Protein 1Q6Z (pdb70)

Sequence (524 aa):
ASVHGTTYELLRRQGIDTVFGNPGSNALPFLKDFPEDFRYILALQEACVVGIADGYAQASRKPAFINLHSAAGTGNAMGALSNAWNSHSPLIVTAGQQTRAMIGVEALLTNVDAANLPRPLVKWSYEPASAAEVPHAMSRAIHMASMAPQGPVYLSVPYDDWDKDADPQSHHLFDRHVSSSVRLNDQDLDILVKALNSASNPAIVLGPDVDAANANADCVMLAERLKAPVWVAPSAPRCPFPTRHPCFRGLMPAGIAAISQLLEGHDVVLVIGAPVFRYHQYDPGQYLKPGTRLISVTCDPLEAARAPMGDAIVADIGAMASALANLVEESSRQLPTAAPEPAKVDQDAGRLHPETVFDTLNDMAPENAIYLNESTSTTAQMWQRLNMRNPGSYYFCAAGGLGFALPAAIGVQLAEPERQVIAVIGDGSANYSISALWTAAQYNIPTIFVIMNNGTYGALRWFAGVLEAENVPGLDVPGIDFRALAKGYGVQALKADNLEQLKGSLQEALSAKGPVLIEVSTVS

Nearest PDB structures (foldseek):
  1po7-assembly1_A  TM=1.002E+00  e=2.421E-103  Pseudomonas putida
  1pi3-assembly1_A  TM=1.002E+00  e=2.175E-103  Pseudomonas putida
  5dgd-assembly1_A  TM=1.002E+00  e=7.109E-103  Pseudomonas putida
  4gm1-assembly1_A  TM=1.002E+00  e=9.305E-103  Pseudomonas putida
  4ju9-assembly1_A  TM=1.001E+00  e=1.356E-102  Pseudomonas putida

B-factor: mean 12.03, std 6.6, range [5.25, 64.2]

Organism: Pseudomonas putida (NCBI:txid303)

InterPro domains:
  IPR000399 TPP-binding enzyme, conserved site [PS00187] (411-430)
  IPR011766 Thiamine pyrophosphate enzyme, TPP-binding [PF02775] (380-521)
  IPR012000 Thiamine pyrophosphate enzyme, central domain [PF00205] (193-325)
  IPR012001 Thiamine pyrophosphate enzyme, N-terminal TPP-binding domain [PF02776] (9-115)
  IPR029035 DHS-like NAD/FAD-binding domain superfamily [SSF52467] (183-341)
  IPR029061 Thiamin diphosphate-binding fold [SSF52518] (7-172)
  IPR029061 Thiamin diphosphate-binding fold [SSF52518] (352-523)
  IPR045229 Thiamine pyrophosphate enzyme [PTHR18968] (9-525)

Solvent-accessible surface area: 20695 Å² total; per-residue (Å²): 109,38,0,20,32,9,0,4,46,0,0,87,107,39,47,9,59,5,0,1,0,29,64,17,59,4,1,94,7,2,26,78,112,55,19,184,81,16,88,49,2,44,0,72,67,13,19,1,2,0,2,2,0,2,0,20,1,7,5,36,81,71,28,3,1,0,4,0,29,4,35,73,2,0,34,72,0,32,51,15,0,29,4,0,78,26,6,18,0,6,0,0,0,5,1,5,3,23,26,75,98,86,48,72,121,107,18,153,66,18,3,84,96,6,23,79,64,0,114,111,41,14,51,37,6,56,50,2,88,52,14,43,36,0,0,83,0,0,2,90,0,4,15,56,0,35,56,36,26,56,1,0,0,0,0,0,3,0,92,34,1,9,86,107,119,10,66,116,107,9,94,114,19,25,96,118,163,51,70,32,83,82,105,35,79,89,149,64,2,68,116,10,12,140,24,1,40,92,5,80,61,4,1,0,0,0,1,9,8,0,0,31,42,79,2,7,74,40,0,26,73,0,0,68,85,2,28,0,16,0,19,1,4,3,27,5,13,5,1,0,4,29,5,93,24,42,0,10,82,15,47,1,58,10,0,39,31,30,0,1,97,68,0,88,52,20,41,13,0,2,0,1,0,0,10,8,16,64,49,154,83,197,42,82,52,82,93,34,43,117,66,15,110,1,4,3,0,0,14,12,74,103,5,24,86,117,23,66,25,44,80,44,24,72,6,33,5,19,27,0,0,44,19,0,0,103,87,9,109,102,20,123,83,156,63,22,98,50,57,115,158,47,77,151,45,130,34,108,92,30,108,0,50,20,32,9,0,0,36,5,1,53,107,58,12,55,116,59,4,0,7,0,0,1,5,62,59,13,28,58,53,0,7,90,12,0,27,4,111,54,43,6,1,1,0,34,0,8,45,44,20,61,9,9,0,2,0,0,0,0,0,0,5,42,23,50,92,153,32,34,0,0,0,0,0,10,2,4,6,0,51,119,4,32,16,0,0,60,0,0,25,103,82,88,6,43,0,1,0,0,0,6,24,28,26,17,61,16,29,93,125,173,106,14,51,89,99,152,45,144,144,69,115,62,25,68,26,105,87,49,81,1,101,52,57,0,166,62,66,57,4,83,31,35,66,0,57,31,48,136,69,0,88,37,13,1,127,87,3,51,71,28,176,17,9,0,0,0,9,0,9,2,53,108

CATH classification: 3.40.50.970 (+2 more: 3.40.50.1220, 3.40.50.970)

Structure (mmCIF, N/CA/C/O backbone):
data_1Q6Z
#
_entry.id   1Q6Z
#
_cell.length_a   81.371
_cell.length_b   95.600
_cell.length_c   136.881
_cell.angle_alpha   90.00
_cell.angle_beta   90.00
_cell.angle_gamma   90.00
#
_symmetry.space_group_name_H-M   'I 2 2 2'
#
loop_
_entity.id
_entity.type
_entity.pdbx_description
1 polymer 'Benzoylformate decarboxylase'
2 non-polymer 'MAGNESIUM ION'
3 non-polymer 'CALCIUM ION'
4 non-polymer '2-{3-[(4-AMINO-2-METHYLPYRIMIDIN-5-YL)METHYL]-4-METHYL-2-OXO-2,3-DIHYDRO-1,3-THIAZOL-5-YL}ETHYL TRIHYDROGEN DIPHOSPHATE'
5 water water
#
loop_
_atom_site.group_PDB
_atom_site.id
_atom_site.type_symbol
_atom_site.label_atom_id
_atom_site.label_alt_id
_atom_site.label_comp_id
_atom_site.label_asym_id
_atom_site.label_entity_id
_atom_site.label_seq_id
_atom_site.pdbx_PDB_ins_code
_atom_site.Cartn_x
_atom_site.Cartn_y
_atom_site.Cartn_z
_atom_site.occupancy
_atom_site.B_iso_or_equiv
_atom_site.auth_seq_id
_atom_site.auth_comp_id
_atom_site.auth_asym_id
_atom_site.auth_atom_id
_atom_site.pdbx_PDB_model_num
ATOM 1 N N . ALA A 1 2 ? 48.346 35.042 144.582 1.00 23.35 2 ALA A N 1
ATOM 2 C CA . ALA A 1 2 ? 49.330 35.138 145.658 1.00 16.74 2 ALA A CA 1
ATOM 3 C C . ALA A 1 2 ? 50.145 36.423 145.510 1.00 13.39 2 ALA A C 1
ATOM 4 O O . ALA A 1 2 ? 50.373 36.818 144.386 1.00 16.19 2 ALA A O 1
ATOM 6 N N . SER A 1 3 ? 50.594 37.006 146.588 1.00 12.60 3 SER A N 1
ATOM 7 C CA . SER A 1 3 ? 51.503 38.142 146.491 1.00 10.96 3 SER A CA 1
ATOM 8 C C . SER A 1 3 ? 52.928 37.686 146.263 1.00 9.15 3 SER A C 1
ATOM 9 O O . SER A 1 3 ? 53.317 36.565 146.495 1.00 10.25 3 SER A O 1
ATOM 12 N N . VAL A 1 4 ? 53.760 38.640 145.886 1.00 8.71 4 VAL A N 1
ATOM 13 C CA . VAL A 1 4 ? 55.206 38.389 145.760 1.00 8.37 4 VAL A CA 1
ATOM 14 C C . VAL A 1 4 ? 55.737 37.964 147.125 1.00 7.73 4 VAL A C 1
ATOM 15 O O . VAL A 1 4 ? 56.580 37.047 147.217 1.00 7.96 4 VAL A O 1
ATOM 19 N N . HIS A 1 5 ? 55.307 38.593 148.195 1.00 8.34 5 HIS A N 1
ATOM 20 C CA . HIS A 1 5 ? 55.683 38.220 149.557 1.00 8.19 5 HIS A CA 1
ATOM 21 C C . HIS A 1 5 ? 55.391 36.716 149.808 1.00 8.09 5 HIS A C 1
ATOM 22 O O . HIS A 1 5 ? 56.239 35.961 150.211 1.00 8.46 5 HIS A O 1
ATOM 29 N N . GLY A 1 6 ? 54.141 36.343 149.592 1.00 8.86 6 GLY A N 1
ATOM 30 C CA . GLY A 1 6 ? 53.776 34.954 149.923 1.00 9.80 6 GLY A CA 1
ATOM 31 C C . GLY A 1 6 ? 54.503 33.972 149.049 1.00 8.92 6 GLY A C 1
ATOM 32 O O . GLY A 1 6 ? 54.972 32.913 149.518 1.00 9.42 6 GLY A O 1
ATOM 33 N N . THR A 1 7 ? 54.631 34.261 147.762 1.00 8.75 7 THR A N 1
ATOM 34 C CA . THR A 1 7 ? 55.318 33.354 146.837 1.00 8.50 7 THR A CA 1
ATOM 35 C C . THR A 1 7 ? 56.798 33.241 147.193 1.00 8.13 7 THR A C 1
ATOM 36 O O . THR A 1 7 ? 57.382 32.146 147.105 1.00 8.37 7 THR A O 1
ATOM 40 N N . THR A 1 8 ? 57.417 34.347 147.564 1.00 7.86 8 THR A N 1
ATOM 41 C CA . THR A 1 8 ? 58.834 34.333 147.905 1.00 8.05 8 THR A CA 1
ATOM 42 C C . THR A 1 8 ? 59.104 33.525 149.173 1.00 7.48 8 THR A C 1
ATOM 43 O O . THR A 1 8 ? 60.036 32.716 149.196 1.00 7.78 8 THR A O 1
ATOM 47 N N . TYR A 1 9 ? 58.292 33.725 150.218 1.00 7.90 9 TYR A N 1
ATOM 48 C CA . TYR A 1 9 ? 58.504 32.928 151.425 1.00 8.43 9 TYR A CA 1
ATOM 49 C C . TYR A 1 9 ? 58.237 31.444 151.143 1.00 7.73 9 TYR A C 1
ATOM 50 O O . TYR A 1 9 ? 58.929 30.595 151.715 1.00 8.31 9 TYR A O 1
ATOM 59 N N . GLU A 1 10 ? 57.286 31.105 150.292 1.00 7.94 10 GLU A N 1
ATOM 60 C CA . GLU A 1 10 ? 57.040 29.718 149.934 1.00 8.22 10 GLU A CA 1
ATOM 61 C C . GLU A 1 10 ? 58.254 29.146 149.231 1.00 7.62 10 GLU A C 1
ATOM 62 O O . GLU A 1 10 ? 58.693 28.028 149.513 1.00 7.94 10 GLU A O 1
ATOM 68 N N . LEU A 1 11 ? 58.807 29.894 148.294 1.00 7.23 11 LEU A N 1
ATOM 69 C CA . LEU A 1 11 ? 60.020 29.475 147.609 1.00 7.33 11 LEU A CA 1
ATOM 70 C C . LEU A 1 11 ? 61.137 29.219 148.597 1.00 6.71 11 LEU A C 1
ATOM 71 O O . LEU A 1 11 ? 61.832 28.186 148.543 1.00 7.64 11 LEU A O 1
ATOM 76 N N . LEU A 1 12 ? 61.354 30.158 149.516 1.00 7.72 12 LEU A N 1
ATOM 77 C CA . LEU A 1 12 ? 62.433 29.998 150.487 1.00 7.46 12 LEU A CA 1
ATOM 78 C C . LEU A 1 12 ? 62.199 28.725 151.303 1.00 7.80 12 LEU A C 1
ATOM 79 O O . LEU A 1 12 ? 63.125 27.922 151.440 1.00 8.24 12 LEU A O 1
ATOM 84 N N . ARG A 1 13 ? 61.005 28.536 151.833 1.00 8.22 13 ARG A N 1
ATOM 85 C CA . ARG A 1 13 ? 60.742 27.344 152.653 1.00 8.72 13 ARG A CA 1
ATOM 86 C C . ARG A 1 13 ? 60.918 26.060 151.845 1.00 7.98 13 ARG A C 1
ATOM 87 O O . ARG A 1 13 ? 61.477 25.058 152.324 1.00 9.02 13 ARG A O 1
ATOM 95 N N . ARG A 1 14 ? 60.433 26.080 150.603 1.00 8.07 14 ARG A N 1
ATOM 96 C CA . ARG A 1 14 ? 60.528 24.890 149.764 1.00 8.29 14 ARG A CA 1
ATOM 97 C C . ARG A 1 14 ? 61.958 24.553 149.397 1.00 8.64 14 ARG A C 1
ATOM 98 O O . ARG A 1 14 ? 62.316 23.416 149.095 1.00 10.29 14 ARG A O 1
ATOM 106 N N . GLN A 1 15 ? 62.832 25.567 149.431 1.00 7.96 15 GLN A N 1
ATOM 107 C CA . GLN A 1 15 ? 64.243 25.434 149.176 1.00 8.26 15 GLN A CA 1
ATOM 108 C C . GLN A 1 15 ? 65.081 25.293 150.467 1.00 8.68 15 GLN A C 1
ATOM 109 O O . GLN A 1 15 ? 66.306 25.325 150.403 1.00 10.14 15 GLN A O 1
ATOM 115 N N . GLY A 1 16 ? 64.419 25.046 151.571 1.00 8.66 16 GLY A N 1
ATOM 116 C CA . GLY A 1 16 ? 65.073 24.699 152.817 1.00 9.86 16 GLY A CA 1
ATOM 117 C C . GLY A 1 16 ? 65.507 25.844 153.690 1.00 9.76 16 GLY A C 1
ATOM 118 O O . GLY A 1 16 ? 66.179 25.618 154.695 1.00 13.08 16 GLY A O 1
ATOM 119 N N . ILE A 1 17 ? 65.120 27.068 153.363 1.00 8.85 17 ILE A N 1
ATOM 120 C CA . ILE A 1 17 ? 65.501 28.243 154.135 1.00 8.99 17 ILE A CA 1
ATOM 121 C C . ILE A 1 17 ? 64.435 28.490 155.200 1.00 8.81 17 ILE A C 1
ATOM 122 O O . ILE A 1 17 ? 63.254 28.505 154.919 1.00 12.43 17 ILE A O 1
ATOM 127 N N . ASP A 1 18 ? 64.881 28.693 156.441 1.00 8.46 18 ASP A N 1
ATOM 128 C CA . ASP A 1 18 ? 63.966 28.891 157.553 1.00 9.86 18 ASP A CA 1
ATOM 129 C C . ASP A 1 18 ? 64.436 29.967 158.522 1.00 9.24 18 ASP A C 1
ATOM 130 O O . ASP A 1 18 ? 63.794 30.159 159.569 1.00 10.32 18 ASP A O 1
ATOM 135 N N . THR A 1 19 ? 65.524 30.662 158.214 1.00 8.09 19 THR A N 1
ATOM 136 C CA . THR A 1 19 ? 66.123 31.650 159.100 1.00 7.65 19 THR A CA 1
ATOM 137 C C . THR A 1 19 ? 66.500 32.849 158.253 1.00 7.66 19 THR A C 1
ATOM 138 O O . THR A 1 19 ? 67.053 32.706 157.154 1.00 8.17 19 THR A O 1
ATOM 142 N N . VAL A 1 20 ? 66.245 34.026 158.796 1.00 7.32 20 VAL A N 1
ATOM 143 C CA . VAL A 1 20 ? 66.642 35.295 158.179 1.00 6.69 20 VAL A CA 1
ATOM 144 C C . VAL A 1 20 ? 67.593 35.984 159.163 1.00 6.70 20 VAL A C 1
ATOM 145 O O . VAL A 1 20 ? 67.181 36.300 160.273 1.00 7.53 20 VAL A O 1
ATOM 149 N N . PHE A 1 21 ? 68.821 36.183 158.736 1.00 5.77 21 PHE A N 1
ATOM 150 C CA . PHE A 1 21 ? 69.813 36.961 159.480 1.00 6.12 21 PHE A CA 1
ATOM 151 C C . PHE A 1 21 ? 69.671 38.396 158.997 1.00 5.77 21 PHE A C 1
ATOM 152 O O . PHE A 1 21 ? 69.769 38.654 157.789 1.00 6.30 21 PHE A O 1
ATOM 160 N N . GLY A 1 22 ? 69.429 39.349 159.892 1.00 5.61 22 GLY A N 1
ATOM 161 C CA . GLY A 1 22 ? 69.117 40.695 159.407 1.00 6.06 22 GLY A CA 1
ATOM 162 C C . GLY A 1 22 ? 69.444 41.826 160.342 1.00 5.72 22 GLY A C 1
ATOM 163 O O . GLY A 1 22 ? 69.626 41.659 161.552 1.00 6.19 22 GLY A O 1
ATOM 164 N N . ASN A 1 23 ? 69.473 43.000 159.725 1.00 6.16 23 ASN A N 1
ATOM 165 C CA . ASN A 1 23 ? 69.343 44.280 160.447 1.00 5.89 23 ASN A CA 1
ATOM 166 C C . ASN A 1 23 ? 68.297 45.053 159.662 1.00 6.03 23 ASN A C 1
ATOM 167 O O . ASN A 1 23 ? 68.472 45.256 158.427 1.00 6.40 23 ASN A O 1
ATOM 172 N N . PRO A 1 24 ? 67.189 45.415 160.282 1.00 6.20 24 PRO A N 1
ATOM 173 C CA . PRO A 1 24 ? 66.026 45.914 159.538 1.00 6.42 24 PRO A CA 1
ATOM 174 C C . PRO A 1 24 ? 66.149 47.358 159.128 1.00 6.14 24 PRO A C 1
ATOM 175 O O . PRO A 1 24 ? 66.887 48.152 159.689 1.00 7.41 24 PRO A O 1
ATOM 179 N N . GLY A 1 25 ? 65.335 47.718 158.151 1.00 7.58 25 GLY A N 1
ATOM 180 C CA . GLY A 1 25 ? 65.124 49.111 157.746 1.00 7.44 25 GLY A CA 1
ATOM 181 C C . GLY A 1 25 ? 63.813 49.231 157.044 1.00 7.10 25 GLY A C 1
ATOM 182 O O . GLY A 1 25 ? 63.103 48.249 156.777 1.00 8.24 25 GLY A O 1
ATOM 183 N N . SER A 1 26 ? 63.420 50.460 156.740 1.00 7.23 26 SER A N 1
ATOM 184 C CA . SER A 1 26 ? 62.119 50.734 156.202 1.00 7.55 26 SER A CA 1
ATOM 185 C C . SER A 1 26 ? 61.906 50.129 154.819 1.00 6.79 26 SER A C 1
ATOM 186 O O . SER A 1 26 ? 60.798 49.711 154.503 1.00 8.30 26 SER A O 1
ATOM 189 N N . ASN A 1 27 ? 62.947 50.075 153.987 1.00 6.92 27 ASN A N 1
ATOM 190 C CA . ASN A 1 27 ? 62.790 49.532 152.653 1.00 7.13 27 ASN A CA 1
ATOM 191 C C . ASN A 1 27 ? 62.392 48.058 152.675 1.00 7.32 27 ASN A C 1
ATOM 192 O O . ASN A 1 27 ? 61.812 47.590 151.701 1.00 9.69 27 ASN A O 1
ATOM 197 N N . ALA A 1 28 ? 62.746 47.367 153.764 1.00 7.77 28 ALA A N 1
ATOM 198 C CA . ALA A 1 28 ? 62.440 45.956 153.894 1.00 8.80 28 ALA A CA 1
ATOM 199 C C . ALA A 1 28 ? 61.198 45.716 154.735 1.00 8.37 28 ALA A C 1
ATOM 200 O O . ALA A 1 28 ? 60.809 44.550 154.915 1.00 8.96 28 ALA A O 1
ATOM 202 N N . LEU A 1 29 ? 60.524 46.727 155.264 1.00 9.30 29 LEU A N 1
ATOM 203 C CA . LEU A 1 29 ? 59.359 46.480 156.070 1.00 9.88 29 LEU A CA 1
ATOM 204 C C . LEU A 1 29 ? 58.296 45.675 155.391 1.00 8.48 29 LEU A C 1
ATOM 205 O O . LEU A 1 29 ? 57.721 44.778 156.031 1.00 8.75 29 LEU A O 1
ATOM 210 N N . PRO A 1 30 ? 58.018 45.875 154.093 1.00 9.07 30 PRO A N 1
ATOM 211 C CA . PRO A 1 30 ? 56.979 45.032 153.467 1.00 9.81 30 PRO A CA 1
ATOM 212 C C . PRO A 1 30 ? 57.372 43.610 153.262 1.00 9.35 30 PRO A C 1
ATOM 213 O O . PRO A 1 30 ? 56.519 42.762 153.020 1.00 11.46 30 PRO A O 1
ATOM 217 N N . PHE A 1 31 ? 58.680 43.305 153.325 1.00 8.10 31 PHE A N 1
ATOM 218 C CA . PHE A 1 31 ? 59.198 41.948 153.305 1.00 8.09 31 PHE A CA 1
ATOM 219 C C . PHE A 1 31 ? 59.119 41.312 154.688 1.00 7.68 31 PHE A C 1
ATOM 220 O O . PHE A 1 31 ? 58.794 40.132 154.797 1.00 9.15 31 PHE A O 1
ATOM 228 N N . LEU A 1 32 ? 59.438 42.069 155.710 1.00 7.75 32 LEU A N 1
ATOM 229 C CA . LEU A 1 32 ? 59.500 41.569 157.090 1.00 8.38 32 LEU A CA 1
ATOM 230 C C . LEU A 1 32 ? 58.170 41.483 157.775 1.00 8.61 32 LEU A C 1
ATOM 231 O O . LEU A 1 32 ? 58.025 40.722 158.730 1.00 9.77 32 LEU A O 1
ATOM 236 N N . LYS A 1 33 ? 57.190 42.280 157.344 1.00 8.91 33 LYS A N 1
ATOM 237 C CA . LYS A 1 33 ? 55.856 42.197 157.944 1.00 9.44 33 LYS A CA 1
ATOM 238 C C . LYS A 1 33 ? 55.270 40.823 157.673 1.00 9.50 33 LYS A C 1
ATOM 239 O O . LYS A 1 33 ? 55.672 40.136 156.742 1.00 10.72 33 LYS A O 1
ATOM 245 N N . ASP A 1 34 ? 54.343 40.442 158.533 1.00 9.26 34 ASP A N 1
ATOM 246 C CA . ASP A 1 34 ? 53.692 39.123 158.366 1.00 11.13 34 ASP A CA 1
ATOM 247 C C . ASP A 1 34 ? 54.748 38.037 158.294 1.00 10.34 34 ASP A C 1
ATOM 248 O O . ASP A 1 34 ? 54.655 37.071 157.508 1.00 11.71 34 ASP A O 1
ATOM 253 N N . PHE A 1 35 ? 55.771 38.185 159.097 1.00 10.09 35 PHE A N 1
ATOM 254 C CA . PHE A 1 35 ? 56.912 37.294 159.048 1.00 9.23 35 PHE A CA 1
ATOM 255 C C . PHE A 1 35 ? 56.414 35.897 159.356 1.00 9.66 35 PHE A C 1
ATOM 256 O O . PHE A 1 35 ? 55.719 35.684 160.352 1.00 10.58 35 PHE A O 1
ATOM 264 N N . PRO A 1 36 ? 56.720 34.906 158.545 1.00 10.12 36 PRO A N 1
ATOM 265 C CA . PRO A 1 36 ? 56.087 33.592 158.765 1.00 11.45 36 PRO A CA 1
ATOM 266 C C . PRO A 1 36 ? 56.492 32.983 160.118 1.00 10.04 36 PRO A C 1
ATOM 267 O O . PRO A 1 36 ? 57.619 33.053 160.566 1.00 9.50 36 PRO A O 1
ATOM 271 N N . GLU A 1 37 ? 55.492 32.326 160.704 1.00 9.36 37 GLU A N 1
ATOM 272 C CA . GLU A 1 37 ? 55.702 31.705 162.026 1.00 10.32 37 GLU A CA 1
ATOM 273 C C . GLU A 1 37 ? 56.684 30.560 162.018 1.00 9.00 37 GLU A C 1
ATOM 274 O O . GLU A 1 37 ? 57.205 30.243 163.102 1.00 10.21 37 GLU A O 1
ATOM 280 N N . ASP A 1 38 ? 56.925 29.936 160.885 1.00 8.56 38 ASP A N 1
ATOM 281 C CA . ASP A 1 38 ? 57.889 28.849 160.754 1.00 9.75 38 ASP A CA 1
ATOM 282 C C . ASP A 1 38 ? 59.292 29.349 160.505 1.00 8.94 38 ASP A C 1
ATOM 283 O O . ASP A 1 38 ? 60.216 28.525 160.425 1.00 12.44 38 ASP A O 1
ATOM 288 N N . PHE A 1 39 ? 59.499 30.640 160.340 1.00 8.49 39 PHE A N 1
ATOM 289 C CA . PHE A 1 39 ? 60.844 31.215 160.142 1.00 8.51 39 PHE A CA 1
ATOM 290 C C . PHE A 1 39 ? 61.292 31.803 161.465 1.00 8.78 39 PHE A C 1
ATOM 291 O O . PHE A 1 39 ? 60.476 32.166 162.318 1.00 9.75 39 PHE A O 1
ATOM 299 N N . ARG A 1 40 ? 62.609 31.934 161.599 1.00 9.49 40 ARG A N 1
ATOM 300 C CA . ARG A 1 40 ? 63.228 32.632 162.695 1.00 10.65 40 ARG A CA 1
ATOM 301 C C . ARG A 1 40 ? 63.987 33.845 162.134 1.00 8.34 40 ARG A C 1
ATOM 302 O O . ARG A 1 40 ? 64.618 33.730 161.103 1.00 12.08 40 ARG A O 1
ATOM 310 N N . TYR A 1 41 ? 63.927 34.968 162.794 1.00 7.81 41 TYR A N 1
ATOM 311 C CA . TYR A 1 41 ? 64.730 36.138 162.503 1.00 7.31 41 TYR A CA 1
ATOM 312 C C . TYR A 1 41 ? 65.813 36.241 163.539 1.00 7.00 41 TYR A C 1
ATOM 313 O O . TYR A 1 41 ? 65.551 36.162 164.737 1.00 9.49 41 TYR A O 1
ATOM 322 N N . ILE A 1 42 ? 67.056 36.415 163.084 1.00 6.80 42 ILE A N 1
ATOM 323 C CA . ILE A 1 42 ? 68.191 36.632 163.979 1.00 6.91 42 ILE A CA 1
ATOM 324 C C . ILE A 1 42 ? 68.707 38.040 163.721 1.00 6.39 42 ILE A C 1
ATOM 325 O O . ILE A 1 42 ? 69.296 38.330 162.670 1.00 7.10 42 ILE A O 1
ATOM 330 N N . LEU A 1 43 ? 68.447 38.935 164.681 1.00 6.44 43 LEU A N 1
ATOM 331 C CA . LEU A 1 43 ? 68.894 40.324 164.606 1.00 6.16 43 LEU A CA 1
ATOM 332 C C . LEU A 1 43 ? 70.340 40.426 165.027 1.00 6.07 43 LEU A C 1
ATOM 333 O O . LEU A 1 43 ? 70.746 39.855 166.063 1.00 6.93 43 LEU A O 1
ATOM 338 N N . ALA A 1 44 ? 71.102 41.215 164.299 1.00 6.04 44 ALA A N 1
ATOM 339 C CA . ALA A 1 44 ? 72.398 41.700 164.782 1.00 6.24 44 ALA A CA 1
ATOM 340 C C . ALA A 1 44 ? 72.455 43.212 164.582 1.00 5.91 44 ALA A C 1
ATOM 341 O O . ALA A 1 44 ? 71.731 43.766 163.732 1.00 6.40 44 ALA A O 1
ATOM 343 N N . LEU A 1 45 ? 73.320 43.860 165.346 1.00 6.06 45 LEU A N 1
ATOM 344 C CA . LEU A 1 45 ? 73.290 45.314 165.521 1.00 6.05 45 LEU A CA 1
ATOM 345 C C . LEU A 1 45 ? 74.049 46.097 164.458 1.00 6.24 45 LEU A C 1
ATOM 346 O O . LEU A 1 45 ? 73.916 47.328 164.415 1.00 7.21 45 LEU A O 1
ATOM 351 N N . GLN A 1 46 ? 74.845 45.418 163.639 1.00 6.70 46 GLN A N 1
ATOM 352 C CA . GLN A 1 46 ? 75.582 46.058 162.557 1.00 6.47 46 GLN A CA 1
ATOM 353 C C . GLN A 1 46 ? 75.724 45.011 161.477 1.00 6.00 46 GLN A C 1
ATOM 354 O O . GLN A 1 46 ? 75.772 43.798 161.761 1.00 6.49 46 GLN A O 1
ATOM 360 N N . GLU A 1 47 ? 75.790 45.413 160.201 1.00 6.04 47 GLU A N 1
ATOM 361 C CA . GLU A 1 47 ? 75.697 44.465 159.119 1.00 5.70 47 GLU A CA 1
ATOM 362 C C . GLU A 1 47 ? 76.917 43.593 158.924 1.00 5.56 47 GLU A C 1
ATOM 363 O O . GLU A 1 47 ? 76.784 42.486 158.395 1.00 6.02 47 GLU A O 1
ATOM 369 N N . ALA A 1 48 ? 78.099 44.018 159.320 1.00 5.85 48 ALA A N 1
ATOM 370 C CA . ALA A 1 48 ? 79.231 43.100 159.316 1.00 6.06 48 ALA A CA 1
ATOM 371 C C . ALA A 1 48 ? 78.932 41.928 160.223 1.00 5.86 48 ALA 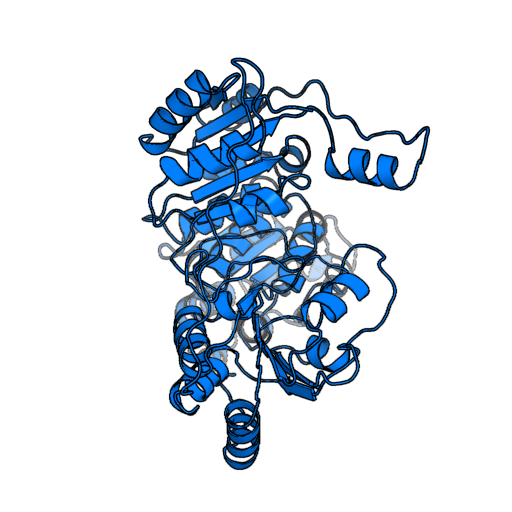A C 1
ATOM 372 O O . ALA A 1 48 ? 79.358 40.785 159.965 1.00 6.63 48 ALA A O 1
ATOM 374 N N . CYS A 1 49 ? 78.256 42.187 161.323 1.00 6.15 49 CYS A N 1
ATOM 375 C CA . CYS A 1 49 ? 77.872 41.147 162.276 1.00 6.30 49 CYS A CA 1
ATOM 376 C C . CYS A 1 49 ? 76.799 40.261 161.709 1.00 5.81 49 CYS A C 1
ATOM 377 O O . CYS A 1 49 ? 76.845 39.039 161.831 1.00 6.54 49 CYS A O 1
ATOM 380 N N . VAL A 1 50 ? 75.768 40.854 161.077 1.00 5.76 50 VAL A N 1
ATOM 381 C CA . VAL A 1 50 ? 74.724 40.072 160.426 1.00 5.70 50 VAL A CA 1
ATOM 382 C C . VAL A 1 50 ? 75.337 39.043 159.480 1.00 5.50 50 VAL A C 1
ATOM 383 O O . VAL A 1 50 ? 75.032 37.868 159.510 1.00 6.11 50 VAL A O 1
ATOM 387 N N . VAL A 1 51 ? 76.180 39.547 158.565 1.00 5.74 51 VAL A N 1
ATOM 388 C CA . VAL A 1 51 ? 76.750 38.666 157.548 1.00 5.81 51 VAL A CA 1
ATOM 389 C C . VAL A 1 51 ? 77.724 37.696 158.160 1.00 5.47 51 VAL A C 1
ATOM 390 O O . VAL A 1 51 ? 77.721 36.518 157.765 1.00 6.28 51 VAL A O 1
ATOM 394 N N . GLY A 1 52 ? 78.527 38.107 159.127 1.00 5.65 52 GLY A N 1
ATOM 395 C CA . GLY A 1 52 ? 79.444 37.137 159.751 1.00 5.88 52 GLY A CA 1
ATOM 396 C C . GLY A 1 52 ? 78.718 36.017 160.448 1.00 5.80 52 GLY A C 1
ATOM 397 O O . GLY A 1 52 ? 79.141 34.859 160.380 1.00 6.00 52 GLY A O 1
ATOM 398 N N . ILE A 1 53 ? 77.619 36.323 161.145 1.00 5.69 53 ILE A N 1
ATOM 399 C CA . ILE A 1 53 ? 76.823 35.285 161.812 1.00 5.90 53 ILE A CA 1
ATOM 400 C C . ILE A 1 53 ? 76.266 34.327 160.769 1.00 5.84 53 ILE A C 1
ATOM 401 O O . ILE A 1 53 ? 76.367 33.098 160.877 1.00 6.19 53 ILE A O 1
ATOM 406 N N . ALA A 1 54 ? 75.643 34.883 159.717 1.00 5.92 54 ALA A N 1
ATOM 407 C CA . ALA A 1 54 ? 75.090 34.054 158.658 1.00 5.98 54 ALA A CA 1
ATOM 408 C C . ALA A 1 54 ? 76.151 33.180 158.011 1.00 5.80 54 ALA A C 1
ATOM 409 O O . ALA A 1 54 ? 75.887 32.035 157.654 1.00 6.46 54 ALA A O 1
ATOM 411 N N . ASP A 1 55 ? 77.349 33.742 157.848 1.00 5.97 55 ASP A N 1
ATOM 412 C CA . ASP A 1 55 ? 78.467 33.040 157.229 1.00 6.07 55 ASP A CA 1
ATOM 413 C C . ASP A 1 55 ? 78.874 31.852 158.077 1.00 6.17 55 ASP A C 1
ATOM 414 O O . ASP A 1 55 ? 78.977 30.723 157.596 1.00 6.58 55 ASP A O 1
ATOM 419 N N . GLY A 1 56 ? 79.114 32.065 159.389 1.00 6.23 56 GLY A N 1
ATOM 420 C CA . GLY A 1 56 ? 79.404 30.923 160.234 1.00 6.42 56 GLY A CA 1
ATOM 421 C C . GLY A 1 56 ? 78.319 29.871 160.185 1.00 6.50 56 GLY A C 1
ATOM 422 O O . GLY A 1 56 ? 78.607 28.657 160.144 1.00 6.80 56 GLY A O 1
ATOM 423 N N . TYR A 1 57 ? 77.068 30.306 160.205 1.00 6.34 57 TYR A N 1
ATOM 424 C CA . TYR A 1 57 ? 75.941 29.389 160.139 1.00 6.81 57 TYR A CA 1
ATOM 425 C C . TYR A 1 57 ? 75.965 28.579 158.849 1.00 6.54 57 TYR A C 1
ATOM 426 O O . TYR A 1 57 ? 75.793 27.339 158.891 1.00 7.10 57 TYR A O 1
ATOM 435 N N . ALA A 1 58 ? 76.171 29.235 157.717 1.00 6.38 58 ALA A N 1
ATOM 436 C CA . ALA A 1 58 ? 76.211 28.539 156.434 1.00 6.48 58 ALA A CA 1
ATOM 437 C C . ALA A 1 58 ? 77.376 27.564 156.360 1.00 6.44 58 ALA A C 1
ATOM 438 O O . ALA A 1 58 ? 77.247 26.442 155.863 1.00 7.16 58 ALA A O 1
ATOM 440 N N . GLN A 1 59 ? 78.567 27.996 156.798 1.00 6.40 59 GLN A N 1
ATOM 441 C CA . GLN A 1 59 ? 79.740 27.172 156.686 1.00 6.41 59 GLN A CA 1
ATOM 442 C C . GLN A 1 59 ? 79.597 25.907 157.541 1.00 6.73 59 GLN A C 1
ATOM 443 O O . GLN A 1 59 ? 79.939 24.816 157.082 1.00 7.31 59 GLN A O 1
ATOM 449 N N . ALA A 1 60 ? 79.078 26.066 158.736 1.00 6.74 60 ALA A N 1
ATOM 450 C CA . ALA A 1 60 ? 78.922 24.922 159.667 1.00 7.05 60 ALA A CA 1
ATOM 451 C C . ALA A 1 60 ? 77.770 24.030 159.242 1.00 7.13 60 ALA A C 1
ATOM 452 O O . ALA A 1 60 ? 77.870 22.806 159.323 1.00 8.44 60 ALA A O 1
ATOM 454 N N . SER A 1 61 ? 76.653 24.624 158.785 1.00 8.01 61 SER A N 1
ATOM 455 C CA . SER A 1 61 ? 75.505 23.849 158.402 1.00 7.85 61 SER A CA 1
ATOM 456 C C . SER A 1 61 ? 75.630 23.203 157.014 1.00 7.87 61 SER A C 1
ATOM 457 O O . SER A 1 61 ? 74.859 22.318 156.676 1.00 9.23 61 SER A O 1
ATOM 461 N N . ARG A 1 62 ? 76.566 23.668 156.246 1.00 7.86 62 ARG A N 1
ATOM 462 C CA . ARG A 1 62 ? 76.786 23.219 154.867 1.00 8.26 62 ARG A CA 1
ATOM 463 C C . ARG A 1 62 ? 75.529 23.411 154.039 1.00 8.35 62 ARG A C 1
ATOM 464 O O . ARG A 1 62 ? 75.165 22.584 153.188 1.00 11.03 62 ARG A O 1
ATOM 472 N N . LYS A 1 63 ? 74.904 24.556 154.184 1.00 8.56 63 LYS A N 1
ATOM 473 C CA . LYS A 1 63 ? 73.691 24.916 153.461 1.00 10.32 63 LYS A CA 1
ATOM 474 C C . LYS A 1 63 ? 73.647 26.425 153.334 1.00 8.24 63 LYS A C 1
ATOM 475 O O . LYS A 1 63 ? 74.309 27.134 154.090 1.00 8.94 63 LYS A O 1
ATOM 481 N N . PRO A 1 64 ? 72.893 26.953 152.373 1.00 8.44 64 PRO A N 1
ATOM 482 C CA . PRO A 1 64 ? 72.812 28.407 152.210 1.00 7.80 64 PRO A CA 1
ATOM 483 C C . PRO A 1 64 ? 72.228 29.067 153.452 1.00 7.60 64 PRO A C 1
ATOM 484 O O . PRO A 1 64 ? 71.382 28.533 154.173 1.00 10.48 64 PRO A O 1
ATOM 488 N N . ALA A 1 65 ? 72.672 30.300 153.673 1.00 7.16 65 ALA A N 1
ATOM 489 C CA . ALA A 1 65 ? 72.077 31.171 154.689 1.00 6.98 65 ALA A CA 1
ATOM 490 C C . ALA A 1 65 ? 71.530 32.434 154.005 1.00 6.56 65 ALA A C 1
ATOM 491 O O . ALA A 1 65 ? 72.119 32.949 153.046 1.00 8.56 65 ALA A O 1
ATOM 493 N N . PHE A 1 66 ? 70.425 32.923 154.530 1.00 6.23 66 PHE A N 1
ATOM 494 C CA . PHE A 1 66 ? 69.651 34.017 153.960 1.00 6.14 66 PHE A CA 1
ATOM 495 C C . PHE A 1 66 ? 69.781 35.249 154.851 1.00 5.84 66 PHE A C 1
ATOM 496 O O . PHE A 1 66 ? 69.596 35.170 156.082 1.00 6.25 66 PHE A O 1
ATOM 504 N N . ILE A 1 67 ? 70.085 36.373 154.217 1.00 5.68 67 ILE A N 1
ATOM 505 C CA . ILE A 1 67 ? 70.345 37.640 154.873 1.00 5.89 67 ILE A CA 1
ATOM 506 C C . ILE A 1 67 ? 69.425 38.717 154.321 1.00 5.48 67 ILE A C 1
ATOM 507 O O . ILE A 1 67 ? 69.146 38.731 153.117 1.00 6.24 67 ILE A O 1
ATOM 512 N N . ASN A 1 68 ? 68.993 39.634 155.188 1.00 5.71 68 ASN A N 1
ATOM 513 C CA . ASN A 1 68 ? 68.299 40.839 154.735 1.00 5.74 68 ASN A CA 1
ATOM 514 C C . ASN A 1 68 ? 68.896 42.078 155.373 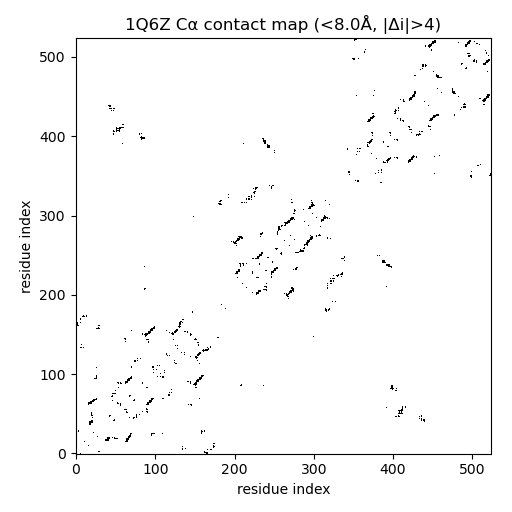1.00 5.74 68 ASN A C 1
ATOM 515 O O . ASN A 1 68 ? 68.939 42.193 156.604 1.00 6.52 68 ASN A O 1
ATOM 520 N N . LEU A 1 69 ? 69.366 42.974 154.524 1.00 5.86 69 LEU A N 1
ATOM 521 C CA . LEU A 1 69 ? 69.999 44.226 154.876 1.00 6.34 69 LEU A CA 1
ATOM 522 C C . LEU A 1 69 ? 69.214 45.397 154.286 1.00 6.28 69 LEU A C 1
ATOM 523 O O . LEU A 1 69 ? 68.388 45.238 153.392 1.00 7.15 69 LEU A O 1
ATOM 528 N N . HIS A 1 70 ? 69.545 46.599 154.783 1.00 6.86 70 HIS A N 1
ATOM 529 C CA . HIS A 1 70 ? 68.915 47.816 154.389 1.00 7.20 70 HIS A CA 1
ATOM 530 C C . HIS A 1 70 ? 69.776 48.625 153.385 1.00 6.82 70 HIS A C 1
ATOM 531 O O . HIS A 1 70 ? 70.786 49.238 153.788 1.00 7.85 70 HIS A O 1
ATOM 538 N N . SER A 1 71 ? 69.357 48.648 152.145 1.00 7.05 71 SER A N 1
ATOM 539 C CA . SER A 1 71 ? 69.848 49.579 151.147 1.00 6.97 71 SER A CA 1
ATOM 540 C C . SER A 1 71 ? 71.348 49.557 151.011 1.00 6.16 71 SER A C 1
ATOM 541 O O . SER A 1 71 ? 72.034 48.584 151.289 1.00 7.16 71 SER A O 1
ATOM 544 N N . ALA A 1 72 ? 71.941 50.690 150.557 1.00 6.98 72 ALA A N 1
ATOM 545 C CA . ALA A 1 72 ? 73.324 50.795 150.262 1.00 6.57 72 ALA A CA 1
ATOM 546 C C . ALA A 1 72 ? 74.079 50.864 151.554 1.00 6.56 72 ALA A C 1
ATOM 547 O O . ALA A 1 72 ? 75.173 50.294 151.655 1.00 7.37 72 ALA A O 1
ATOM 549 N N . ALA A 1 73 ? 73.617 51.584 152.575 1.00 7.00 73 ALA A N 1
ATOM 550 C CA . ALA A 1 73 ? 74.454 51.738 153.766 1.00 7.78 73 ALA A CA 1
ATOM 551 C C . ALA A 1 73 ? 74.608 50.395 154.470 1.00 6.93 73 ALA A C 1
ATOM 552 O O . ALA A 1 73 ? 75.661 50.078 154.956 1.00 8.06 73 ALA A O 1
ATOM 554 N N . GLY A 1 74 ? 73.515 49.650 154.578 1.00 6.85 74 GLY A N 1
ATOM 555 C CA . GLY A 1 74 ? 73.596 48.348 155.209 1.00 7.57 74 GLY A CA 1
ATOM 556 C C . GLY A 1 74 ? 74.409 47.369 154.442 1.00 6.57 74 GLY A C 1
ATOM 557 O O . GLY A 1 74 ? 75.239 46.633 154.975 1.00 7.54 74 GLY A O 1
ATOM 558 N N . THR A 1 75 ? 74.210 47.338 153.115 1.00 6.04 75 THR A N 1
ATOM 559 C CA . THR A 1 75 ? 75.047 46.514 152.269 1.00 6.08 75 THR A CA 1
ATOM 560 C C . THR A 1 75 ? 76.498 46.903 152.431 1.00 5.58 75 THR A C 1
ATOM 561 O O . THR A 1 75 ? 77.387 46.054 152.571 1.00 6.36 75 THR A O 1
ATOM 565 N N . GLY A 1 76 ? 76.763 48.198 152.352 1.00 5.96 76 GLY A N 1
ATOM 566 C CA . GLY A 1 76 ? 78.122 48.703 152.468 1.00 6.14 76 GLY A CA 1
ATOM 567 C C . GLY A 1 76 ? 78.781 48.299 153.755 1.00 5.91 76 GLY A C 1
ATOM 568 O O . GLY A 1 76 ? 79.948 47.872 153.780 1.00 6.64 76 GLY A O 1
ATOM 569 N N . ASN A 1 77 ? 78.064 48.405 154.880 1.00 5.91 77 ASN A N 1
ATOM 570 C CA . ASN A 1 77 ? 78.639 48.012 156.154 1.00 6.19 77 ASN A CA 1
ATOM 571 C C . ASN A 1 77 ? 79.039 46.537 156.187 1.00 5.83 77 ASN A C 1
ATOM 572 O O . ASN A 1 77 ? 79.862 46.148 157.022 1.00 6.87 77 ASN A O 1
ATOM 577 N N . ALA A 1 78 ? 78.469 45.701 155.331 1.00 6.01 78 ALA A N 1
ATOM 578 C CA . ALA A 1 78 ? 78.730 44.280 155.266 1.00 6.13 78 ALA A CA 1
ATOM 579 C C . ALA A 1 78 ? 79.793 43.883 154.252 1.00 5.66 78 ALA A C 1
ATOM 580 O O . ALA A 1 78 ? 80.084 42.696 154.110 1.00 5.99 78 ALA A O 1
ATOM 582 N N . MET A 1 79 ? 80.407 44.831 153.533 1.00 5.79 79 MET A N 1
ATOM 583 C CA . MET A 1 79 ? 81.243 44.428 152.403 1.00 6.09 79 MET A CA 1
ATOM 584 C C . MET A 1 79 ? 82.572 43.807 152.846 1.00 6.07 79 MET A C 1
ATOM 585 O O . MET A 1 79 ? 83.100 42.976 152.107 1.00 6.78 79 MET A O 1
ATOM 592 N N . GLY A 1 80 ? 83.116 44.189 153.970 1.00 6.18 80 GLY A N 1
ATOM 593 C CA . GLY A 1 80 ? 84.280 43.467 154.479 1.00 6.78 80 GLY A CA 1
ATOM 594 C C . GLY A 1 80 ? 83.950 42.021 154.797 1.00 6.42 80 GLY A C 1
ATOM 595 O O . GLY A 1 80 ? 84.709 41.089 154.507 1.00 7.48 80 GLY A O 1
ATOM 596 N N . ALA A 1 81 ? 82.770 41.786 155.370 1.00 6.36 81 ALA A N 1
ATOM 597 C CA . ALA A 1 81 ? 82.338 40.411 155.622 1.00 6.91 81 ALA A CA 1
ATOM 598 C C . ALA A 1 81 ? 82.189 39.659 154.305 1.00 6.46 81 ALA A C 1
ATOM 599 O O . ALA A 1 81 ? 82.507 38.440 154.238 1.00 7.02 81 ALA A O 1
ATOM 601 N N . LEU A 1 82 ? 81.696 40.312 153.262 1.00 6.27 82 LEU A N 1
ATOM 602 C CA . LEU A 1 82 ? 81.558 39.598 151.997 1.00 6.62 82 LEU A CA 1
ATOM 603 C C . LEU A 1 82 ? 82.918 39.258 151.398 1.00 6.78 82 LEU A C 1
ATOM 604 O O . LEU A 1 82 ? 83.017 38.254 150.704 1.00 7.16 82 LEU A O 1
ATOM 609 N N . SER A 1 83 ? 83.959 40.036 151.684 1.00 6.54 83 SER A N 1
ATOM 610 C CA . SER A 1 83 ? 85.263 39.648 151.176 1.00 6.76 83 SER A CA 1
ATOM 611 C C . SER A 1 83 ? 85.672 38.286 151.725 1.00 6.26 83 SER A C 1
ATOM 612 O O . SER A 1 83 ? 86.204 37.419 150.981 1.00 6.87 83 SER A O 1
ATOM 616 N N . ASN A 1 84 ? 85.448 38.037 153.008 1.00 6.15 84 ASN A N 1
ATOM 617 C CA . ASN A 1 84 ? 85.734 36.714 153.561 1.00 5.99 84 ASN A CA 1
ATOM 618 C C . ASN A 1 84 ? 84.861 35.636 152.924 1.00 6.08 84 ASN A C 1
ATOM 619 O O . ASN A 1 84 ? 85.356 34.580 152.543 1.00 6.65 84 ASN A O 1
ATOM 624 N N . ALA A 1 85 ? 83.556 35.906 152.822 1.00 6.08 85 ALA A N 1
ATOM 625 C CA . ALA A 1 85 ? 82.608 34.935 152.281 1.00 6.25 85 ALA A CA 1
ATOM 626 C C . ALA A 1 85 ? 82.967 34.506 150.872 1.00 6.32 85 ALA A C 1
ATOM 627 O O . ALA A 1 85 ? 82.798 33.349 150.478 1.00 6.56 85 ALA A O 1
ATOM 629 N N . TRP A 1 86 ? 83.472 35.458 150.062 1.00 6.30 86 TRP A N 1
ATOM 630 C CA . TRP A 1 86 ? 83.928 35.117 148.717 1.00 6.42 86 TRP A CA 1
ATOM 631 C C . TRP A 1 86 ? 85.044 34.105 148.768 1.00 6.31 86 TRP A C 1
ATOM 632 O O . TRP A 1 86 ? 85.020 33.076 148.070 1.00 6.90 86 TRP A O 1
ATOM 643 N N . ASN A 1 87 ? 86.055 34.331 149.615 1.00 6.66 87 ASN A N 1
ATOM 644 C CA . ASN A 1 87 ? 87.213 33.438 149.700 1.00 6.92 87 ASN A CA 1
ATOM 645 C C . ASN A 1 87 ? 86.886 32.075 150.319 1.00 6.96 87 ASN A C 1
ATOM 646 O O . ASN A 1 87 ? 87.570 31.109 150.023 1.00 8.63 87 ASN A O 1
ATOM 651 N N . SER A 1 88 ? 85.869 32.005 151.163 1.00 6.47 88 SER A N 1
ATOM 652 C CA . SER A 1 88 ? 85.471 30.736 151.766 1.00 6.77 88 SER A CA 1
ATOM 653 C C . SER A 1 88 ? 84.407 30.018 150.971 1.00 6.62 88 SER A C 1
ATOM 654 O O . SER A 1 88 ? 83.952 28.954 151.400 1.00 7.98 88 SER A O 1
ATOM 657 N N . HIS A 1 89 ? 84.005 30.540 149.830 1.00 6.30 89 HIS A N 1
ATOM 658 C CA . HIS A 1 89 ? 82.936 29.912 149.072 1.00 6.25 89 HIS A CA 1
ATOM 659 C C . HIS A 1 89 ? 81.683 29.752 149.902 1.00 6.48 89 HIS A C 1
ATOM 660 O O . HIS A 1 89 ? 80.994 28.738 149.815 1.00 7.21 89 HIS A O 1
ATOM 667 N N . SER A 1 90 ? 81.324 30.754 150.688 1.00 6.23 90 SER A N 1
ATOM 668 C CA . SER A 1 90 ? 80.178 30.624 151.572 1.00 6.34 90 SER A CA 1
ATOM 669 C C . SER A 1 90 ? 78.878 30.896 150.834 1.00 6.13 90 SER A C 1
ATOM 670 O O . SER A 1 90 ? 78.755 31.956 150.207 1.00 6.36 90 SER A O 1
ATOM 673 N N . PRO A 1 91 ? 77.898 29.993 150.899 1.00 6.31 91 PRO A N 1
ATOM 674 C CA . PRO A 1 91 ? 76.640 30.173 150.133 1.00 6.44 91 PRO A CA 1
ATOM 675 C C . PRO A 1 91 ? 75.699 31.119 150.880 1.00 6.29 91 PRO A C 1
ATOM 676 O O . PRO A 1 91 ? 74.910 30.726 151.701 1.00 10.38 91 PRO A O 1
ATOM 680 N N . LEU A 1 92 ? 75.827 32.400 150.596 1.00 6.58 92 LEU A N 1
ATOM 681 C CA . LEU A 1 92 ? 75.076 33.445 151.271 1.00 6.50 92 LEU A CA 1
ATOM 682 C C . LEU A 1 92 ? 74.175 34.146 150.288 1.00 6.47 92 LEU A C 1
ATOM 683 O O . LEU A 1 92 ? 74.633 34.638 149.248 1.00 7.82 92 LEU A O 1
ATOM 688 N N . ILE A 1 93 ? 72.880 34.232 150.623 1.00 6.36 93 ILE A N 1
ATOM 689 C CA . ILE A 1 93 ? 71.909 34.932 149.820 1.00 6.13 93 ILE A CA 1
ATOM 690 C C . ILE A 1 93 ? 71.677 36.299 150.484 1.00 5.79 93 ILE A C 1
ATOM 691 O O . ILE A 1 93 ? 70.985 36.376 151.510 1.00 6.71 93 ILE A O 1
ATOM 696 N N . VAL A 1 94 ? 72.290 37.333 149.948 1.00 6.10 94 VAL A N 1
ATOM 697 C CA . VAL A 1 94 ? 72.211 38.671 150.545 1.00 6.18 94 VAL A CA 1
ATOM 698 C C . VAL A 1 94 ? 71.119 39.442 149.843 1.00 6.43 94 VAL A C 1
ATOM 699 O O . VAL A 1 94 ? 71.269 39.807 148.663 1.00 8.23 94 VAL A O 1
ATOM 703 N N . THR A 1 95 ? 70.034 39.732 150.530 1.00 6.33 95 THR A N 1
ATOM 704 C CA . THR A 1 95 ? 69.003 40.597 149.995 1.00 6.27 95 THR A CA 1
ATOM 705 C C . THR A 1 95 ? 69.105 41.951 150.676 1.00 5.87 95 THR A C 1
ATOM 706 O O . THR A 1 95 ? 69.468 42.059 151.851 1.00 6.63 95 THR A O 1
ATOM 710 N N . ALA A 1 96 ? 68.773 42.986 149.906 1.00 6.09 96 ALA A N 1
ATOM 711 C CA . ALA A 1 96 ? 68.819 44.335 150.395 1.00 6.37 96 ALA A CA 1
ATOM 712 C C . ALA A 1 96 ? 67.568 45.085 149.958 1.00 6.13 96 ALA A C 1
ATOM 713 O O . ALA A 1 96 ? 67.235 45.139 148.792 1.00 7.74 96 ALA A O 1
ATOM 715 N N . GLY A 1 97 ? 66.955 45.753 150.919 1.00 6.15 97 GLY A N 1
ATOM 716 C CA . GLY A 1 97 ? 65.775 46.549 150.618 1.00 6.33 97 GLY A CA 1
ATOM 717 C C . GLY A 1 97 ? 66.129 47.798 149.869 1.00 6.60 97 GLY A C 1
ATOM 718 O O . GLY A 1 97 ? 67.013 48.560 150.318 1.00 7.79 97 GLY A O 1
ATOM 719 N N . GLN A 1 98 ? 65.390 48.077 148.798 1.00 6.45 98 GLN A N 1
ATOM 720 C CA . GLN A 1 98 ? 65.493 49.238 147.927 1.00 6.03 98 GLN A CA 1
ATOM 721 C C . GLN A 1 98 ? 64.265 50.150 148.133 1.00 6.31 98 GLN A C 1
ATOM 722 O O . GLN A 1 98 ? 63.230 49.699 148.612 1.00 6.42 98 GLN A O 1
ATOM 728 N N . GLN A 1 99 ? 64.415 51.422 147.733 1.00 6.36 99 GLN A N 1
ATOM 729 C CA . GLN A 1 99 ? 63.274 52.332 147.714 1.00 6.70 99 GLN A CA 1
ATOM 730 C C . GLN A 1 99 ? 62.171 51.821 146.832 1.00 6.61 99 GLN A C 1
ATOM 731 O O . GLN A 1 99 ? 62.337 50.982 145.950 1.00 7.02 99 GLN A O 1
ATOM 737 N N . THR A 1 100 ? 60.979 52.390 147.063 1.00 6.85 100 THR A N 1
ATOM 738 C CA . THR A 1 100 ? 59.864 52.171 146.187 1.00 7.14 100 THR A CA 1
ATOM 739 C C . THR A 1 100 ? 60.234 52.598 144.755 1.00 7.24 100 THR A C 1
ATOM 740 O O . THR A 1 100 ? 60.917 53.608 144.556 1.00 8.19 100 THR A O 1
ATOM 744 N N . ARG A 1 101 ? 59.768 51.873 143.767 1.00 7.38 101 ARG A N 1
ATOM 745 C CA . ARG A 1 101 ? 60.184 52.135 142.385 1.00 7.24 101 ARG A CA 1
ATOM 746 C C . ARG A 1 101 ? 59.870 53.566 141.985 1.00 7.75 101 ARG A C 1
ATOM 747 O O . ARG A 1 101 ? 60.699 54.166 141.305 1.00 9.56 101 ARG A O 1
ATOM 755 N N . ALA A 1 102 ? 58.780 54.150 142.469 1.00 8.55 102 ALA A N 1
ATOM 756 C CA . ALA A 1 102 ? 58.418 55.519 142.083 1.00 10.69 102 ALA A CA 1
ATOM 757 C C . ALA A 1 102 ? 59.375 56.536 142.611 1.00 10.16 102 ALA A C 1
ATOM 758 O O . ALA A 1 102 ? 59.361 57.671 142.111 1.00 13.29 102 ALA A O 1
ATOM 760 N N . MET A 1 103 ? 60.145 56.219 143.627 1.00 8.61 103 MET A N 1
ATOM 761 C CA . MET A 1 103 ? 61.078 57.180 144.222 1.00 9.86 103 MET A CA 1
ATOM 762 C C . MET A 1 103 ? 62.520 56.952 143.855 1.00 7.86 103 MET A C 1
ATOM 763 O O . MET A 1 103 ? 63.394 57.719 144.277 1.00 8.55 103 MET A O 1
ATOM 770 N N . ILE A 1 104 ? 62.828 55.924 143.057 1.00 7.87 104 ILE A N 1
ATOM 771 C CA . ILE A 1 104 ? 64.193 55.613 142.695 1.00 7.65 104 ILE A CA 1
ATOM 772 C C . ILE A 1 104 ? 64.787 56.699 141.797 1.00 7.70 104 ILE A C 1
ATOM 773 O O . ILE A 1 104 ? 65.927 57.106 141.959 1.00 8.20 104 ILE A O 1
ATOM 778 N N . GLY A 1 105 ? 64.007 57.209 140.813 1.00 8.58 105 GLY A N 1
ATOM 779 C CA . GLY A 1 105 ? 64.582 58.149 139.864 1.00 9.55 105 GLY A CA 1
ATOM 780 C C . GLY A 1 105 ? 65.073 59.432 140.465 1.00 8.67 105 GLY A C 1
ATOM 781 O O . GLY A 1 105 ? 66.115 59.967 140.092 1.00 9.69 105 GLY A O 1
ATOM 782 N N . VAL A 1 106 ? 64.313 59.962 141.422 1.00 8.82 106 VAL A N 1
ATOM 783 C CA . VAL A 1 106 ? 64.703 61.200 142.103 1.00 8.49 106 VAL A CA 1
ATOM 784 C C . VAL A 1 106 ? 65.815 60.989 143.109 1.00 7.98 106 VAL A C 1
ATOM 785 O O . VAL A 1 106 ? 66.335 61.961 143.650 1.00 8.86 106 VAL A O 1
ATOM 789 N N . GLU A 1 107 ? 66.202 59.745 143.355 1.00 8.06 107 GLU A N 1
ATOM 790 C CA . GLU A 1 107 ? 67.212 59.397 144.317 1.00 8.13 107 GLU A CA 1
ATOM 791 C C . GLU A 1 107 ? 66.799 59.935 145.694 1.00 7.48 107 GLU A C 1
ATOM 792 O O . GLU A 1 107 ? 67.500 60.662 146.369 1.00 8.32 107 GLU A O 1
ATOM 798 N N . ALA A 1 108 ? 65.596 59.504 146.086 1.00 7.63 108 ALA A N 1
ATOM 799 C CA . ALA A 1 108 ? 65.114 59.744 147.441 1.00 7.48 108 ALA A CA 1
ATOM 800 C C . ALA A 1 108 ? 66.103 59.189 148.450 1.00 6.75 108 ALA A C 1
ATOM 801 O O . ALA A 1 108 ? 66.840 58.237 148.138 1.00 7.61 108 ALA A O 1
ATOM 803 N N . LEU A 1 109 ? 66.096 59.725 149.655 1.00 6.84 109 LEU A N 1
ATOM 804 C CA . LEU A 1 109 ? 66.840 59.123 150.737 1.00 6.96 109 LEU A CA 1
ATOM 805 C C . LEU A 1 109 ? 66.520 57.608 150.791 1.00 7.18 109 LEU A C 1
ATOM 806 O O . LEU A 1 109 ? 65.374 57.209 150.618 1.00 7.99 109 LEU A O 1
ATOM 811 N N . LEU A 1 110 ? 67.549 56.834 151.061 1.00 8.16 110 LEU A N 1
ATOM 812 C CA . LEU A 1 110 ? 67.438 55.379 151.171 1.00 8.26 110 LEU A CA 1
ATOM 813 C C . LEU A 1 110 ? 67.433 54.676 149.827 1.00 7.21 110 LEU A C 1
ATOM 814 O O . LEU A 1 110 ? 67.361 53.428 149.829 1.00 7.65 110 LEU A O 1
ATOM 819 N N . THR A 1 111 ? 67.592 55.370 148.726 1.00 6.90 111 THR A N 1
ATOM 820 C CA . THR A 1 111 ? 67.737 54.698 147.435 1.00 6.84 111 THR A CA 1
ATOM 821 C C . THR A 1 111 ? 69.136 54.093 147.364 1.00 6.42 111 THR A C 1
ATOM 822 O O . THR A 1 111 ? 70.126 54.768 147.665 1.00 8.42 111 THR A O 1
ATOM 826 N N . ASN A 1 112 ? 69.202 52.891 146.882 1.00 6.00 112 ASN A N 1
ATOM 827 C CA . ASN A 1 112 ? 70.471 52.174 146.624 1.00 6.16 112 ASN A CA 1
ATOM 828 C C . ASN A 1 112 ? 70.798 52.396 145.149 1.00 5.78 112 ASN A C 1
ATOM 829 O O . ASN A 1 112 ? 70.190 51.748 144.287 1.00 6.70 112 ASN A O 1
ATOM 834 N N . VAL A 1 113 ? 71.639 53.366 144.851 1.00 5.90 113 VAL A N 1
ATOM 835 C CA . VAL A 1 113 ? 71.927 53.761 143.485 1.00 6.32 113 VAL A CA 1
ATOM 836 C C . VAL A 1 113 ? 72.805 52.708 142.821 1.00 6.44 113 VAL A C 1
ATOM 837 O O . VAL A 1 113 ? 73.800 52.239 143.390 1.00 7.16 113 VAL A O 1
ATOM 841 N N . ASP A 1 114 ? 72.427 52.301 141.594 1.00 6.66 114 ASP A N 1
ATOM 842 C CA . ASP A 1 114 ? 73.239 51.346 140.858 1.00 7.05 114 ASP A CA 1
ATOM 843 C C . ASP A 1 114 ? 73.545 50.118 141.697 1.00 7.03 114 ASP A C 1
ATOM 844 O O . ASP A 1 114 ? 74.673 49.659 141.812 1.00 8.15 114 ASP A O 1
ATOM 849 N N . ALA A 1 115 ? 72.472 49.621 142.331 1.00 7.23 115 ALA A N 1
ATOM 850 C CA . ALA A 1 115 ? 72.596 48.717 143.460 1.00 6.86 115 ALA A CA 1
ATOM 851 C C . ALA A 1 115 ? 73.446 47.482 143.117 1.00 6.58 115 ALA A C 1
ATOM 852 O O . ALA A 1 115 ? 74.247 47.056 143.947 1.00 7.13 115 ALA A O 1
ATOM 854 N N . ALA A 1 116 ? 73.206 46.874 141.984 1.00 6.95 116 ALA A N 1
ATOM 855 C CA . ALA A 1 116 ? 73.901 45.612 141.698 1.00 7.53 116 ALA A CA 1
ATOM 856 C C . ALA A 1 116 ? 75.397 45.816 141.592 1.00 6.89 116 ALA A C 1
ATOM 857 O O . ALA A 1 116 ? 76.159 44.860 141.797 1.00 8.40 116 ALA A O 1
ATOM 859 N N . ASN A 1 117 ? 75.903 47.015 141.280 1.00 6.20 117 ASN A N 1
ATOM 860 C CA . ASN A 1 117 ? 77.327 47.238 141.236 1.00 5.97 117 ASN A CA 1
ATOM 861 C C . ASN A 1 117 ? 77.955 47.391 142.613 1.00 5.90 117 ASN A C 1
ATOM 862 O O . ASN A 1 117 ? 79.179 47.241 142.746 1.00 6.69 117 ASN A O 1
ATOM 867 N N . LEU A 1 118 ? 77.165 47.697 143.625 1.00 5.87 118 LEU A N 1
ATOM 868 C CA . LEU A 1 118 ? 77.714 47.976 144.962 1.00 5.99 118 LEU A CA 1
ATOM 869 C C . LEU A 1 118 ? 78.571 46.841 145.481 1.00 5.70 118 LEU A C 1
ATOM 870 O O . LEU A 1 118 ? 79.713 47.049 145.855 1.00 6.63 118 LEU A O 1
ATOM 875 N N . PRO A 1 119 ? 78.058 45.598 145.571 1.00 6.35 119 PRO A N 1
ATOM 876 C CA . PRO A 1 119 ? 78.874 44.542 146.164 1.00 6.91 119 PRO A CA 1
ATOM 877 C C . PRO A 1 119 ? 79.877 43.927 145.248 1.00 6.56 119 PRO A C 1
ATOM 878 O O . PRO A 1 119 ? 80.707 43.107 145.690 1.00 7.80 119 PRO A O 1
ATOM 882 N N . ARG A 1 120 ? 79.875 44.265 143.946 1.00 6.42 120 ARG A N 1
ATOM 883 C CA . ARG A 1 120 ? 80.911 43.756 143.062 1.00 6.48 120 ARG A CA 1
ATOM 884 C C . ARG A 1 120 ? 82.244 44.308 143.484 1.00 6.58 120 ARG A C 1
ATOM 885 O O . ARG A 1 120 ? 82.298 45.517 143.877 1.00 7.25 120 ARG A O 1
ATOM 893 N N . PRO A 1 121 ? 83.330 43.557 143.433 1.00 6.53 121 PRO A N 1
ATOM 894 C CA . PRO A 1 121 ? 83.494 42.241 142.791 1.00 6.95 121 PRO A CA 1
ATOM 895 C C . PRO A 1 121 ? 83.391 41.064 143.732 1.00 7.11 121 PRO A C 1
ATOM 896 O O . PRO A 1 121 ? 83.952 39.992 143.434 1.00 8.86 121 PRO A O 1
ATOM 900 N N . LEU A 1 122 ? 82.701 41.182 144.850 1.00 6.79 122 LEU A N 1
ATOM 901 C CA . LEU A 1 122 ? 82.740 40.165 145.927 1.00 7.00 122 LEU A CA 1
ATOM 902 C C . LEU A 1 122 ? 81.574 39.203 145.900 1.00 7.08 122 LEU A C 1
ATOM 903 O O . LEU A 1 122 ? 81.428 38.459 146.873 1.00 8.74 122 LEU A O 1
ATOM 908 N N . VAL A 1 123 ? 80.770 39.188 144.839 1.00 7.00 123 VAL A N 1
ATOM 909 C CA . VAL A 1 123 ? 79.636 38.282 144.749 1.00 7.18 123 VAL A CA 1
ATOM 910 C C . VAL A 1 123 ? 79.625 37.547 143.429 1.00 7.06 123 VAL A C 1
ATOM 911 O O . VAL A 1 123 ? 80.148 38.007 142.396 1.00 8.20 123 VAL A O 1
ATOM 915 N N . LYS A 1 124 ? 79.015 36.352 143.444 1.00 7.14 124 LYS A N 1
ATOM 916 C CA . LYS A 1 124 ? 78.886 35.520 142.244 1.00 7.47 124 LYS A CA 1
ATOM 917 C C . LYS A 1 124 ? 77.874 36.053 141.261 1.00 7.20 124 LYS A C 1
ATOM 918 O O . LYS A 1 124 ? 77.936 35.744 140.071 1.00 10.35 124 LYS A O 1
ATOM 924 N N . TRP A 1 125 ? 76.883 36.751 141.765 1.00 6.85 125 TRP A N 1
ATOM 925 C CA . TRP A 1 125 ? 75.749 37.226 140.981 1.00 6.34 125 TRP A CA 1
ATOM 926 C C . TRP A 1 125 ? 75.158 38.369 141.777 1.00 6.00 125 TRP A C 1
ATOM 927 O O . TRP A 1 125 ? 75.076 38.266 143.006 1.00 6.51 125 TRP A O 1
ATOM 938 N N . SER A 1 126 ? 74.744 39.421 141.105 1.00 6.11 126 SER A N 1
ATOM 939 C CA . SER A 1 126 ? 74.210 40.596 141.745 1.00 5.89 126 SER A CA 1
ATOM 940 C C . SER A 1 126 ? 73.156 41.229 140.820 1.00 6.03 126 SER A C 1
ATOM 941 O O . SER A 1 126 ? 73.429 41.371 139.636 1.00 7.09 126 SER A O 1
ATOM 944 N N . TYR A 1 127 ? 72.003 41.557 141.372 1.00 5.80 127 TYR A N 1
ATOM 945 C CA . TYR A 1 127 ? 70.852 41.847 140.520 1.00 5.79 127 TYR A CA 1
ATOM 946 C C . TYR A 1 127 ? 69.800 42.650 141.224 1.00 5.73 127 TYR A C 1
ATOM 947 O O . TYR A 1 127 ? 69.557 42.482 142.394 1.00 6.71 127 TYR A O 1
ATOM 956 N N . GLU A 1 128 ? 69.086 43.465 140.432 1.00 6.32 128 GLU A N 1
ATOM 957 C CA . GLU A 1 128 ? 67.847 44.099 140.842 1.00 6.44 128 GLU A CA 1
ATOM 958 C C . GLU A 1 128 ? 66.795 43.763 139.787 1.00 6.29 128 GLU A C 1
ATOM 959 O O . GLU A 1 128 ? 66.994 44.102 138.611 1.00 7.21 128 GLU A O 1
ATOM 965 N N . PRO A 1 129 ? 65.683 43.145 140.145 1.00 6.81 129 PRO A N 1
ATOM 966 C CA . PRO A 1 129 ? 64.674 42.792 139.143 1.00 6.91 129 PRO A CA 1
ATOM 967 C C . PRO A 1 129 ? 64.030 44.026 138.514 1.00 6.77 129 PRO A C 1
ATOM 968 O O . PRO A 1 129 ? 63.866 45.066 139.137 1.00 7.34 129 PRO A O 1
ATOM 972 N N . ALA A 1 130 ? 63.612 43.842 137.266 1.00 7.22 130 ALA A N 1
ATOM 973 C CA . ALA A 1 130 ? 62.979 44.899 136.462 1.00 7.28 130 ALA A CA 1
ATOM 974 C C . ALA A 1 130 ? 61.504 45.056 136.721 1.00 7.02 130 ALA A C 1
ATOM 975 O O . ALA A 1 130 ? 60.870 45.980 136.212 1.00 8.08 130 ALA A O 1
ATOM 977 N N . SER A 1 131 ? 60.885 44.176 137.515 1.00 7.03 131 SER A N 1
ATOM 978 C CA . SER A 1 131 ? 59.497 44.258 137.847 1.00 7.50 131 SER A CA 1
ATOM 979 C C . SER A 1 131 ? 59.239 43.428 139.103 1.00 7.07 131 SER A C 1
ATOM 980 O O . SER A 1 131 ? 59.987 42.543 139.439 1.00 7.41 131 SER A O 1
ATOM 983 N N . ALA A 1 132 ? 58.096 43.749 139.739 1.00 7.52 132 ALA A N 1
ATOM 984 C CA . ALA A 1 132 ? 57.746 43.024 140.965 1.00 7.68 132 ALA A CA 1
ATOM 985 C C . ALA A 1 132 ? 57.553 41.554 140.721 1.00 7.32 132 ALA A C 1
ATOM 986 O O . ALA A 1 132 ? 57.987 40.703 141.504 1.00 7.89 132 ALA A O 1
ATOM 988 N N . ALA A 1 133 ? 56.859 41.191 139.602 1.00 7.95 133 ALA A N 1
ATOM 989 C CA . ALA A 1 133 ? 56.549 39.777 139.383 1.00 8.62 133 ALA A CA 1
ATOM 990 C C . ALA A 1 133 ? 57.771 38.959 139.094 1.00 7.77 133 ALA A C 1
ATOM 991 O O . ALA A 1 133 ? 57.735 37.721 139.189 1.00 9.66 133 ALA A O 1
ATOM 993 N N . GLU A 1 134 ? 58.880 39.593 138.724 1.00 7.31 134 GLU A N 1
ATOM 994 C CA . GLU A 1 134 ? 60.157 38.894 138.549 1.00 7.24 134 GLU A CA 1
ATOM 995 C C . GLU A 1 134 ? 60.797 38.533 139.852 1.00 6.62 134 GLU A C 1
ATOM 996 O O . GLU A 1 134 ? 61.724 37.721 139.873 1.00 7.25 134 GLU A O 1
ATOM 1002 N N . VAL A 1 135 ? 60.407 39.153 141.000 1.00 7.12 135 VAL A N 1
ATOM 1003 C CA . VAL A 1 135 ? 61.158 38.955 142.213 1.00 6.74 135 VAL A CA 1
ATOM 1004 C C . VAL A 1 135 ? 61.275 37.482 142.616 1.00 6.26 135 VAL A C 1
ATOM 1005 O O . VAL A 1 135 ? 62.378 37.074 142.983 1.00 6.62 135 VAL A O 1
ATOM 1009 N N . PRO A 1 136 ? 60.210 36.677 142.602 1.00 6.80 136 PRO A N 1
ATOM 1010 C CA . PRO A 1 136 ? 60.406 35.265 143.006 1.00 7.18 136 PRO A CA 1
ATOM 1011 C C . PRO A 1 136 ? 61.413 34.539 142.133 1.00 6.24 136 PRO A C 1
ATOM 1012 O O . PRO A 1 136 ? 62.220 33.751 142.612 1.00 6.82 136 PRO A O 1
ATOM 1016 N N . HIS A 1 137 ? 61.355 34.784 140.805 1.00 6.57 137 HIS A N 1
ATOM 1017 C CA . HIS A 1 137 ? 62.323 34.181 139.890 1.00 6.41 137 HIS A CA 1
ATOM 1018 C C . HIS A 1 137 ? 63.730 34.622 140.201 1.00 6.40 137 HIS A C 1
ATOM 1019 O O . HIS A 1 137 ? 64.662 33.812 140.214 1.00 6.46 137 HIS A O 1
ATOM 1026 N N . ALA A 1 138 ? 63.919 35.921 140.468 1.00 6.21 138 ALA A N 1
ATOM 1027 C CA . ALA A 1 138 ? 65.224 36.421 140.847 1.00 6.09 138 ALA A CA 1
ATOM 1028 C C . ALA A 1 138 ? 65.707 35.802 142.142 1.00 5.99 138 ALA A C 1
ATOM 1029 O O . ALA A 1 138 ? 66.891 35.517 142.289 1.00 6.34 138 ALA A O 1
ATOM 1031 N N . MET A 1 139 ? 64.807 35.586 143.077 1.00 5.87 139 MET A N 1
ATOM 1032 C CA . MET A 1 139 ? 65.174 34.925 144.321 1.00 6.26 139 MET A CA 1
ATOM 1033 C C . MET A 1 139 ? 65.616 33.474 144.068 1.00 6.01 139 MET A C 1
ATOM 1034 O O . MET A 1 139 ? 66.555 33.002 144.683 1.00 6.29 139 MET A O 1
ATOM 1039 N N . SER A 1 140 ? 64.893 32.785 143.174 1.00 6.13 140 SER A N 1
ATOM 1040 C CA . SER A 1 140 ? 65.315 31.448 142.775 1.00 6.33 140 SER A CA 1
ATOM 1041 C C . SER A 1 140 ? 66.709 31.430 142.210 1.00 6.01 140 SER A C 1
ATOM 1042 O O . SER A 1 140 ? 67.557 30.627 142.578 1.00 6.57 140 SER A O 1
ATOM 1045 N N . ARG A 1 141 ? 66.995 32.395 141.322 1.00 6.16 141 ARG A N 1
ATOM 1046 C CA . ARG A 1 141 ? 68.324 32.525 140.751 1.00 6.15 141 ARG A CA 1
ATOM 1047 C C . ARG A 1 141 ? 69.343 32.722 141.833 1.00 6.60 141 ARG A C 1
ATOM 1048 O O . ARG A 1 141 ? 70.440 32.132 141.802 1.00 7.00 141 ARG A O 1
ATOM 1056 N N . ALA A 1 142 ? 69.027 33.567 142.810 1.00 6.13 142 ALA A N 1
ATOM 1057 C CA . ALA A 1 142 ? 69.968 33.838 143.901 1.00 6.36 142 ALA A CA 1
ATOM 1058 C C . ALA A 1 142 ? 70.243 32.577 144.688 1.00 6.09 142 ALA A C 1
ATOM 1059 O O . ALA A 1 142 ? 71.398 32.271 145.028 1.00 6.90 142 ALA A O 1
ATOM 1061 N N . ILE A 1 143 ? 69.193 31.845 145.045 1.00 6.34 143 ILE A N 1
ATOM 1062 C CA . ILE A 1 143 ? 69.371 30.599 145.815 1.00 6.73 143 ILE A CA 1
ATOM 1063 C C . ILE A 1 143 ? 70.320 29.668 145.089 1.00 6.40 143 ILE A C 1
ATOM 1064 O O . ILE A 1 143 ? 71.285 29.135 145.639 1.00 7.13 143 ILE A O 1
ATOM 1069 N N . HIS A 1 144 ? 70.035 29.433 143.786 1.00 6.30 144 HIS A N 1
ATOM 1070 C CA . HIS A 1 144 ? 70.859 28.474 143.075 1.00 6.77 144 HIS A CA 1
ATOM 1071 C C . HIS A 1 144 ? 72.251 28.978 142.777 1.00 6.58 144 HIS A C 1
ATOM 1072 O O . HIS A 1 144 ? 73.193 28.205 142.861 1.00 7.34 144 HIS A O 1
ATOM 1079 N N . MET A 1 145 ? 72.412 30.247 142.429 1.00 6.40 145 MET A N 1
ATOM 1080 C CA . MET A 1 145 ? 73.754 30.781 142.225 1.00 6.85 145 MET A CA 1
ATOM 1081 C C . MET A 1 145 ? 74.585 30.673 143.481 1.00 6.73 145 MET A C 1
ATOM 1082 O O . MET A 1 145 ? 75.786 30.408 143.385 1.00 8.80 145 MET A O 1
ATOM 1087 N N . ALA A 1 146 ? 74.020 30.904 144.667 1.00 6.36 146 ALA A N 1
ATOM 1088 C CA . ALA A 1 146 ? 74.810 30.777 145.879 1.00 6.71 146 ALA A CA 1
ATOM 1089 C C . ALA A 1 146 ? 75.225 29.342 146.136 1.00 6.41 146 ALA A C 1
ATOM 1090 O O . ALA A 1 146 ? 76.292 29.084 146.696 1.00 7.13 146 ALA A O 1
ATOM 1092 N N . SER A 1 147 ? 74.347 28.413 145.754 1.00 6.90 147 SER A N 1
ATOM 1093 C CA . SER A 1 147 ? 74.453 27.021 146.136 1.00 7.31 147 SER A CA 1
ATOM 1094 C C . SER A 1 147 ? 75.232 26.121 145.186 1.00 6.90 147 SER A C 1
ATOM 1095 O O . SER A 1 147 ? 75.736 25.091 145.620 1.00 7.97 147 SER A O 1
ATOM 1098 N N . MET A 1 148 ? 75.316 26.483 143.912 1.00 7.65 148 MET A N 1
ATOM 1099 C CA . MET A 1 148 ? 76.065 25.706 142.933 1.00 7.64 148 MET A CA 1
ATOM 1100 C C . MET A 1 148 ? 77.552 25.878 143.181 1.00 7.42 148 MET A C 1
ATOM 1101 O O . MET A 1 148 ? 78.026 26.957 143.542 1.00 7.90 148 MET A O 1
ATOM 1106 N N . ALA A 1 149 ? 78.334 24.861 143.009 1.00 8.90 149 ALA A N 1
ATOM 1107 C CA . ALA A 1 149 ? 79.781 24.902 143.011 1.00 9.09 149 ALA A CA 1
ATOM 1108 C C . ALA A 1 149 ? 80.274 25.817 141.920 1.00 9.42 149 ALA A C 1
ATOM 1109 O O . ALA A 1 149 ? 79.805 25.759 140.779 1.00 11.49 149 ALA A O 1
ATOM 1111 N N . PRO A 1 150 ? 81.276 26.679 142.213 1.00 8.01 150 PRO A N 1
ATOM 1112 C CA . PRO A 1 150 ? 81.812 26.961 143.564 1.00 7.01 150 PRO A CA 1
ATOM 1113 C C . PRO A 1 150 ? 80.858 27.849 144.329 1.00 6.54 150 PRO A C 1
ATOM 1114 O O . PRO A 1 150 ? 80.452 28.909 143.820 1.00 6.81 150 PRO A O 1
ATOM 1118 N N . GLN A 1 151 ? 80.475 27.461 145.529 1.00 6.56 151 GLN A N 1
ATOM 1119 C CA . GLN A 1 151 ? 79.496 28.239 146.251 1.00 6.45 151 GLN A CA 1
ATOM 1120 C C . GLN A 1 151 ? 80.027 29.615 146.578 1.00 6.03 151 GLN A C 1
ATOM 1121 O O . GLN A 1 151 ? 81.241 29.866 146.580 1.00 6.58 151 GLN A O 1
ATOM 1127 N N . GLY A 1 152 ? 79.142 30.560 146.860 1.00 6.09 152 GLY A N 1
ATOM 1128 C CA . GLY A 1 152 ? 79.575 31.872 147.205 1.00 6.04 152 GLY A CA 1
ATOM 1129 C C . GLY A 1 152 ? 78.420 32.806 147.411 1.00 6.19 152 GLY A C 1
ATOM 1130 O O . GLY A 1 152 ? 77.249 32.446 147.236 1.00 7.24 152 GLY A O 1
ATOM 1131 N N . PRO A 1 153 ? 78.725 34.030 147.825 1.00 5.82 153 PRO A N 1
ATOM 1132 C CA . PRO A 1 153 ? 77.687 35.023 148.133 1.00 6.02 153 PRO A CA 1
ATOM 1133 C C . PRO A 1 153 ? 77.069 35.604 146.866 1.00 5.44 153 PRO A C 1
ATOM 1134 O O . PRO A 1 153 ? 77.770 35.774 145.857 1.00 6.72 153 PRO A O 1
ATOM 1138 N N . VAL A 1 154 ? 75.806 35.956 146.962 1.00 5.46 154 VAL A N 1
ATOM 1139 C CA . VAL A 1 154 ? 75.045 36.593 145.879 1.00 5.53 154 VAL A CA 1
ATOM 1140 C C . VAL A 1 154 ? 74.246 37.736 146.470 1.00 5.25 154 VAL A C 1
ATOM 1141 O O . VAL A 1 154 ? 74.046 37.797 147.682 1.00 5.89 154 VAL A O 1
ATOM 1145 N N . TYR A 1 155 ? 73.794 38.637 145.591 1.00 5.61 155 TYR A N 1
ATOM 1146 C CA . TYR A 1 155 ? 73.125 39.846 146.024 1.00 5.57 155 TYR A CA 1
ATOM 1147 C C . TYR A 1 155 ? 71.886 40.127 145.215 1.00 5.33 155 TYR A C 1
ATOM 1148 O O . TYR A 1 155 ? 71.923 40.121 143.972 1.00 5.94 155 TYR A O 1
ATOM 1157 N N . LEU A 1 156 ? 70.788 40.433 145.914 1.00 5.38 156 LEU A N 1
ATOM 1158 C CA . LEU A 1 156 ? 69.537 40.751 145.301 1.00 5.70 156 LEU A CA 1
ATOM 1159 C C . LEU A 1 156 ? 68.940 41.984 145.970 1.00 5.57 156 LEU A C 1
ATOM 1160 O O . LEU A 1 156 ? 68.670 41.973 147.172 1.00 6.41 156 LEU A O 1
ATOM 1165 N N . SER A 1 157 ? 68.718 43.020 145.186 1.00 5.67 157 SER A N 1
ATOM 1166 C CA . SER A 1 157 ? 68.091 44.276 145.625 1.00 5.92 157 SER A CA 1
ATOM 1167 C C . SER A 1 157 ? 66.623 44.260 145.267 1.00 5.72 157 SER A C 1
ATOM 1168 O O . SER A 1 157 ? 66.290 43.989 144.091 1.00 6.98 157 SER A O 1
ATOM 1171 N N . VAL A 1 158 ? 65.729 44.537 146.208 1.00 5.93 158 VAL A N 1
ATOM 1172 C CA . VAL A 1 158 ? 64.295 44.473 145.955 1.00 6.06 158 VAL A CA 1
ATOM 1173 C C . VAL A 1 158 ? 63.589 45.750 146.388 1.00 5.67 158 VAL A C 1
ATOM 1174 O O . VAL A 1 158 ? 63.559 46.066 147.588 1.00 6.36 158 VAL A O 1
ATOM 1178 N N . PRO A 1 159 ? 62.993 46.483 145.472 1.00 6.23 159 PRO A N 1
ATOM 1179 C CA . PRO A 1 159 ? 62.169 47.656 145.815 1.00 6.50 159 PRO A CA 1
ATOM 1180 C C . PRO A 1 159 ? 61.054 47.282 146.821 1.00 6.52 159 PRO A C 1
ATOM 1181 O O . PRO A 1 159 ? 60.348 46.313 146.692 1.00 7.71 159 PRO A O 1
ATOM 1185 N N . TYR A 1 160 ? 60.865 48.211 147.776 1.00 6.56 160 TYR A N 1
ATOM 1186 C CA . TYR A 1 160 ? 59.851 48.130 148.832 1.00 7.79 160 TYR A CA 1
ATOM 1187 C C . TYR A 1 160 ? 58.508 47.679 148.339 1.00 6.92 160 TYR A C 1
ATOM 1188 O O . TYR A 1 160 ? 57.817 46.916 148.998 1.00 7.49 160 TYR A O 1
ATOM 1197 N N . ASP A 1 161 ? 58.066 48.296 147.235 1.00 6.68 161 ASP A N 1
ATOM 1198 C CA . ASP A 1 161 ? 56.709 48.149 146.775 1.00 7.43 161 ASP A CA 1
ATOM 1199 C C . ASP A 1 161 ? 56.456 46.859 146.019 1.00 7.18 161 ASP A C 1
ATOM 1200 O O . ASP A 1 161 ? 55.309 46.542 145.717 1.00 8.45 161 ASP A O 1
ATOM 1205 N N . ASP A 1 162 ? 57.484 46.052 145.752 1.00 6.68 162 ASP A N 1
ATOM 1206 C CA . ASP A 1 162 ? 57.269 44.842 144.992 1.00 7.08 162 ASP A CA 1
ATOM 1207 C C . ASP A 1 162 ? 56.516 43.782 145.784 1.00 6.79 162 ASP A C 1
ATOM 1208 O O . ASP A 1 162 ? 55.790 42.984 145.222 1.00 7.57 162 ASP A O 1
ATOM 1213 N N . TRP A 1 163 ? 56.745 43.738 147.116 1.00 6.74 163 TRP A N 1
ATOM 1214 C CA . TRP A 1 163 ? 56.246 42.618 147.909 1.00 7.41 163 TRP A CA 1
ATOM 1215 C C . TRP A 1 163 ? 54.760 42.432 147.895 1.00 7.47 163 TRP A C 1
ATOM 1216 O O . TRP A 1 163 ? 54.267 41.331 147.939 1.00 8.25 163 TRP A O 1
ATOM 1227 N N . ASP A 1 164 ? 54.006 43.526 147.898 1.00 7.68 164 ASP A N 1
ATOM 1228 C CA . ASP A 1 164 ? 52.566 43.436 147.961 1.00 9.46 164 ASP A CA 1
ATOM 1229 C C . ASP A 1 164 ? 51.937 43.203 146.618 1.00 9.03 164 ASP A C 1
ATOM 1230 O O . ASP A 1 164 ? 50.694 42.979 146.544 1.00 11.87 164 ASP A O 1
ATOM 1235 N N . LYS A 1 165 ? 52.661 43.278 145.531 1.00 9.10 165 LYS A N 1
ATOM 1236 C CA . LYS A 1 165 ? 52.135 43.080 144.216 1.00 8.99 165 LYS A CA 1
ATOM 1237 C C . LYS A 1 165 ? 51.787 41.609 143.961 1.00 9.56 165 LYS A C 1
ATOM 1238 O O . LYS A 1 165 ? 52.322 40.723 144.628 1.00 9.86 165 LYS A O 1
ATOM 1244 N N . ASP A 1 166 ? 50.932 41.384 142.977 1.00 11.30 166 ASP A N 1
ATOM 1245 C CA . ASP A 1 166 ? 50.600 40.027 142.575 1.00 12.20 166 ASP A CA 1
ATOM 1246 C C . ASP A 1 166 ? 51.811 39.335 141.966 1.00 11.89 166 ASP A C 1
ATOM 1247 O O . ASP A 1 166 ? 52.448 39.883 141.111 1.00 13.50 166 ASP A O 1
ATOM 1252 N N . ALA A 1 167 ? 52.049 38.089 142.404 1.00 12.51 167 ALA A N 1
ATOM 1253 C CA . ALA A 1 167 ? 53.030 37.231 141.787 1.00 13.08 167 ALA A CA 1
ATOM 1254 C C . ALA A 1 167 ? 52.446 36.586 140.516 1.00 12.84 167 ALA A C 1
ATOM 1255 O O . ALA A 1 167 ? 51.257 36.458 140.344 1.00 17.68 167 ALA A O 1
ATOM 1257 N N . ASP A 1 168 ? 53.352 36.153 139.667 1.00 13.20 168 ASP A N 1
ATOM 1258 C CA . ASP A 1 168 ? 53.044 35.307 138.482 1.00 14.19 168 ASP A CA 1
ATOM 1259 C C . ASP A 1 168 ? 52.560 33.975 139.031 1.00 12.34 168 ASP A C 1
ATOM 1260 O O . ASP A 1 168 ? 53.389 33.306 139.726 1.00 11.95 168 ASP A O 1
ATOM 1265 N N . PRO A 1 169 ? 51.362 33.457 138.750 1.00 13.57 169 PRO A N 1
ATOM 1266 C CA . PRO A 1 169 ? 51.022 32.072 139.197 1.00 13.87 169 PRO A CA 1
ATOM 1267 C C . PRO A 1 169 ? 52.033 31.054 138.693 1.00 12.57 169 PRO A C 1
ATOM 1268 O O . PRO A 1 169 ? 52.245 30.010 139.363 1.00 13.24 169 PRO A O 1
ATOM 1272 N N . GLN A 1 170 ? 52.670 31.268 137.553 1.00 11.58 170 GLN A N 1
ATOM 1273 C CA . GLN A 1 170 ? 53.650 30.327 137.021 1.00 10.67 170 GLN A CA 1
ATOM 1274 C C . GLN A 1 170 ? 54.927 30.292 137.828 1.00 9.80 170 GLN A C 1
ATOM 1275 O O . GLN A 1 170 ? 55.779 29.414 137.575 1.00 10.03 170 GLN A O 1
ATOM 1281 N N . SER A 1 171 ? 55.083 31.149 138.851 1.00 9.74 171 SER A N 1
ATOM 1282 C CA . SER A 1 171 ? 56.228 31.007 139.769 1.00 9.06 171 SER A CA 1
ATOM 1283 C C . SER A 1 171 ? 56.143 29.752 140.599 1.00 8.58 171 SER A C 1
ATOM 1284 O O . SER A 1 171 ? 57.183 29.394 141.198 1.00 8.82 171 SER A O 1
ATOM 1287 N N . HIS A 1 172 ? 55.030 29.011 140.617 1.00 9.56 172 HIS A N 1
ATOM 1288 C CA . HIS A 1 172 ? 55.033 27.763 141.375 1.00 9.56 172 HIS A CA 1
ATOM 1289 C C . HIS A 1 172 ? 56.088 26.807 140.845 1.00 9.04 172 HIS A C 1
ATOM 1290 O O . HIS A 1 172 ? 56.540 25.942 141.611 1.00 10.04 172 HIS A O 1
ATOM 1297 N N . HIS A 1 173 ? 56.431 26.896 139.550 1.00 9.08 173 HIS A N 1
ATOM 1298 C CA . HIS A 1 173 ? 57.411 25.980 138.992 1.00 8.58 173 HIS A CA 1
ATOM 1299 C C . HIS A 1 173 ? 58.772 26.182 139.646 1.00 8.29 173 HIS A C 1
ATOM 1300 O O . HIS A 1 173 ? 59.653 25.325 139.540 1.00 10.42 173 HIS A O 1
ATOM 1307 N N . LEU A 1 174 ? 59.030 27.313 140.328 1.00 8.08 174 LEU A N 1
ATOM 1308 C CA . LEU A 1 174 ? 60.291 27.523 140.983 1.00 7.33 174 LEU A CA 1
ATOM 1309 C C . LEU A 1 174 ? 60.447 26.684 142.235 1.00 7.65 174 LEU A C 1
ATOM 1310 O O . LEU A 1 174 ? 61.552 26.385 142.657 1.00 8.21 174 LEU A O 1
ATOM 1315 N N . PHE A 1 175 ? 59.330 26.363 142.912 1.00 8.01 175 PHE A N 1
ATOM 1316 C CA . PHE A 1 175 ? 59.413 25.915 144.314 1.00 8.14 175 PHE A CA 1
ATOM 1317 C C . PHE A 1 175 ? 60.311 24.720 144.518 1.00 8.60 175 PHE A C 1
ATOM 1318 O O . PHE A 1 175 ? 61.102 24.713 145.472 1.00 9.69 175 PHE A O 1
ATOM 1326 N N . ASP A 1 176 ? 60.125 23.693 143.700 1.00 8.87 176 ASP A N 1
ATOM 1327 C CA . ASP A 1 176 ? 60.810 22.429 143.952 1.00 9.67 176 ASP A CA 1
ATOM 1328 C C . ASP A 1 176 ? 61.950 22.159 142.996 1.00 10.10 176 ASP A C 1
ATOM 1329 O O . ASP A 1 176 ? 62.382 21.015 142.946 1.00 13.48 176 ASP A O 1
ATOM 1334 N N . ARG A 1 177 ? 62.442 23.165 142.275 1.00 8.81 177 ARG A N 1
ATOM 1335 C CA . ARG A 1 177 ? 63.599 22.925 141.424 1.00 8.35 177 ARG A CA 1
ATOM 1336 C C . ARG A 1 177 ? 64.749 22.353 142.234 1.00 8.36 177 ARG A C 1
ATOM 1337 O O . ARG A 1 177 ? 65.121 22.896 143.285 1.00 10.24 177 ARG A O 1
ATOM 1345 N N . HIS A 1 178 ? 65.396 21.314 141.699 1.00 8.93 178 HIS A N 1
ATOM 1346 C CA . HIS A 1 178 ? 66.607 20.744 142.232 1.00 9.72 178 HIS A CA 1
ATOM 1347 C C . HIS A 1 178 ? 67.724 20.991 141.233 1.00 8.71 178 HIS A C 1
ATOM 1348 O O . HIS A 1 178 ? 67.581 20.596 140.054 1.00 9.81 178 HIS A O 1
ATOM 1355 N N . VAL A 1 179 ? 68.788 21.610 141.680 1.00 8.89 179 VAL A N 1
ATOM 1356 C CA . VAL A 1 179 ? 69.903 21.969 140.826 1.00 8.47 179 VAL A CA 1
ATOM 1357 C C . VAL A 1 179 ? 71.137 21.328 141.401 1.00 9.15 179 VAL A C 1
ATOM 1358 O O . VAL A 1 179 ? 71.498 21.601 142.550 1.00 11.98 179 VAL A O 1
ATOM 1362 N N . SER A 1 180 ? 71.815 20.488 140.619 1.00 8.67 180 SER A N 1
ATOM 1363 C CA . SER A 1 180 ? 72.970 19.744 141.072 1.00 9.03 180 SER A CA 1
ATOM 1364 C C . SER A 1 180 ? 74.237 20.156 140.313 1.00 8.43 180 SER A C 1
ATOM 1365 O O . SER A 1 180 ? 74.244 20.248 139.107 1.00 9.45 180 SER A O 1
ATOM 1368 N N . SER A 1 181 ? 75.308 20.335 141.109 1.00 8.69 181 SER A N 1
ATOM 1369 C CA . SER A 1 181 ? 76.641 20.410 140.554 1.00 9.01 181 SER A CA 1
ATOM 1370 C C . SER A 1 181 ? 77.524 19.315 141.172 1.00 8.20 181 SER A C 1
ATOM 1371 O O . SER A 1 181 ? 78.731 19.451 141.251 1.00 9.25 181 SER A O 1
ATOM 1374 N N . SER A 1 182 ? 76.968 18.190 141.589 1.00 8.60 182 SER A N 1
ATOM 1375 C CA . SER A 1 182 ? 77.618 17.081 142.244 1.00 8.78 182 SER A CA 1
ATOM 1376 C C . SER A 1 182 ? 78.236 16.158 141.196 1.00 8.32 182 SER A C 1
ATOM 1377 O O . SER A 1 182 ? 77.763 15.045 140.945 1.00 10.17 182 SER A O 1
ATOM 1381 N N . VAL A 1 183 ? 79.312 16.646 140.595 1.00 8.28 183 VAL A N 1
ATOM 1382 C CA . VAL A 1 183 ? 79.928 16.080 139.411 1.00 8.24 183 VAL A CA 1
ATOM 1383 C C . VAL A 1 183 ? 81.371 15.719 139.667 1.00 7.97 183 VAL A C 1
ATOM 1384 O O . VAL A 1 183 ? 82.034 16.249 140.537 1.00 9.01 183 VAL A O 1
ATOM 1388 N N . ARG A 1 184 ? 81.837 14.765 138.889 1.00 8.52 184 ARG A N 1
ATOM 1389 C CA . ARG A 1 184 ? 83.211 14.293 139.005 1.00 8.75 184 ARG A CA 1
ATOM 1390 C C . ARG A 1 184 ? 83.747 13.980 137.597 1.00 8.69 184 ARG A C 1
ATOM 1391 O O . ARG A 1 184 ? 82.995 13.830 136.636 1.00 8.57 184 ARG A O 1
ATOM 1399 N N . LEU A 1 185 ? 85.057 13.879 137.504 1.00 8.61 185 LEU A N 1
ATOM 1400 C CA . LEU A 1 185 ? 85.723 13.618 136.267 1.00 9.19 185 LEU A CA 1
ATOM 1401 C C . LEU A 1 185 ? 85.213 12.355 135.589 1.00 8.74 185 LEU A C 1
ATOM 1402 O O . LEU A 1 185 ? 84.966 11.364 136.275 1.00 9.80 185 LEU A O 1
ATOM 1407 N N . ASN A 1 186 ? 85.071 12.396 134.278 1.00 9.22 186 ASN A N 1
ATOM 1408 C CA . ASN A 1 186 ? 84.657 11.229 133.508 1.00 10.26 186 ASN A CA 1
ATOM 1409 C C . ASN A 1 186 ? 85.552 10.025 133.797 1.00 10.02 186 ASN A C 1
ATOM 1410 O O . ASN A 1 186 ? 86.705 10.166 134.150 1.00 10.43 186 ASN A O 1
ATOM 1415 N N . ASP A 1 187 ? 84.975 8.848 133.591 1.00 10.96 187 ASP A N 1
ATOM 1416 C CA . ASP A 1 187 ? 85.658 7.601 133.946 1.00 11.47 187 ASP A CA 1
ATOM 1417 C C . ASP A 1 187 ? 87.005 7.433 133.286 1.00 11.73 187 ASP A C 1
ATOM 1418 O O . ASP A 1 187 ? 87.963 7.003 133.927 1.00 12.07 187 ASP A O 1
ATOM 1423 N N . GLN A 1 188 ? 87.079 7.733 131.981 1.00 12.30 188 GLN A N 1
ATOM 1424 C CA . GLN A 1 188 ? 88.377 7.513 131.320 1.00 13.12 188 GLN A CA 1
ATOM 1425 C C . GLN A 1 188 ? 89.474 8.347 131.946 1.00 12.09 188 GLN A C 1
ATOM 1426 O O . GLN A 1 188 ? 90.583 7.865 132.197 1.00 14.16 188 GLN A O 1
ATOM 1432 N N . ASP A 1 189 ? 89.195 9.635 132.164 1.00 11.04 189 ASP A N 1
ATOM 1433 C CA . ASP A 1 189 ? 90.243 10.512 132.703 1.00 11.32 189 ASP A CA 1
ATOM 1434 C C . ASP A 1 189 ? 90.470 10.314 134.175 1.00 11.02 189 ASP A C 1
ATOM 1435 O O . ASP A 1 189 ? 91.576 10.489 134.680 1.00 11.72 189 ASP A O 1
ATOM 1440 N N . LEU A 1 190 ? 89.425 9.886 134.892 1.00 10.80 190 LEU A N 1
ATOM 1441 C CA . LEU A 1 190 ? 89.557 9.507 136.308 1.00 11.32 190 LEU A CA 1
ATOM 1442 C C . LEU A 1 190 ? 90.477 8.299 136.404 1.00 12.30 190 LEU A C 1
ATOM 1443 O O . LEU A 1 190 ? 91.294 8.255 137.321 1.00 12.17 190 LEU A O 1
ATOM 1448 N N . ASP A 1 191 ? 90.326 7.349 135.507 1.00 12.85 191 ASP A N 1
ATOM 1449 C CA . ASP A 1 191 ? 91.209 6.147 135.585 1.00 14.45 191 ASP A CA 1
ATOM 1450 C C . ASP A 1 191 ? 92.633 6.567 135.327 1.00 13.97 191 ASP A C 1
ATOM 1451 O O . ASP A 1 191 ? 93.561 6.032 135.973 1.00 14.08 191 ASP A O 1
ATOM 1456 N N . ILE A 1 192 ? 92.901 7.523 134.474 1.00 13.50 192 ILE A N 1
ATOM 1457 C CA . ILE A 1 192 ? 94.231 7.998 134.232 1.00 14.02 192 ILE A CA 1
ATOM 1458 C C . ILE A 1 192 ? 94.794 8.663 135.491 1.00 12.90 192 ILE A C 1
ATOM 1459 O O . ILE A 1 192 ? 95.943 8.417 135.919 1.00 14.19 192 ILE A O 1
ATOM 1464 N N . LEU A 1 193 ? 94.004 9.495 136.151 1.00 12.52 193 LEU A N 1
ATOM 1465 C CA . LEU A 1 193 ? 94.437 10.088 137.416 1.00 11.90 193 LEU A CA 1
ATOM 1466 C C . LEU A 1 193 ? 94.722 9.035 138.487 1.00 11.40 193 LEU A C 1
ATOM 1467 O O . LEU A 1 193 ? 95.747 9.109 139.174 1.00 12.34 193 LEU A O 1
ATOM 1472 N N . VAL A 1 194 ? 93.842 8.060 138.670 1.00 11.72 194 VAL A N 1
ATOM 1473 C CA . VAL A 1 194 ? 94.022 7.005 139.671 1.00 12.02 194 VAL A CA 1
ATOM 1474 C C . VAL A 1 194 ? 95.325 6.273 139.400 1.00 12.17 194 VAL A C 1
ATOM 1475 O O . VAL A 1 194 ? 96.089 5.966 140.315 1.00 13.01 194 VAL A O 1
ATOM 1479 N N . LYS A 1 195 ? 95.592 5.941 138.147 1.00 13.66 195 LYS A N 1
ATOM 1480 C CA . LYS A 1 195 ? 96.831 5.269 137.776 1.00 15.21 195 LYS A CA 1
ATOM 1481 C C . LYS A 1 195 ? 98.037 6.114 138.125 1.00 14.67 195 LYS A C 1
ATOM 1482 O O . LYS A 1 195 ? 99.064 5.585 138.595 1.00 14.83 195 LYS A O 1
ATOM 1488 N N . ALA A 1 196 ? 97.942 7.417 137.910 1.00 13.39 196 ALA A N 1
ATOM 1489 C CA . ALA A 1 196 ? 99.094 8.259 138.272 1.00 13.55 196 ALA A CA 1
ATOM 1490 C C . ALA A 1 196 ? 99.329 8.288 139.787 1.00 11.77 196 ALA A C 1
ATOM 1491 O O . ALA A 1 196 ? 100.453 8.302 140.264 1.00 13.12 196 ALA A O 1
ATOM 1493 N N . LEU A 1 197 ? 98.225 8.294 140.545 1.00 11.26 197 LEU A N 1
ATOM 1494 C CA . LEU A 1 197 ? 98.360 8.257 142.010 1.00 11.83 197 LEU A CA 1
ATOM 1495 C C . LEU A 1 197 ? 98.930 6.919 142.455 1.00 11.77 197 LEU A C 1
ATOM 1496 O O . LEU A 1 197 ? 99.816 6.876 143.313 1.00 13.30 197 LEU A O 1
ATOM 1501 N N . ASN A 1 198 ? 98.438 5.824 141.848 1.00 12.64 198 ASN A N 1
ATOM 1502 C CA . ASN A 1 198 ? 98.908 4.499 142.253 1.00 13.59 198 ASN A CA 1
ATOM 1503 C C . ASN A 1 198 ? 100.363 4.285 141.896 1.00 14.26 198 ASN A C 1
ATOM 1504 O O . ASN A 1 198 ? 101.077 3.550 142.581 1.00 16.04 198 ASN A O 1
ATOM 1509 N N . SER A 1 199 ? 100.820 4.948 140.842 1.00 13.22 199 SER A N 1
ATOM 1510 C CA . SER A 1 199 ? 102.184 4.805 140.367 1.00 14.33 199 SER A CA 1
ATOM 1511 C C . SER A 1 199 ? 103.190 5.723 141.030 1.00 13.19 199 SER A C 1
ATOM 1512 O O . SER A 1 199 ? 104.380 5.483 140.913 1.00 15.67 199 SER A O 1
ATOM 1515 N N . ALA A 1 200 ? 102.755 6.720 141.741 1.00 12.43 200 ALA A N 1
ATOM 1516 C CA . ALA A 1 200 ? 103.641 7.661 142.422 1.00 12.28 200 ALA A CA 1
ATOM 1517 C C . ALA A 1 200 ? 104.471 6.900 143.454 1.00 12.19 200 ALA A C 1
ATOM 1518 O O . ALA A 1 200 ? 103.975 5.996 144.129 1.00 14.56 200 ALA A O 1
ATOM 1520 N N . SER A 1 201 ? 105.716 7.254 143.541 1.00 12.59 201 SER A N 1
ATOM 1521 C CA . SER A 1 201 ? 106.601 6.622 144.520 1.00 14.23 201 SER A CA 1
ATOM 1522 C C . SER A 1 201 ? 106.598 7.321 145.870 1.00 13.93 201 SER A C 1
ATOM 1523 O O . SER A 1 201 ? 106.944 6.722 146.871 1.00 14.92 201 SER A O 1
ATOM 1526 N N . ASN A 1 202 ? 106.247 8.619 145.915 1.00 12.55 202 ASN A N 1
ATOM 1527 C CA . ASN A 1 202 ? 106.302 9.403 147.126 1.00 11.41 202 ASN A CA 1
ATOM 1528 C C . ASN A 1 202 ? 105.242 10.504 147.045 1.00 11.39 202 ASN A C 1
ATOM 1529 O O . ASN A 1 202 ? 105.562 11.677 147.038 1.00 11.94 202 ASN A O 1
ATOM 1534 N N . PRO A 1 203 ? 103.970 10.114 146.993 1.00 11.19 203 PRO A N 1
ATOM 1535 C CA . PRO A 1 203 ? 102.913 11.123 146.878 1.00 10.93 203 PRO A CA 1
ATOM 1536 C C . PRO A 1 203 ? 102.795 11.943 148.144 1.00 10.64 203 PRO A C 1
ATOM 1537 O O . PRO A 1 203 ? 103.126 11.502 149.239 1.00 12.66 203 PRO A O 1
ATOM 1541 N N . ALA A 1 204 ? 102.241 13.142 147.970 1.00 10.96 204 ALA A N 1
ATOM 1542 C CA . ALA A 1 204 ? 101.782 13.983 149.069 1.00 9.81 204 ALA A CA 1
ATOM 1543 C C . ALA A 1 204 ? 100.409 14.529 148.738 1.00 9.29 204 ALA A C 1
ATOM 1544 O O . ALA A 1 204 ? 100.058 14.672 147.547 1.00 9.39 204 ALA A O 1
ATOM 1546 N N . ILE A 1 205 ? 99.659 14.848 149.770 1.00 8.83 205 ILE A N 1
ATOM 1547 C CA . ILE A 1 205 ? 98.330 15.403 149.634 1.00 8.54 205 ILE A CA 1
ATOM 1548 C C . ILE A 1 205 ? 98.278 16.755 150.339 1.00 8.25 205 ILE A C 1
ATOM 1549 O O . ILE A 1 205 ? 98.802 16.889 151.442 1.00 8.89 205 ILE A O 1
ATOM 1554 N N . VAL A 1 206 ? 97.638 17.730 149.688 1.00 7.71 206 VAL A N 1
ATOM 1555 C CA . VAL A 1 206 ? 97.374 19.042 150.275 1.00 7.71 206 VAL A CA 1
ATOM 1556 C C . VAL A 1 206 ? 95.879 19.280 150.223 1.00 7.29 206 VAL A C 1
ATOM 1557 O O . VAL A 1 206 ? 95.286 19.151 149.140 1.00 8.20 206 VAL A O 1
ATOM 1561 N N . LEU A 1 207 ? 95.284 19.655 151.331 1.00 7.32 207 LEU A N 1
ATOM 1562 C CA . LEU A 1 207 ? 93.857 19.826 151.434 1.00 6.82 207 LEU A CA 1
ATOM 1563 C C . LEU A 1 207 ? 93.487 21.241 151.822 1.00 6.89 207 LEU A C 1
ATOM 1564 O O . LEU A 1 207 ? 94.122 21.838 152.692 1.00 7.71 207 LEU A O 1
ATOM 1569 N N . GLY A 1 208 ? 92.454 21.793 151.207 1.00 7.06 208 GLY A N 1
ATOM 1570 C CA . GLY A 1 208 ? 91.931 23.072 151.522 1.00 6.89 208 GLY A CA 1
ATOM 1571 C C . GLY A 1 208 ? 90.527 23.106 152.053 1.00 6.71 208 GLY A C 1
ATOM 1572 O O . GLY A 1 208 ? 89.950 22.068 152.406 1.00 7.44 208 GLY A O 1
ATOM 1573 N N . PRO A 1 209 ? 89.949 24.299 152.152 1.00 6.81 209 PRO A N 1
ATOM 1574 C CA . PRO A 1 209 ? 88.744 24.459 152.947 1.00 7.02 209 PRO A CA 1
ATOM 1575 C C . PRO A 1 209 ? 87.548 23.787 152.300 1.00 6.90 209 PRO A C 1
ATOM 1576 O O . PRO A 1 209 ? 86.595 23.417 153.006 1.00 7.39 209 PRO A O 1
ATOM 1580 N N . ASP A 1 210 ? 87.541 23.647 150.965 1.00 6.74 210 ASP A N 1
ATOM 1581 C CA . ASP A 1 210 ? 86.392 23.079 150.301 1.00 6.78 210 ASP A CA 1
ATOM 1582 C C . ASP A 1 210 ? 86.257 21.574 150.633 1.00 7.04 210 ASP A C 1
ATOM 1583 O O . ASP A 1 210 ? 85.157 21.012 150.432 1.00 7.47 210 ASP A O 1
ATOM 1588 N N . VAL A 1 211 ? 87.300 20.935 151.146 1.00 6.98 211 VAL A N 1
ATOM 1589 C CA . VAL A 1 211 ? 87.160 19.566 151.681 1.00 7.15 211 VAL A CA 1
ATOM 1590 C C . VAL A 1 211 ? 86.246 19.578 152.882 1.00 7.01 211 VAL A C 1
ATOM 1591 O O . VAL A 1 211 ? 85.311 18.795 152.960 1.00 7.70 211 VAL A O 1
ATOM 1595 N N . ASP A 1 212 ? 86.533 20.441 153.858 1.00 7.11 212 ASP A N 1
ATOM 1596 C CA . ASP A 1 212 ? 85.686 20.500 155.018 1.00 7.36 212 ASP A CA 1
ATOM 1597 C C . ASP A 1 212 ? 84.287 20.956 154.667 1.00 7.19 212 ASP A C 1
ATOM 1598 O O . ASP A 1 212 ? 83.305 20.440 155.191 1.00 7.93 212 ASP A O 1
ATOM 1603 N N . ALA A 1 213 ? 84.160 21.927 153.743 1.00 7.39 213 ALA A N 1
ATOM 1604 C CA . ALA A 1 213 ? 82.824 22.357 153.325 1.00 7.49 213 ALA A CA 1
ATOM 1605 C C . ALA A 1 213 ? 82.018 21.200 152.774 1.00 7.27 213 ALA A C 1
ATOM 1606 O O . ALA A 1 213 ? 80.813 21.108 153.008 1.00 8.53 213 ALA A O 1
ATOM 1608 N N . ALA A 1 214 ? 82.647 20.305 151.999 1.00 7.71 214 ALA A N 1
ATOM 1609 C CA . ALA A 1 214 ? 81.996 19.155 151.414 1.00 8.26 214 ALA A CA 1
ATOM 1610 C C . ALA A 1 214 ? 81.837 17.994 152.370 1.00 8.55 214 ALA A C 1
ATOM 1611 O O . ALA A 1 214 ? 81.244 16.970 152.012 1.00 9.64 214 ALA A O 1
ATOM 1613 N N . ASN A 1 215 ? 82.379 18.085 153.586 1.00 8.37 215 ASN A N 1
ATOM 1614 C CA . ASN A 1 215 ? 82.457 16.927 154.497 1.00 8.89 215 ASN A CA 1
ATOM 1615 C C . ASN A 1 215 ? 83.145 15.753 153.783 1.00 8.88 215 ASN A C 1
ATOM 1616 O O . ASN A 1 215 ? 82.760 14.593 153.941 1.00 10.07 215 ASN A O 1
ATOM 1621 N N . ALA A 1 216 ? 84.182 16.086 153.043 1.00 8.68 216 ALA A N 1
ATOM 1622 C CA . ALA A 1 216 ? 85.018 15.103 152.350 1.00 8.40 216 ALA A CA 1
ATOM 1623 C C . ALA A 1 216 ? 86.168 14.625 153.222 1.00 8.17 216 ALA A C 1
ATOM 1624 O O . ALA A 1 216 ? 87.017 13.864 152.737 1.00 8.82 216 ALA A O 1
ATOM 1626 N N . ASN A 1 217 ? 86.229 15.049 154.487 1.00 8.57 217 ASN A N 1
ATOM 1627 C CA . ASN A 1 217 ? 87.336 14.798 155.389 1.00 8.54 217 ASN A CA 1
ATOM 1628 C C . ASN A 1 217 ? 87.635 13.297 155.512 1.00 8.87 217 ASN A C 1
ATOM 1629 O O . ASN A 1 217 ? 88.759 12.875 155.354 1.00 9.07 217 ASN A O 1
ATOM 1634 N N . ALA A 1 218 ? 86.575 12.527 155.828 1.00 9.08 218 ALA A N 1
ATOM 1635 C CA . ALA A 1 218 ? 86.794 11.089 156.009 1.00 10.02 218 ALA A CA 1
ATOM 1636 C C . ALA A 1 218 ? 87.255 10.423 154.736 1.00 9.85 218 ALA A C 1
ATOM 1637 O O . ALA A 1 218 ? 88.077 9.486 154.781 1.00 10.37 218 ALA A O 1
ATOM 1639 N N . ASP A 1 219 ? 86.749 10.831 153.581 1.00 9.47 219 ASP A N 1
ATOM 1640 C CA . ASP A 1 219 ? 87.220 10.277 152.321 1.00 9.59 219 ASP A CA 1
ATOM 1641 C C . ASP A 1 219 ? 88.678 10.616 152.106 1.00 9.25 219 ASP A C 1
ATOM 1642 O O . ASP A 1 219 ? 89.435 9.799 151.602 1.00 10.32 219 ASP A O 1
ATOM 1647 N N . CYS A 1 220 ? 89.090 11.850 152.467 1.00 9.19 220 CYS A N 1
ATOM 1648 C CA . CYS A 1 220 ? 90.486 12.209 152.358 1.00 9.00 220 CYS A CA 1
ATOM 1649 C C . CYS A 1 220 ? 91.383 11.401 153.318 1.00 8.67 220 CYS A C 1
ATOM 1650 O O . CYS A 1 220 ? 92.508 11.084 152.966 1.00 9.77 220 CYS A O 1
ATOM 1653 N N . VAL A 1 221 ? 90.884 11.090 154.480 1.00 9.15 221 VAL A N 1
ATOM 1654 C CA . VAL A 1 221 ? 91.611 10.191 155.408 1.00 9.61 221 VAL A CA 1
ATOM 1655 C C . VAL A 1 221 ? 91.826 8.850 154.750 1.00 9.57 221 VAL A C 1
ATOM 1656 O O . VAL A 1 221 ? 92.918 8.302 154.747 1.00 10.60 221 VAL A O 1
ATOM 1660 N N . MET A 1 222 ? 90.790 8.298 154.146 1.00 10.58 222 MET A N 1
ATOM 1661 C CA . MET A 1 222 ? 90.916 6.999 153.458 1.00 10.65 222 MET A CA 1
ATOM 1662 C C . MET A 1 222 ? 91.925 7.102 152.333 1.00 10.21 222 MET A C 1
ATOM 1663 O O . MET A 1 222 ? 92.781 6.231 152.150 1.00 11.15 222 MET A O 1
ATOM 1670 N N . LEU A 1 223 ? 91.837 8.152 151.522 1.00 10.24 223 LEU A N 1
ATOM 1671 C CA . LEU A 1 223 ? 92.766 8.383 150.433 1.00 10.38 223 LEU A CA 1
ATOM 1672 C C . LEU A 1 223 ? 94.217 8.451 150.908 1.00 10.64 223 LEU A C 1
ATOM 1673 O O . LEU A 1 223 ? 95.103 7.809 150.311 1.00 10.66 223 LEU A O 1
ATOM 1678 N N . ALA A 1 224 ? 94.445 9.221 151.951 1.00 10.07 224 ALA A N 1
ATOM 1679 C CA . ALA A 1 224 ? 95.788 9.354 152.512 1.00 10.30 224 ALA A CA 1
ATOM 1680 C C . ALA A 1 224 ? 96.329 8.029 153.067 1.00 10.72 224 ALA A C 1
ATOM 1681 O O . ALA A 1 224 ? 97.508 7.722 152.919 1.00 11.45 224 ALA A O 1
ATOM 1683 N N . GLU A 1 225 ? 95.472 7.261 153.724 1.00 10.01 225 GLU A N 1
ATOM 1684 C CA . GLU A 1 225 ? 95.873 5.961 154.251 1.00 11.12 225 GLU A CA 1
ATOM 1685 C C . GLU A 1 225 ? 96.212 4.994 153.117 1.00 11.26 225 GLU A C 1
ATOM 1686 O O . GLU A 1 225 ? 97.196 4.281 153.170 1.00 12.82 225 GLU A O 1
ATOM 1692 N N . ARG A 1 226 ? 95.394 4.973 152.058 1.00 10.82 226 ARG A N 1
ATOM 1693 C CA . ARG A 1 226 ? 95.660 4.100 150.914 1.00 11.92 226 ARG A CA 1
ATOM 1694 C C . ARG A 1 226 ? 96.982 4.436 150.262 1.00 11.60 226 ARG A C 1
ATOM 1695 O O . ARG A 1 226 ? 97.774 3.550 149.914 1.00 12.68 226 ARG A O 1
ATOM 1703 N N . LEU A 1 227 ? 97.202 5.733 150.022 1.00 11.31 227 LEU A N 1
ATOM 1704 C CA . LEU A 1 227 ? 98.408 6.183 149.336 1.00 11.60 227 LEU A CA 1
ATOM 1705 C C . LEU A 1 227 ? 99.598 6.231 150.264 1.00 11.18 227 LEU A C 1
ATOM 1706 O O . LEU A 1 227 ? 100.695 6.498 149.794 1.00 12.39 227 LEU A O 1
ATOM 1711 N N . LYS A 1 228 ? 99.376 6.060 151.567 1.00 11.15 228 LYS A N 1
ATOM 1712 C CA . LYS A 1 228 ? 100.448 6.176 152.566 1.00 11.54 228 LYS A CA 1
ATOM 1713 C C . LYS A 1 228 ? 101.128 7.531 152.442 1.00 11.18 228 LYS A C 1
ATOM 1714 O O . LYS A 1 228 ? 102.349 7.668 152.539 1.00 13.90 228 LYS A O 1
ATOM 1720 N N . ALA A 1 229 ? 100.334 8.588 152.251 1.00 11.51 229 ALA A N 1
ATOM 1721 C CA . ALA A 1 229 ? 100.829 9.909 151.941 1.00 10.60 229 ALA A CA 1
ATOM 1722 C C . ALA A 1 229 ? 100.735 10.882 153.084 1.00 10.16 229 ALA A C 1
ATOM 1723 O O . ALA A 1 229 ? 99.684 10.954 153.755 1.00 10.99 229 ALA A O 1
ATOM 1725 N N . PRO A 1 230 ? 101.769 11.709 153.270 1.00 9.87 230 PRO A N 1
ATOM 1726 C CA . PRO A 1 230 ? 101.617 12.843 154.204 1.00 9.62 230 PRO A CA 1
ATOM 1727 C C . PRO A 1 230 ? 100.580 13.819 153.661 1.00 9.26 230 PRO A C 1
ATOM 1728 O O . PRO A 1 230 ? 100.438 13.972 152.461 1.00 9.57 230 PRO A O 1
ATOM 1732 N N . VAL A 1 231 ? 99.918 14.465 154.577 1.00 8.84 231 VAL A N 1
ATOM 1733 C CA . VAL A 1 231 ? 98.816 15.380 154.331 1.00 8.70 231 VAL A CA 1
ATOM 1734 C C . VAL A 1 231 ? 99.117 16.734 154.994 1.00 8.18 231 VAL A C 1
ATOM 1735 O O . VAL A 1 231 ? 99.296 16.826 156.221 1.00 9.30 231 VAL A O 1
ATOM 1739 N N . TRP A 1 232 ? 99.102 17.778 154.183 1.00 8.33 232 TRP A N 1
ATOM 1740 C CA . TRP A 1 232 ? 99.239 19.124 154.631 1.00 8.30 232 TRP A CA 1
ATOM 1741 C C . TRP A 1 232 ? 97.915 19.876 154.405 1.00 8.02 232 TRP A C 1
ATOM 1742 O O . TRP A 1 232 ? 97.136 19.533 153.530 1.00 8.82 232 TRP A O 1
ATOM 1753 N N . VAL A 1 233 ? 97.722 20.910 155.203 1.00 9.26 233 VAL A N 1
ATOM 1754 C CA . VAL A 1 233 ? 96.621 21.870 154.952 1.00 8.35 233 VAL A CA 1
ATOM 1755 C C . VAL A 1 233 ? 97.184 23.020 154.194 1.00 7.84 233 VAL A C 1
ATOM 1756 O O . VAL A 1 233 ? 98.240 23.597 154.516 1.00 8.29 233 VAL A O 1
ATOM 1760 N N . ALA A 1 234 ? 96.516 23.402 153.091 1.00 7.70 234 ALA A N 1
ATOM 1761 C CA . ALA A 1 234 ? 96.931 24.486 152.200 1.00 7.69 234 ALA A CA 1
ATOM 1762 C C . ALA A 1 234 ? 96.994 25.784 153.052 1.00 6.84 234 ALA A C 1
ATOM 1763 O O . ALA A 1 234 ? 96.295 25.978 154.036 1.00 7.37 234 ALA A O 1
ATOM 1765 N N . PRO A 1 235 ? 97.875 26.708 152.629 1.00 7.49 235 PRO A N 1
ATOM 1766 C CA . PRO A 1 235 ? 98.158 27.860 153.447 1.00 7.51 235 PRO A CA 1
ATOM 1767 C C . PRO A 1 235 ? 96.975 28.802 153.618 1.00 7.09 235 PRO A C 1
ATOM 1768 O O . PRO A 1 235 ? 96.009 28.819 152.857 1.00 7.49 235 PRO A O 1
ATOM 1772 N N . SER A 1 236 ? 97.068 29.615 154.669 1.00 7.10 236 SER A N 1
ATOM 1773 C CA . SER A 1 236 ? 96.060 30.615 154.966 1.00 7.08 236 SER A CA 1
ATOM 1774 C C . SER A 1 236 ? 94.695 29.966 155.217 1.00 6.62 236 SER A C 1
ATOM 1775 O O . SER A 1 236 ? 93.643 30.506 154.873 1.00 7.41 236 SER A O 1
ATOM 1778 N N . ALA A 1 237 ? 94.705 28.793 155.858 1.00 7.21 237 ALA A N 1
ATOM 1779 C CA . ALA A 1 237 ? 93.564 27.874 155.868 1.00 6.40 237 ALA A CA 1
ATOM 1780 C C . ALA A 1 237 ? 92.333 28.478 156.500 1.00 6.74 237 ALA A C 1
ATOM 1781 O O . ALA A 1 237 ? 92.321 28.802 157.693 1.00 7.49 237 ALA A O 1
ATOM 1783 N N . PRO A 1 238 ? 91.222 28.531 155.763 1.00 6.41 238 PRO A N 1
ATOM 1784 C CA . PRO A 1 238 ? 89.961 28.972 156.375 1.00 6.60 238 PRO A CA 1
ATOM 1785 C C . PRO A 1 238 ? 89.247 27.917 157.227 1.00 6.38 238 PRO A C 1
ATOM 1786 O O . PRO A 1 238 ? 88.373 28.296 157.996 1.00 6.82 238 PRO A O 1
ATOM 1790 N N . ARG A 1 239 ? 89.539 26.652 157.020 1.00 6.45 239 ARG A N 1
ATOM 1791 C CA . ARG A 1 239 ? 88.866 25.550 157.677 1.00 6.61 239 ARG A CA 1
ATOM 1792 C C . ARG A 1 239 ? 89.919 24.452 157.974 1.00 6.73 239 ARG A C 1
ATOM 1793 O O . ARG A 1 239 ? 91.030 24.497 157.456 1.00 7.33 239 ARG A O 1
ATOM 1801 N N . CYS A 1 240 ? 89.521 23.451 158.744 1.00 7.12 240 CYS A N 1
ATOM 1802 C CA . CYS A 1 240 ? 90.401 22.292 158.974 1.00 7.26 240 CYS A CA 1
ATOM 1803 C C . CYS A 1 240 ? 89.815 21.069 158.262 1.00 7.23 240 CYS A C 1
ATOM 1804 O O . CYS A 1 240 ? 88.706 20.632 158.579 1.00 8.15 240 CYS A O 1
ATOM 1807 N N . PRO A 1 241 ? 90.549 20.546 157.281 1.00 7.28 241 PRO A N 1
ATOM 1808 C CA . PRO A 1 241 ? 90.056 19.451 156.427 1.00 7.81 241 PRO A CA 1
ATOM 1809 C C . PRO A 1 241 ? 90.487 18.068 156.856 1.00 7.80 241 PRO A C 1
ATOM 1810 O O . PRO A 1 241 ? 90.236 17.115 156.073 1.00 8.57 241 PRO A O 1
ATOM 1814 N N . PHE A 1 242 ? 91.172 17.904 157.994 1.00 8.33 242 PHE A N 1
ATOM 1815 C CA . PHE A 1 242 ? 91.763 16.598 158.289 1.00 8.07 242 PHE A CA 1
ATOM 1816 C C . PHE A 1 242 ? 91.938 16.487 159.800 1.00 8.43 242 PHE A C 1
ATOM 1817 O O . PHE A 1 242 ? 92.258 17.489 160.444 1.00 8.81 242 PHE A O 1
ATOM 1825 N N . PRO A 1 243 ? 91.874 15.265 160.363 1.00 8.66 243 PRO A N 1
ATOM 1826 C CA . PRO A 1 243 ? 92.139 15.103 161.804 1.00 9.25 243 PRO A CA 1
ATOM 1827 C C . PRO A 1 243 ? 93.596 15.459 162.103 1.00 8.90 243 PRO A C 1
ATOM 1828 O O . PRO A 1 243 ? 94.514 14.908 161.538 1.00 9.84 243 PRO A O 1
ATOM 1832 N N . THR A 1 244 ? 93.807 16.379 163.084 1.00 9.02 244 THR A N 1
ATOM 1833 C CA . THR A 1 244 ? 95.120 16.919 163.235 1.00 9.47 244 THR A CA 1
ATOM 1834 C C . THR A 1 244 ? 96.071 16.040 164.039 1.00 9.85 244 THR A C 1
ATOM 1835 O O . THR A 1 244 ? 97.261 16.395 164.142 1.00 10.69 244 THR A O 1
ATOM 1839 N N . ARG A 1 245 ? 95.614 14.898 164.533 1.00 10.07 245 ARG A N 1
ATOM 1840 C CA . ARG A 1 245 ? 96.506 13.914 165.164 1.00 10.07 245 ARG A CA 1
ATOM 1841 C C . ARG A 1 245 ? 96.511 12.620 164.380 1.00 10.97 245 ARG A C 1
ATOM 1842 O O . ARG A 1 245 ? 97.138 11.645 164.814 1.00 12.60 245 ARG A O 1
ATOM 1850 N N . HIS A 1 246 ? 95.958 12.599 163.183 1.00 10.38 246 HIS A N 1
ATOM 1851 C CA . HIS A 1 246 ? 96.117 11.445 162.322 1.00 10.16 246 HIS A CA 1
ATOM 1852 C C . HIS A 1 246 ? 97.602 11.271 161.976 1.00 10.04 246 HIS A C 1
ATOM 1853 O O . HIS A 1 246 ? 98.295 12.257 161.772 1.00 10.49 246 HIS A O 1
ATOM 1860 N N . PRO A 1 247 ? 98.090 10.050 161.848 1.00 10.62 247 PRO A N 1
ATOM 1861 C CA . PRO A 1 247 ? 99.525 9.874 161.564 1.00 11.04 247 PRO A CA 1
ATOM 1862 C C . PRO A 1 247 ? 100.030 10.538 160.291 1.00 10.43 247 PRO A C 1
ATOM 1863 O O . PRO A 1 247 ? 101.205 10.938 160.251 1.00 11.07 247 PRO A O 1
ATOM 1867 N N . CYS A 1 248 ? 99.248 10.653 159.236 1.00 9.82 248 CYS A N 1
ATOM 1868 C CA . CYS A 1 248 ? 99.625 11.370 158.035 1.00 9.86 248 CYS A CA 1
ATOM 1869 C C . CYS A 1 248 ? 99.679 12.879 158.153 1.00 9.52 248 CYS A C 1
ATOM 1870 O O . CYS A 1 248 ? 100.295 13.481 157.289 1.00 9.96 248 CYS A O 1
ATOM 1873 N N . PHE A 1 249 ? 99.056 13.473 159.168 1.00 9.45 249 PHE A N 1
ATOM 1874 C CA . PHE A 1 249 ? 98.929 14.930 159.190 1.00 8.64 249 PHE A CA 1
ATOM 1875 C C . PHE A 1 249 ? 100.287 15.603 159.427 1.00 8.88 249 PHE A C 1
ATOM 1876 O O . PHE A 1 249 ? 101.079 15.216 160.304 1.00 9.87 249 PHE A O 1
ATOM 1884 N N . ARG A 1 250 ? 100.565 16.630 158.644 1.00 9.44 250 ARG A N 1
ATOM 1885 C CA . ARG A 1 250 ? 101.793 17.381 158.698 1.00 9.85 250 ARG A CA 1
ATOM 1886 C C . ARG A 1 250 ? 101.573 18.864 158.954 1.00 9.99 250 ARG A C 1
ATOM 1887 O O . ARG A 1 250 ? 102.551 19.617 158.952 1.00 12.68 250 ARG A O 1
ATOM 1895 N N . GLY A 1 251 ? 100.350 19.286 159.149 1.00 9.07 251 GLY A N 1
ATOM 1896 C CA . GLY A 1 251 ? 100.078 20.631 159.614 1.00 9.57 251 GLY A CA 1
ATOM 1897 C C . GLY A 1 251 ? 99.842 21.620 158.522 1.00 8.50 251 GLY A C 1
ATOM 1898 O O . GLY A 1 251 ? 99.634 21.312 157.344 1.00 9.11 251 GLY A O 1
ATOM 1899 N N . LEU A 1 252 ? 99.855 22.885 158.933 1.00 9.12 252 LEU A N 1
ATOM 1900 C CA . LEU A 1 252 ? 99.582 24.035 158.065 1.00 9.07 252 LEU A CA 1
ATOM 1901 C C . LEU A 1 252 ? 100.803 24.380 157.276 1.00 8.66 252 LEU A C 1
ATOM 1902 O O . LEU A 1 252 ? 101.876 24.602 157.833 1.00 10.68 252 LEU A O 1
ATOM 1907 N N . MET A 1 253 ? 100.682 24.469 155.946 1.00 8.98 253 MET A N 1
ATOM 1908 C CA . MET A 1 253 ? 101.779 24.901 155.131 1.00 9.56 253 MET A CA 1
ATOM 1909 C C . MET A 1 253 ? 102.050 26.384 155.372 1.00 9.93 253 MET A C 1
ATOM 1910 O O . MET A 1 253 ? 101.142 27.172 155.352 1.00 10.54 253 MET A O 1
ATOM 1915 N N . PRO A 1 254 ? 103.323 26.771 155.506 1.00 12.75 254 PRO A N 1
ATOM 1916 C CA . PRO A 1 254 ? 103.652 28.215 155.519 0.92 13.12 254 PRO A CA 1
ATOM 1917 C C . PRO A 1 254 ? 10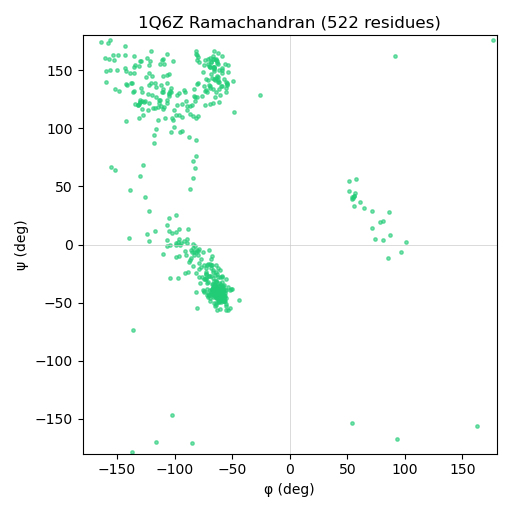3.244 28.830 154.184 1.00 11.58 254 PRO A C 1
ATOM 1918 O O . PRO A 1 254 ? 103.362 28.220 153.138 1.00 11.85 254 PRO A O 1
ATOM 1922 N N . ALA A 1 255 ? 102.708 30.071 154.229 1.00 11.28 255 ALA A N 1
ATOM 1923 C CA . ALA A 1 255 ? 102.142 30.704 153.065 1.00 10.18 255 ALA A CA 1
ATOM 1924 C C . ALA A 1 255 ? 103.163 31.404 152.193 1.00 9.62 255 ALA A C 1
ATOM 1925 O O . ALA A 1 255 ? 103.013 32.584 151.865 1.00 10.94 255 ALA A O 1
ATOM 1927 N N . GLY A 1 256 ? 104.169 30.679 151.727 1.00 10.33 256 GLY A N 1
ATOM 1928 C CA . GLY A 1 256 ? 105.209 31.283 150.894 1.00 10.70 256 GLY A CA 1
ATOM 1929 C C . GLY A 1 256 ? 105.582 30.350 149.747 1.00 9.77 256 GLY A C 1
ATOM 1930 O O . GLY A 1 256 ? 105.592 29.137 149.914 1.00 10.82 256 GLY A O 1
ATOM 1931 N N . ILE A 1 257 ? 105.954 30.930 148.610 1.00 9.97 257 ILE A N 1
ATOM 1932 C CA . ILE A 1 257 ? 106.285 30.175 147.413 1.00 9.84 257 ILE A CA 1
ATOM 1933 C C . ILE A 1 257 ? 107.475 29.230 147.659 1.00 10.58 257 ILE A C 1
ATOM 1934 O O . ILE A 1 257 ? 107.362 28.026 147.426 1.00 11.18 257 ILE A O 1
ATOM 1939 N N . ALA A 1 258 ? 108.590 29.805 148.123 1.00 12.03 258 ALA A N 1
ATOM 1940 C CA . ALA A 1 258 ? 109.759 28.978 148.313 1.00 12.12 258 ALA A CA 1
ATOM 1941 C C . ALA A 1 258 ? 109.539 27.949 149.403 1.00 12.95 258 ALA A C 1
ATOM 1942 O O . ALA A 1 258 ? 109.975 26.802 149.287 1.00 13.38 258 ALA A O 1
ATOM 1944 N N . ALA A 1 259 ? 108.890 28.324 150.500 1.00 12.90 259 ALA A N 1
ATOM 1945 C CA . ALA A 1 259 ? 108.651 27.421 151.626 1.00 13.32 259 ALA A CA 1
ATOM 1946 C C . ALA A 1 259 ? 107.868 26.210 151.154 1.00 11.79 259 ALA A C 1
ATOM 1947 O O . ALA A 1 259 ? 108.173 25.058 151.496 1.00 12.19 259 ALA A O 1
ATOM 1949 N N . ILE A 1 260 ? 106.860 26.419 150.325 1.00 11.11 260 ILE A N 1
ATOM 1950 C CA . ILE A 1 260 ? 106.032 25.307 149.848 1.00 10.44 260 ILE A CA 1
ATOM 1951 C C . ILE A 1 260 ? 106.779 24.452 148.866 1.00 10.99 260 ILE A C 1
ATOM 1952 O O . ILE A 1 260 ? 106.680 23.216 148.937 1.00 11.42 260 ILE A O 1
ATOM 1957 N N . SER A 1 261 ? 107.510 25.001 147.926 1.00 11.10 261 SER A N 1
ATOM 1958 C CA . SER A 1 261 ? 108.201 24.103 147.001 1.00 11.64 261 SER A CA 1
ATOM 1959 C C . SER A 1 261 ? 109.263 23.286 147.751 1.00 12.09 261 SER A C 1
ATOM 1960 O O . SER A 1 261 ? 109.536 22.128 147.374 1.00 12.32 261 SER A O 1
ATOM 1963 N N . GLN A 1 262 ? 109.859 23.854 148.796 1.00 12.73 262 GLN A N 1
ATOM 1964 C CA . GLN A 1 262 ? 110.872 23.095 149.535 1.00 14.03 262 GLN A CA 1
ATOM 1965 C C . GLN A 1 262 ? 110.164 21.978 150.314 1.00 13.38 262 GLN A C 1
ATOM 1966 O O . GLN A 1 262 ? 110.694 20.864 150.337 1.00 14.71 262 GLN A O 1
ATOM 1972 N N . LEU A 1 263 ? 109.011 22.246 150.941 1.00 13.61 263 LEU A N 1
ATOM 1973 C CA . LEU A 1 263 ? 108.285 21.198 151.657 1.00 14.14 263 LEU A CA 1
ATOM 1974 C C . LEU A 1 263 ? 107.916 20.046 150.721 1.00 13.78 263 LEU A C 1
ATOM 1975 O O . LEU A 1 263 ? 107.865 18.881 151.125 1.00 15.02 263 LEU A O 1
ATOM 1980 N N . LEU A 1 264 ? 107.576 20.351 149.495 1.00 12.26 264 LEU A N 1
ATOM 1981 C CA . LEU A 1 264 ? 107.140 19.389 148.494 1.00 12.22 264 LEU A CA 1
ATOM 1982 C C . LEU A 1 264 ? 108.292 18.723 147.739 1.00 11.74 264 LEU A C 1
ATOM 1983 O O . LEU A 1 264 ? 108.079 17.803 146.959 1.00 13.21 264 LEU A O 1
ATOM 1988 N N . GLU A 1 265 ? 109.529 19.176 147.964 1.00 13.04 265 GLU A N 1
ATOM 1989 C CA . GLU A 1 265 ? 110.654 18.601 147.251 1.00 13.43 265 GLU A CA 1
ATOM 1990 C C . GLU A 1 265 ? 110.758 17.109 147.525 1.00 13.02 265 GLU A C 1
ATOM 1991 O O . GLU A 1 265 ? 110.664 16.671 148.647 1.00 15.05 265 GLU A O 1
ATOM 1997 N N . GLY A 1 266 ? 110.999 16.313 146.503 1.00 13.25 266 GLY A N 1
ATOM 1998 C CA . GLY A 1 266 ? 111.090 14.853 146.632 1.00 14.08 266 GLY A CA 1
ATOM 1999 C C . GLY A 1 266 ? 109.762 14.170 146.548 1.00 13.11 266 GLY A C 1
ATOM 2000 O O . GLY A 1 266 ? 109.742 12.958 146.384 1.00 15.03 266 GLY A O 1
ATOM 2001 N N . HIS A 1 267 ? 108.648 14.896 146.608 1.00 11.70 267 HIS A N 1
ATOM 2002 C CA . HIS A 1 267 ? 107.359 14.308 146.380 1.00 11.33 267 HIS A CA 1
ATOM 2003 C C . HIS A 1 267 ? 107.111 14.357 144.863 1.00 12.03 267 HIS A C 1
ATOM 2004 O O . HIS A 1 267 ? 107.059 15.435 144.270 1.00 13.10 267 HIS A O 1
ATOM 2011 N N . ASP A 1 268 ? 106.941 13.162 144.242 1.00 11.55 268 ASP A N 1
ATOM 2012 C CA . ASP A 1 268 ? 106.843 13.149 142.777 1.00 11.68 268 ASP A CA 1
ATOM 2013 C C . ASP A 1 268 ? 105.453 13.582 142.314 1.00 10.63 268 ASP A C 1
ATOM 2014 O O . ASP A 1 268 ? 105.347 14.173 141.203 1.00 11.33 268 ASP A O 1
ATOM 2019 N N . VAL A 1 269 ? 104.409 13.287 143.046 1.00 10.42 269 VAL A N 1
ATOM 2020 C CA . VAL A 1 269 ? 103.053 13.695 142.736 1.00 10.20 269 VAL A CA 1
ATOM 2021 C C . VAL A 1 269 ? 102.466 14.328 143.977 1.00 10.29 269 VAL A C 1
ATOM 2022 O O . VAL A 1 269 ? 102.449 13.659 145.016 1.00 11.45 269 VAL A O 1
ATOM 2026 N N . VAL A 1 270 ? 101.986 15.564 143.839 1.00 9.82 270 VAL A N 1
ATOM 2027 C CA . VAL A 1 270 ? 101.321 16.274 144.888 1.00 9.26 270 VAL A CA 1
ATOM 2028 C C . VAL A 1 270 ? 99.884 16.468 144.427 1.00 8.75 270 VAL A C 1
ATOM 2029 O O . VAL A 1 270 ? 99.644 17.127 143.403 1.00 9.68 270 VAL A O 1
ATOM 2033 N N . LEU A 1 271 ? 98.953 15.921 145.152 1.00 8.60 271 LEU A N 1
ATOM 2034 C CA . LEU A 1 271 ? 97.533 16.027 144.895 1.00 8.55 271 LEU A CA 1
ATOM 2035 C C . LEU A 1 271 ? 96.936 17.084 145.839 1.00 7.63 271 LEU A C 1
ATOM 2036 O O . LEU A 1 271 ? 96.955 16.891 147.045 1.00 8.66 271 LEU A O 1
ATOM 2041 N N . VAL A 1 272 ? 96.439 18.152 145.257 1.00 7.76 272 VAL A N 1
ATOM 2042 C CA . VAL A 1 272 ? 95.807 19.235 146.017 1.00 7.30 272 VAL A CA 1
ATOM 2043 C C . VAL A 1 272 ? 94.316 19.085 145.835 1.00 7.20 272 VAL A C 1
ATOM 2044 O O . VAL A 1 272 ? 93.859 18.932 144.696 1.00 8.20 272 VAL A O 1
ATOM 2048 N N . ILE A 1 273 ? 93.552 19.133 146.921 1.00 7.27 273 ILE A N 1
ATOM 2049 C CA . ILE A 1 273 ? 92.112 18.954 146.857 1.00 7.11 273 ILE A CA 1
ATOM 2050 C C . ILE A 1 273 ? 91.437 20.085 147.608 1.00 7.06 273 ILE A C 1
ATOM 2051 O O . ILE A 1 273 ? 91.663 20.254 148.810 1.00 7.28 273 ILE A O 1
ATOM 2056 N N . GLY A 1 274 ? 90.573 20.820 146.917 1.00 6.96 274 GLY A N 1
ATOM 2057 C CA . GLY A 1 274 ? 89.725 21.792 147.601 1.00 6.94 274 GLY A CA 1
ATOM 2058 C C . GLY A 1 274 ? 90.403 23.028 148.123 1.00 6.73 274 GLY A C 1
ATOM 2059 O O . GLY A 1 274 ? 89.949 23.625 149.088 1.00 7.25 274 GLY A O 1
ATOM 2060 N N . ALA A 1 275 ? 91.484 23.422 147.457 1.00 7.74 275 ALA A N 1
ATOM 2061 C CA . ALA A 1 275 ? 92.254 24.617 147.789 1.00 7.54 275 ALA A CA 1
ATOM 2062 C C . ALA A 1 275 ? 92.592 25.389 146.544 1.00 7.21 275 ALA A C 1
ATOM 2063 O O . ALA A 1 275 ? 92.871 24.787 145.486 1.00 7.48 275 ALA A O 1
ATOM 2065 N N . PRO A 1 276 ? 92.780 26.712 146.641 1.00 6.96 276 PRO A N 1
ATOM 2066 C CA . PRO A 1 276 ? 93.544 27.409 145.608 1.00 7.50 276 PRO A CA 1
ATOM 2067 C C . PRO A 1 276 ? 94.971 26.913 145.606 1.00 6.84 276 PRO A C 1
ATOM 2068 O O . PRO A 1 276 ? 95.475 26.464 146.651 1.00 7.67 276 PRO A O 1
ATOM 2072 N N . VAL A 1 277 ? 95.646 27.103 144.498 1.00 7.14 277 VAL A N 1
ATOM 2073 C CA . VAL A 1 277 ? 97.071 26.772 144.359 1.00 7.30 277 VAL A CA 1
ATOM 2074 C C . VAL A 1 277 ? 97.776 28.107 144.112 1.00 7.32 277 VAL A C 1
ATOM 2075 O O . VAL A 1 277 ? 97.777 28.612 142.994 1.00 8.22 277 VAL A O 1
ATOM 2079 N N . PHE A 1 278 ? 98.381 28.705 145.170 1.00 7.36 278 PHE A N 1
ATOM 2080 C CA . PHE A 1 278 ? 98.107 28.530 146.571 1.00 7.28 278 PHE A CA 1
ATOM 2081 C C . PHE A 1 278 ? 97.790 29.907 147.143 1.00 7.07 278 PHE A C 1
ATOM 2082 O O . PHE A 1 278 ? 98.177 30.917 146.563 1.00 7.72 278 PHE A O 1
ATOM 2090 N N . ARG A 1 279 ? 97.142 29.915 148.290 1.00 7.34 279 ARG A N 1
ATOM 2091 C CA . ARG A 1 279 ? 96.833 31.159 149.014 1.00 7.19 279 ARG A CA 1
ATOM 2092 C C . ARG A 1 279 ? 98.063 31.586 149.816 1.00 7.16 279 ARG A C 1
ATOM 2093 O O . ARG A 1 279 ? 98.108 31.564 151.035 1.00 7.85 279 ARG A O 1
ATOM 2101 N N . TYR A 1 280 ? 99.113 31.944 149.076 1.00 7.18 280 TYR A N 1
ATOM 2102 C CA . TYR A 1 280 ? 100.323 32.486 149.640 1.00 7.52 280 TYR A CA 1
ATOM 2103 C C . TYR A 1 280 ? 99.980 33.821 150.337 1.00 7.96 280 TYR A C 1
ATOM 2104 O O . TYR A 1 280 ? 98.957 34.421 150.078 1.00 8.76 280 TYR A O 1
ATOM 2113 N N . HIS A 1 281 ? 100.864 34.312 151.150 1.00 9.36 281 HIS A N 1
ATOM 2114 C CA . HIS A 1 281 ? 100.671 35.524 151.917 1.00 10.87 281 HIS A CA 1
ATOM 2115 C C . HIS A 1 281 ? 101.929 36.396 151.868 1.00 11.33 281 HIS A C 1
ATOM 2116 O O . HIS A 1 281 ? 102.006 37.433 151.217 1.00 14.19 281 HIS A O 1
ATOM 2123 N N . GLN A 1 282 ? 102.928 35.942 152.582 1.00 12.51 282 GLN A N 1
ATOM 2124 C CA . GLN A 1 282 ? 104.188 36.672 152.657 1.00 12.44 282 GLN A CA 1
ATOM 2125 C C . GLN A 1 282 ? 104.918 36.575 151.343 1.00 13.02 282 GLN A C 1
ATOM 2126 O O . GLN A 1 282 ? 104.773 35.618 150.587 1.00 16.09 282 GLN A O 1
ATOM 2132 N N . TYR A 1 283 ? 105.774 37.546 151.089 1.00 16.41 283 TYR A N 1
ATOM 2133 C CA . TYR A 1 283 ? 106.718 37.539 149.989 1.00 20.62 283 TYR A CA 1
ATOM 2134 C C . TYR A 1 283 ? 107.820 36.568 150.319 1.00 17.77 283 TYR A C 1
ATOM 2135 O O . TYR A 1 283 ? 108.527 36.698 151.321 1.00 23.89 283 TYR A O 1
ATOM 2144 N N . ASP A 1 284 ? 107.989 35.554 149.487 1.00 15.13 284 ASP A N 1
ATOM 2145 C CA . ASP A 1 284 ? 108.918 34.462 149.732 1.00 13.04 284 ASP A CA 1
ATOM 2146 C C . ASP A 1 284 ? 109.278 33.903 148.370 1.00 12.96 284 ASP A C 1
ATOM 2147 O O . ASP A 1 284 ? 108.928 32.754 148.006 1.00 13.23 284 ASP A O 1
ATOM 2152 N N . PRO A 1 285 ? 109.971 34.695 147.596 1.00 15.12 285 PRO A N 1
ATOM 2153 C CA . PRO A 1 285 ? 110.123 34.309 146.170 1.00 14.15 285 PRO A CA 1
ATOM 2154 C C . PRO A 1 285 ? 111.009 33.098 145.993 1.00 13.40 285 PRO A C 1
ATOM 2155 O O . PRO A 1 285 ? 111.903 32.821 146.773 1.00 15.18 285 PRO A O 1
ATOM 2159 N N . GLY A 1 286 ? 110.774 32.378 144.899 1.00 15.11 286 GLY A N 1
ATOM 2160 C CA . GLY A 1 286 ? 111.516 31.136 144.634 1.00 14.54 286 GLY A CA 1
ATOM 2161 C C . GLY A 1 286 ? 110.752 30.318 143.567 1.00 13.41 286 GLY A C 1
ATOM 2162 O O . GLY A 1 286 ? 109.982 30.829 142.800 1.00 13.69 286 GLY A O 1
ATOM 2163 N N . GLN A 1 287 ? 111.013 29.020 143.592 1.00 11.84 287 GLN A N 1
ATOM 2164 C CA . GLN A 1 287 ? 110.400 28.128 142.669 1.00 10.87 287 GLN A CA 1
ATOM 2165 C C . GLN A 1 287 ? 108.988 27.762 143.077 1.00 10.22 287 GLN A C 1
ATOM 2166 O O . GLN A 1 287 ? 108.734 27.476 144.243 1.00 10.71 287 GLN A O 1
ATOM 2172 N N . TYR A 1 288 ? 108.045 27.694 142.134 1.00 9.68 288 TYR A N 1
ATOM 2173 C CA . TYR A 1 288 ? 106.713 27.266 142.488 1.00 9.88 288 TYR A CA 1
ATOM 2174 C C . TYR A 1 288 ? 106.707 25.764 142.920 1.00 9.48 288 TYR A C 1
ATOM 2175 O O . TYR A 1 288 ? 105.987 25.371 143.832 1.00 9.92 288 TYR A O 1
ATOM 2184 N N . LEU A 1 289 ? 107.511 24.975 142.193 1.00 9.78 289 LEU A N 1
ATOM 2185 C CA . LEU A 1 289 ? 107.733 23.536 142.488 1.00 10.30 289 LEU A CA 1
ATOM 2186 C C . LEU A 1 289 ? 109.211 23.299 142.178 1.00 11.01 289 LEU A C 1
ATOM 2187 O O . LEU A 1 289 ? 109.776 23.945 141.272 1.00 12.45 289 LEU A O 1
ATOM 2192 N N . LYS A 1 290 ? 109.834 22.383 142.864 1.00 12.06 290 LYS A N 1
ATOM 2193 C CA . LYS A 1 290 ? 111.145 21.905 142.530 1.00 13.23 290 LYS A CA 1
ATOM 2194 C C . LYS A 1 290 ? 111.057 20.914 141.371 1.00 13.24 290 LYS A C 1
ATOM 2195 O O . LYS A 1 290 ? 110.065 20.219 141.210 1.00 13.60 290 LYS A O 1
ATOM 2201 N N . PRO A 1 291 ? 112.160 20.744 140.638 1.00 15.31 291 PRO A N 1
ATOM 2202 C CA . PRO A 1 291 ? 112.216 19.661 139.644 1.00 16.48 291 PRO A CA 1
ATOM 2203 C C . PRO A 1 291 ? 111.89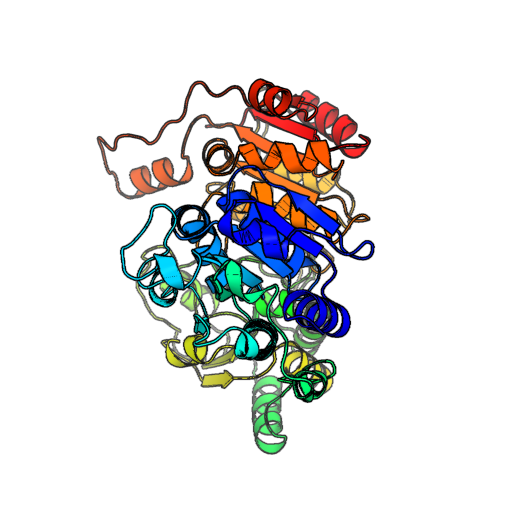7 18.330 140.309 1.00 15.18 291 PRO A C 1
ATOM 2204 O O . PRO A 1 291 ? 112.274 17.999 141.428 1.00 17.64 291 PRO A O 1
ATOM 2208 N N . GLY A 1 292 ? 111.124 17.555 139.610 1.00 15.61 292 GLY A N 1
ATOM 2209 C CA . GLY A 1 292 ? 110.720 16.251 140.046 1.00 14.61 292 GLY A CA 1
ATOM 2210 C C . GLY A 1 292 ? 109.370 16.185 140.724 1.00 13.53 292 GLY A C 1
ATOM 2211 O O . GLY A 1 292 ? 108.879 15.093 141.004 1.00 16.06 292 GLY A O 1
ATOM 2212 N N . THR A 1 293 ? 108.722 17.335 140.975 1.00 12.43 293 THR A N 1
ATOM 2213 C CA . THR A 1 293 ? 107.417 17.370 141.546 1.00 11.62 293 THR A CA 1
ATOM 2214 C C . THR A 1 293 ? 106.376 17.758 140.460 1.00 11.42 293 THR A C 1
ATOM 2215 O O . THR A 1 293 ? 106.524 18.801 139.880 1.00 12.07 293 THR A O 1
ATOM 2219 N N . ARG A 1 294 ? 105.378 16.909 140.295 1.00 10.82 294 ARG A N 1
ATOM 2220 C CA . ARG A 1 294 ? 104.182 17.166 139.488 1.00 11.38 294 ARG A CA 1
ATOM 2221 C C . ARG A 1 294 ? 103.033 17.493 140.460 1.00 9.28 294 ARG A C 1
ATOM 2222 O O . ARG A 1 294 ? 102.869 16.759 141.435 1.00 11.29 294 ARG A O 1
ATOM 2230 N N . LEU A 1 295 ? 102.253 18.525 140.179 1.00 9.43 295 LEU A N 1
ATOM 2231 C CA . LEU A 1 295 ? 101.113 18.892 140.976 1.00 8.32 295 LEU A CA 1
ATOM 2232 C C . LEU A 1 295 ? 99.830 18.649 140.178 1.00 8.33 295 LEU A C 1
ATOM 2233 O O . LEU A 1 295 ? 99.747 19.020 139.001 1.00 8.82 295 LEU A O 1
ATOM 2238 N N . ILE A 1 296 ? 98.849 18.094 140.839 1.00 8.38 296 ILE A N 1
ATOM 2239 C CA . ILE A 1 296 ? 97.509 17.905 140.266 1.00 8.38 296 ILE A CA 1
ATOM 2240 C C . ILE A 1 296 ? 96.516 18.491 141.261 1.00 8.24 296 ILE A C 1
ATOM 2241 O O . ILE A 1 296 ? 96.487 18.073 142.427 1.00 9.11 296 ILE A O 1
ATOM 2246 N N . SER A 1 297 ? 95.700 19.438 140.808 1.00 7.54 297 SER A N 1
ATOM 2247 C CA . SER A 1 297 ? 94.717 20.103 141.656 1.00 7.81 297 SER A CA 1
ATOM 2248 C C . SER A 1 297 ? 93.304 19.692 141.283 1.00 7.48 297 SER A C 1
ATOM 2249 O O . SER A 1 297 ? 92.943 19.706 140.110 1.00 9.68 297 SER A O 1
ATOM 2253 N N . VAL A 1 298 ? 92.517 19.381 142.292 1.00 7.27 298 VAL A N 1
ATOM 2254 C CA . VAL A 1 298 ? 91.099 19.194 142.187 1.00 7.07 298 VAL A CA 1
ATOM 2255 C C . VAL A 1 298 ? 90.479 20.401 142.906 1.00 7.07 298 VAL A C 1
ATOM 2256 O O . VAL A 1 298 ? 90.740 20.604 144.086 1.00 7.78 298 VAL A O 1
ATOM 2260 N N . THR A 1 299 ? 89.727 21.204 142.190 1.00 7.23 299 THR A N 1
ATOM 2261 C CA . THR A 1 299 ? 89.134 22.414 142.730 1.00 7.15 299 THR A CA 1
ATOM 2262 C C . THR A 1 299 ? 87.682 22.509 142.280 1.00 6.90 299 THR A C 1
ATOM 2263 O O . THR A 1 299 ? 87.350 22.073 141.177 1.00 8.10 299 THR A O 1
ATOM 2267 N N . CYS A 1 300 ? 86.860 23.087 143.141 1.00 7.96 300 CYS A N 1
ATOM 2268 C CA . CYS A 1 300 ? 85.472 23.337 142.732 1.00 8.51 300 CYS A CA 1
ATOM 2269 C C . CYS A 1 300 ? 85.306 24.649 141.938 1.00 7.09 300 CYS A C 1
ATOM 2270 O O . CYS A 1 300 ? 84.182 24.948 141.545 1.00 8.55 300 CYS A O 1
ATOM 2273 N N . ASP A 1 301 ? 86.373 25.393 141.705 1.00 6.58 301 ASP A N 1
ATOM 2274 C CA . ASP A 1 301 ? 86.279 26.776 141.269 1.00 6.46 301 ASP A CA 1
ATOM 2275 C C . ASP A 1 301 ? 87.099 27.018 140.021 1.00 6.51 301 ASP A C 1
ATOM 2276 O O . ASP A 1 301 ? 88.342 26.994 140.096 1.00 6.46 301 ASP A O 1
ATOM 2281 N N . PRO A 1 302 ? 86.470 27.282 138.889 1.00 6.54 302 PRO A N 1
ATOM 2282 C CA . PRO A 1 302 ? 87.250 27.638 137.684 1.00 7.02 302 PRO A CA 1
ATOM 2283 C C . PRO A 1 302 ? 88.242 28.738 137.917 1.00 6.57 302 PRO A C 1
ATOM 2284 O O . PRO A 1 302 ? 89.336 28.736 137.330 1.00 6.94 302 PRO A O 1
ATOM 2288 N N . LEU A 1 303 ? 87.902 29.749 138.719 1.00 6.72 303 LEU A N 1
ATOM 2289 C CA . LEU A 1 303 ? 88.823 30.855 138.942 1.00 7.33 303 LEU A CA 1
ATOM 2290 C C . LEU A 1 303 ? 90.077 30.405 139.647 1.00 7.14 303 LEU A C 1
ATOM 2291 O O . LEU A 1 303 ? 91.135 30.988 139.422 1.00 9.35 303 LEU A O 1
ATOM 2296 N N . GLU A 1 304 ? 89.994 29.393 140.497 1.00 6.94 304 GLU A N 1
ATOM 2297 C CA . GLU A 1 304 ? 91.162 28.797 141.116 1.00 7.41 304 GLU A CA 1
ATOM 2298 C C . GLU A 1 304 ? 92.005 28.036 140.095 1.00 6.97 304 GLU A C 1
ATOM 2299 O O . GLU A 1 304 ? 93.209 28.214 140.005 1.00 8.01 304 GLU A O 1
ATOM 2305 N N . ALA A 1 305 ? 91.352 27.185 139.302 1.00 6.80 305 ALA A N 1
ATOM 2306 C CA . ALA A 1 305 ? 92.044 26.391 138.305 1.00 6.97 305 ALA A CA 1
ATOM 2307 C C . ALA A 1 305 ? 92.779 27.286 137.315 1.00 6.99 305 ALA A C 1
ATOM 2308 O O . ALA A 1 305 ? 93.879 26.988 136.898 1.00 8.19 305 ALA A O 1
ATOM 2310 N N . ALA A 1 306 ? 92.152 28.391 136.908 1.00 6.80 306 ALA A N 1
ATOM 2311 C CA . ALA A 1 306 ? 92.755 29.248 135.907 1.00 6.78 306 ALA A CA 1
ATOM 2312 C C . ALA A 1 306 ? 94.021 29.908 136.425 1.00 6.63 306 ALA A C 1
ATOM 2313 O O . ALA A 1 306 ? 94.977 30.075 135.643 1.00 7.47 306 ALA A O 1
ATOM 2315 N N . ARG A 1 307 ? 94.018 30.340 137.679 1.00 6.92 307 ARG A N 1
ATOM 2316 C CA . ARG A 1 307 ? 95.107 31.161 138.209 1.00 6.95 307 ARG A CA 1
ATOM 2317 C C . ARG A 1 307 ? 96.242 30.379 138.828 1.00 6.87 307 ARG A C 1
ATOM 2318 O O . ARG A 1 307 ? 97.288 30.974 139.133 1.00 7.66 307 ARG A O 1
ATOM 2326 N N . ALA A 1 308 ? 96.113 29.066 139.024 1.00 7.23 308 ALA A N 1
ATOM 2327 C CA . ALA A 1 308 ? 97.251 28.322 139.541 1.00 7.04 308 ALA A CA 1
ATOM 2328 C C . ALA A 1 308 ? 98.452 28.535 138.649 1.00 7.23 308 ALA A C 1
ATOM 2329 O O . ALA A 1 308 ? 98.327 28.377 137.424 1.00 7.97 308 ALA A O 1
ATOM 2331 N N . PRO A 1 309 ? 99.615 28.856 139.186 1.00 7.22 309 PRO A N 1
ATOM 2332 C CA . PRO A 1 309 ? 100.781 29.051 138.335 1.00 8.11 309 PRO A CA 1
ATOM 2333 C C . PRO A 1 309 ? 101.464 27.797 137.859 1.00 7.54 309 PRO A C 1
ATOM 2334 O O . PRO A 1 309 ? 102.414 27.852 137.086 1.00 8.60 309 PRO A O 1
ATOM 2338 N N . MET A 1 310 ? 101.004 26.650 138.312 1.00 7.32 310 MET A N 1
ATOM 2339 C CA . MET A 1 310 ? 101.597 25.372 138.011 1.00 7.86 310 MET A CA 1
ATOM 2340 C C . MET A 1 310 ? 100.566 24.271 138.184 1.00 7.74 310 MET A C 1
ATOM 2341 O O . MET A 1 310 ? 99.590 24.430 138.908 1.00 8.28 310 MET A O 1
ATOM 2346 N N . GLY A 1 311 ? 100.847 23.138 137.555 1.00 8.54 311 GLY A N 1
ATOM 2347 C CA . GLY A 1 311 ? 100.083 21.939 137.780 1.00 8.44 311 GLY A CA 1
ATOM 2348 C C . GLY A 1 311 ? 98.922 21.764 136.834 1.00 8.21 311 GLY A C 1
ATOM 2349 O O . GLY A 1 311 ? 98.434 22.674 136.210 1.00 10.25 311 GLY A O 1
ATOM 2350 N N . ASP A 1 312 ? 98.432 20.533 136.765 1.00 8.57 312 ASP A N 1
ATOM 2351 C CA . ASP A 1 312 ? 97.164 20.252 136.117 1.00 8.31 312 ASP A CA 1
ATOM 2352 C C . ASP A 1 312 ? 96.058 20.572 137.059 1.00 8.16 312 ASP A C 1
ATOM 2353 O O . ASP A 1 312 ? 96.247 20.696 138.291 1.00 8.80 312 ASP A O 1
ATOM 2358 N N . ALA A 1 313 ? 94.837 20.713 136.526 1.00 7.83 313 ALA A N 1
ATOM 2359 C CA . ALA A 1 313 ? 93.672 20.935 137.350 1.00 7.77 313 ALA A CA 1
ATOM 2360 C C . ALA A 1 313 ? 92.462 20.229 136.797 1.00 7.74 313 ALA A C 1
ATOM 2361 O O . ALA A 1 313 ? 92.348 19.992 135.582 1.00 8.63 313 ALA A O 1
ATOM 2363 N N . ILE A 1 314 ? 91.563 19.880 137.677 1.00 7.78 314 ILE A N 1
ATOM 2364 C CA . ILE A 1 314 ? 90.278 19.290 137.437 1.00 7.84 314 ILE A CA 1
ATOM 2365 C C . ILE A 1 314 ? 89.238 20.086 138.221 1.00 7.38 314 ILE A C 1
ATOM 2366 O O . ILE A 1 314 ? 89.382 20.216 139.419 1.00 8.25 314 ILE A O 1
ATOM 2371 N N . VAL A 1 315 ? 88.247 20.614 137.530 1.00 7.49 315 VAL A N 1
ATOM 2372 C CA . VAL A 1 315 ? 87.207 21.430 138.125 1.00 7.59 315 VAL A CA 1
ATOM 2373 C C . VAL A 1 315 ? 85.994 20.535 138.338 1.00 7.36 315 VAL A C 1
ATOM 2374 O O . VAL A 1 315 ? 85.342 20.112 137.369 1.00 8.17 315 VAL A O 1
ATOM 2378 N N . ALA A 1 316 ? 85.654 20.256 139.581 1.00 7.83 316 ALA A N 1
ATOM 2379 C CA . ALA A 1 316 ? 84.589 19.322 139.893 1.00 8.14 316 ALA A CA 1
ATOM 2380 C C . ALA A 1 316 ? 84.178 19.517 141.349 1.00 8.29 316 ALA A C 1
ATOM 2381 O O . ALA A 1 316 ? 84.806 20.235 142.118 1.00 9.53 316 ALA A O 1
ATOM 2383 N N . ASP A 1 317 ? 83.126 18.814 141.743 1.00 8.95 317 ASP A N 1
ATOM 2384 C CA . ASP A 1 317 ? 82.661 18.838 143.116 1.00 8.34 317 ASP A CA 1
ATOM 2385 C C . ASP A 1 317 ? 83.640 18.084 144.021 1.00 8.34 317 ASP A C 1
ATOM 2386 O O . ASP A 1 317 ? 84.069 16.960 143.707 1.00 8.88 317 ASP A O 1
ATOM 2391 N N . ILE A 1 318 ? 84.019 18.696 145.133 1.00 7.96 318 ILE A N 1
ATOM 2392 C CA . ILE A 1 318 ? 85.035 18.102 146.002 1.00 8.00 318 ILE A CA 1
ATOM 2393 C C . ILE A 1 318 ? 84.538 16.836 146.649 1.00 8.63 318 ILE A C 1
ATOM 2394 O O . ILE A 1 318 ? 85.272 15.866 146.776 1.00 9.64 318 ILE A O 1
ATOM 2399 N N . GLY A 1 319 ? 83.288 16.833 147.107 1.00 8.85 319 GLY A N 1
ATOM 2400 C CA . GLY A 1 319 ? 82.759 15.637 147.751 1.00 9.94 319 GLY A CA 1
ATOM 2401 C C . GLY A 1 319 ? 82.761 14.467 146.782 1.00 9.34 319 GLY A C 1
ATOM 2402 O O . GLY A 1 319 ? 83.160 13.349 147.123 1.00 9.68 319 GLY A O 1
ATOM 2403 N N . ALA A 1 320 ? 82.274 14.709 145.550 1.00 8.86 320 ALA A N 1
ATOM 2404 C CA . ALA A 1 320 ? 82.173 13.603 144.583 1.00 9.61 320 ALA A CA 1
ATOM 2405 C C . ALA A 1 320 ? 83.555 13.122 144.178 1.00 9.37 320 ALA A C 1
ATOM 2406 O O . ALA A 1 320 ? 83.812 11.911 144.046 1.00 10.36 320 ALA A O 1
ATOM 2408 N N . MET A 1 321 ? 84.516 14.017 143.999 1.00 9.78 321 MET A N 1
ATOM 2409 C CA . MET A 1 321 ? 85.888 13.598 143.622 1.00 9.40 321 MET A CA 1
ATOM 2410 C C . MET A 1 321 ? 86.590 12.885 144.767 1.00 9.83 321 MET A C 1
ATOM 2411 O O . MET A 1 321 ? 87.286 11.906 144.512 1.00 10.78 321 MET A O 1
ATOM 2416 N N . ALA A 1 322 ? 86.469 13.399 146.005 1.00 9.56 322 ALA A N 1
ATOM 2417 C CA . ALA A 1 322 ? 87.166 12.766 147.103 1.00 9.91 322 ALA A CA 1
ATOM 2418 C C . ALA A 1 322 ? 86.648 11.354 147.329 1.00 10.02 322 ALA A C 1
ATOM 2419 O O . ALA A 1 322 ? 87.420 10.435 147.564 1.00 11.08 322 ALA A O 1
ATOM 2421 N N . SER A 1 323 ? 85.322 11.209 147.248 1.00 10.95 323 SER A N 1
ATOM 2422 C CA . SER A 1 323 ? 84.729 9.841 147.428 1.00 10.97 323 SER A CA 1
ATOM 2423 C C . SER A 1 323 ? 85.191 8.922 146.320 1.00 11.72 323 SER A C 1
ATOM 2424 O O . SER A 1 323 ? 85.604 7.780 146.605 1.00 12.79 323 SER A O 1
ATOM 2427 N N . ALA A 1 324 ? 85.164 9.372 145.097 1.00 11.18 324 ALA A N 1
ATOM 2428 C CA . ALA A 1 324 ? 85.620 8.508 144.004 1.00 11.81 324 ALA A CA 1
ATOM 2429 C C . ALA A 1 324 ? 87.064 8.108 144.139 1.00 12.20 324 ALA A C 1
ATOM 2430 O O . ALA A 1 324 ? 87.392 6.915 144.038 1.00 14.36 324 ALA A O 1
ATOM 2432 N N . LEU A 1 325 ? 87.936 9.065 144.363 1.00 11.25 325 LEU A N 1
ATOM 2433 C CA . LEU A 1 325 ? 89.363 8.746 144.497 1.00 11.48 325 LEU A CA 1
ATOM 2434 C C . LEU A 1 325 ? 89.632 7.810 145.692 1.00 11.47 325 LEU A C 1
ATOM 2435 O O . LEU A 1 325 ? 90.386 6.842 145.554 1.00 12.74 325 LEU A O 1
ATOM 2440 N N . ALA A 1 326 ? 89.040 8.093 146.823 1.00 11.92 326 ALA A N 1
ATOM 2441 C CA . ALA A 1 326 ? 89.245 7.275 148.007 1.00 12.66 326 ALA A CA 1
ATOM 2442 C C . ALA A 1 326 ? 88.862 5.830 147.749 1.00 13.78 326 ALA A C 1
ATOM 2443 O O . ALA A 1 326 ? 89.483 4.905 148.315 1.00 16.55 326 ALA A O 1
ATOM 2445 N N . ASN A 1 327 ? 87.830 5.586 146.961 1.00 13.15 327 ASN A N 1
ATOM 2446 C CA . ASN A 1 327 ? 87.354 4.239 146.715 1.00 15.29 327 ASN A CA 1
ATOM 2447 C C . ASN A 1 327 ? 88.050 3.538 145.565 1.00 14.61 327 ASN A C 1
ATOM 2448 O O . ASN A 1 327 ? 87.993 2.325 145.498 1.00 19.07 327 ASN A O 1
ATOM 2453 N N . LEU A 1 328 ? 88.780 4.283 144.724 1.00 12.72 328 LEU A N 1
ATOM 2454 C CA . LEU A 1 328 ? 89.388 3.695 143.529 1.00 13.30 328 LEU A CA 1
ATOM 2455 C C . LEU A 1 328 ? 90.878 3.447 143.632 1.00 12.35 328 LEU A C 1
ATOM 2456 O O . LEU A 1 328 ? 91.347 2.515 142.978 1.00 13.61 328 LEU A O 1
ATOM 2461 N N . VAL A 1 329 ? 91.626 4.212 144.415 1.00 11.78 329 VAL A N 1
ATOM 2462 C CA . VAL A 1 329 ? 93.050 3.989 144.511 1.00 12.66 329 VAL A CA 1
ATOM 2463 C C . VAL A 1 329 ? 93.356 2.640 145.159 1.00 13.63 329 VAL A C 1
ATOM 2464 O O . VAL A 1 329 ? 92.607 2.112 146.016 1.00 14.44 329 VAL A O 1
ATOM 2468 N N . GLU A 1 330 ? 94.518 2.099 144.780 1.00 13.39 330 GLU A N 1
ATOM 2469 C CA . GLU A 1 330 ? 95.131 0.928 145.408 1.00 13.77 330 GLU A CA 1
ATOM 2470 C C . GLU A 1 330 ? 95.575 1.224 146.832 1.00 13.72 330 GLU A C 1
ATOM 2471 O O . GLU A 1 330 ? 95.926 2.338 147.200 1.00 14.83 330 GLU A O 1
ATOM 2477 N N . GLU A 1 331 ? 95.592 0.170 147.609 1.00 15.41 331 GLU A N 1
ATOM 2478 C CA . GLU A 1 331 ? 96.269 0.202 148.905 1.00 16.12 331 GLU A CA 1
ATOM 2479 C C . GLU A 1 331 ? 97.747 0.016 148.652 1.00 16.21 331 GLU A C 1
ATOM 2480 O O . GLU A 1 331 ? 98.217 -1.058 148.301 1.00 19.56 331 GLU A O 1
ATOM 2486 N N . SER A 1 332 ? 98.557 1.046 148.865 1.00 15.52 332 SER A N 1
ATOM 2487 C CA . SER A 1 332 ? 99.995 0.964 148.733 1.00 16.44 332 SER A CA 1
ATOM 2488 C C . SER A 1 332 ? 100.598 0.096 149.829 1.00 17.88 332 SER A C 1
ATOM 2489 O O . SER A 1 332 ? 100.071 0.152 150.962 1.00 17.83 332 SER A O 1
ATOM 2492 N N . SER A 1 333 ? 101.676 -0.605 149.488 1.00 21.16 333 SER A N 1
ATOM 2493 C CA . SER A 1 333 ? 102.485 -1.393 150.399 1.00 22.51 333 SER A CA 1
ATOM 2494 C C . SER A 1 333 ? 103.516 -0.572 151.131 1.00 19.64 333 SER A C 1
ATOM 2495 O O . SER A 1 333 ? 104.205 -1.110 152.027 1.00 23.30 333 SER A O 1
ATOM 2498 N N . ARG A 1 334 ? 103.630 0.718 150.838 1.00 19.09 334 ARG A N 1
ATOM 2499 C CA . ARG A 1 334 ? 104.542 1.509 151.647 1.00 18.04 334 ARG A CA 1
ATOM 2500 C C . ARG A 1 334 ? 104.068 1.637 153.099 1.00 16.83 334 ARG A C 1
ATOM 2501 O O . ARG A 1 334 ? 102.913 1.377 153.433 1.00 17.45 334 ARG A O 1
ATOM 2509 N N . GLN A 1 335 ? 105.021 2.018 153.943 1.00 17.91 335 GLN A N 1
ATOM 2510 C CA . GLN A 1 335 ? 104.704 2.195 155.358 1.00 18.79 335 GLN A CA 1
ATOM 2511 C C . GLN A 1 335 ? 103.832 3.426 155.601 1.00 14.83 335 GLN A C 1
ATOM 2512 O O . GLN A 1 335 ? 104.054 4.480 154.947 1.00 16.42 335 GLN A O 1
ATOM 2518 N N . LEU A 1 336 ? 102.883 3.369 156.500 1.00 14.79 336 LEU A N 1
ATOM 2519 C CA . LEU A 1 336 ? 102.091 4.559 156.843 1.00 14.68 336 LEU A CA 1
ATOM 2520 C C . LEU A 1 336 ? 103.024 5.618 157.405 1.00 13.42 336 LEU A C 1
ATOM 2521 O O . LEU A 1 336 ? 103.861 5.255 158.216 1.00 14.78 336 LEU A O 1
ATOM 2526 N N . PRO A 1 337 ? 102.861 6.883 157.078 1.00 13.26 337 PRO A N 1
ATOM 2527 C CA . PRO A 1 337 ? 103.600 7.945 157.755 1.00 12.87 337 PRO A CA 1
ATOM 2528 C C . PRO A 1 337 ? 103.418 7.855 159.275 1.00 13.16 337 PRO A C 1
ATOM 2529 O O . PRO A 1 337 ? 102.376 7.443 159.803 1.00 13.96 337 PRO A O 1
ATOM 2533 N N . THR A 1 338 ? 104.486 8.283 159.918 1.00 14.95 338 THR A N 1
ATOM 2534 C CA . THR A 1 338 ? 104.581 8.382 161.342 1.00 14.94 338 THR A CA 1
ATOM 2535 C C . THR A 1 338 ? 103.966 9.690 161.859 1.00 13.36 338 THR A C 1
ATOM 2536 O O . THR A 1 338 ? 104.217 10.722 161.284 1.00 13.55 338 THR A O 1
ATOM 2540 N N . ALA A 1 339 ? 103.169 9.612 162.895 1.00 13.40 339 ALA A N 1
ATOM 2541 C CA . ALA A 1 339 ? 102.560 10.809 163.462 1.00 12.97 339 ALA A CA 1
ATOM 2542 C C . ALA A 1 339 ? 103.599 11.823 163.917 1.00 13.25 339 ALA A C 1
ATOM 2543 O O . ALA A 1 339 ? 104.686 11.498 164.372 1.00 16.88 339 ALA A O 1
ATOM 2545 N N . ALA A 1 340 ? 103.204 13.089 163.783 1.00 13.51 340 ALA A N 1
ATOM 2546 C CA . ALA A 1 340 ? 104.039 14.161 164.286 1.00 13.38 340 ALA A CA 1
ATOM 2547 C C . ALA A 1 340 ? 104.087 14.090 165.798 1.00 13.46 340 ALA A C 1
ATOM 2548 O O . ALA A 1 340 ? 103.111 13.783 166.455 1.00 17.63 340 ALA A O 1
ATOM 2550 N N . PRO A 1 341 ? 105.208 14.382 166.427 1.00 18.59 341 PRO A N 1
ATOM 2551 C CA . PRO A 1 341 ? 105.300 14.368 167.888 1.00 21.01 341 PRO A CA 1
ATOM 2552 C C . PRO A 1 341 ? 104.485 15.513 168.470 1.00 16.61 341 PRO A C 1
ATOM 2553 O O . PRO A 1 341 ? 104.169 16.463 167.831 1.00 12.32 341 PRO A O 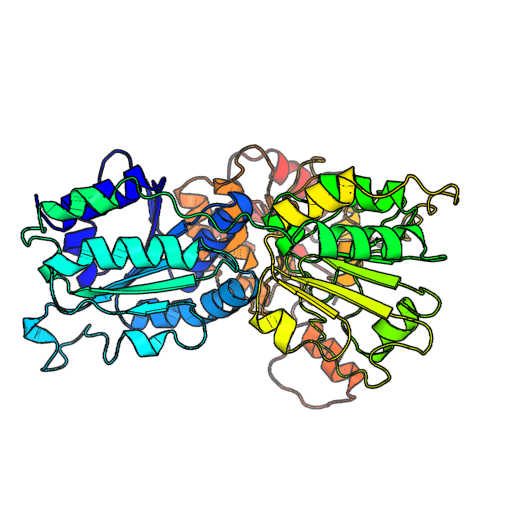1
ATOM 2557 N N . GLU A 1 342 ? 104.032 15.285 169.714 1.00 21.41 342 GLU A N 1
ATOM 2558 C CA . GLU A 1 342 ? 103.709 16.323 170.684 1.00 25.16 342 GLU A CA 1
ATOM 2559 C C . GLU A 1 342 ? 104.498 17.618 170.435 1.00 15.58 342 GLU A C 1
ATOM 2560 O O . GLU A 1 342 ? 105.757 17.571 170.501 1.00 13.83 342 GLU A O 1
ATOM 2566 N N . PRO A 1 343 ? 103.916 18.778 170.355 1.00 20.67 343 PRO A N 1
ATOM 2567 C CA . PRO A 1 343 ? 104.686 19.995 170.402 1.00 21.34 343 PRO A CA 1
ATOM 2568 C C . PRO A 1 343 ? 105.304 20.219 171.791 1.00 21.46 343 PRO A C 1
ATOM 2569 O O . PRO A 1 343 ? 104.804 19.684 172.762 1.00 23.77 343 PRO A O 1
ATOM 2573 N N . ALA A 1 344 ? 106.353 20.980 171.895 1.00 21.35 344 ALA A N 1
ATOM 2574 C CA . ALA A 1 344 ? 106.977 21.302 173.180 1.00 21.08 344 ALA A CA 1
ATOM 2575 C C . ALA A 1 344 ? 106.087 22.116 174.039 1.00 16.03 344 ALA A C 1
ATOM 2576 O O . ALA A 1 344 ? 105.274 22.896 173.543 1.00 15.49 344 ALA A O 1
ATOM 2578 N N . LYS A 1 345 ? 106.258 22.010 175.359 1.00 16.25 345 LYS A N 1
ATOM 2579 C CA . LYS A 1 345 ? 105.588 22.869 176.307 1.00 15.93 345 LYS A CA 1
ATOM 2580 C C . LYS A 1 345 ? 106.459 24.099 176.539 1.00 14.20 345 LYS A C 1
ATOM 2581 O O . LYS A 1 345 ? 107.624 23.980 176.974 1.00 14.55 345 LYS A O 1
ATOM 2587 N N . VAL A 1 346 ? 105.962 25.283 176.238 1.00 14.24 346 VAL A N 1
ATOM 2588 C CA . VAL A 1 346 ? 106.696 26.530 176.508 1.00 13.00 346 VAL A CA 1
ATOM 2589 C C . VAL A 1 346 ? 106.732 26.754 178.024 1.00 11.18 346 VAL A C 1
ATOM 2590 O O . VAL A 1 346 ? 105.723 26.617 178.717 1.00 12.07 346 VAL A O 1
ATOM 2594 N N . ASP A 1 347 ? 107.885 27.165 178.544 1.00 11.47 347 ASP A N 1
ATOM 2595 C CA . ASP A 1 347 ? 107.989 27.439 179.964 1.00 11.65 347 ASP A CA 1
ATOM 2596 C C . ASP A 1 347 ? 107.016 28.584 180.319 1.00 11.22 347 ASP A C 1
ATOM 2597 O O . ASP A 1 347 ? 106.984 29.585 179.616 1.00 12.95 347 ASP A O 1
ATOM 2602 N N . GLN A 1 348 ? 106.276 28.394 181.383 1.00 11.58 348 GLN A N 1
ATOM 2603 C CA . GLN A 1 348 ? 105.264 29.398 181.777 1.00 11.30 348 GLN A CA 1
ATOM 2604 C C . GLN A 1 348 ? 105.407 29.714 183.269 1.00 12.72 348 GLN A C 1
ATOM 2605 O O . GLN A 1 348 ? 105.246 28.807 184.102 1.00 14.61 348 GLN A O 1
ATOM 2611 N N . ASP A 1 349 ? 105.667 30.975 183.526 1.00 13.86 349 ASP A N 1
ATOM 2612 C CA . ASP A 1 349 ? 105.735 31.445 184.930 1.00 16.11 349 ASP A CA 1
ATOM 2613 C C . ASP A 1 349 ? 104.326 31.782 185.417 1.00 17.45 349 ASP A C 1
ATOM 2614 O O . ASP A 1 349 ? 103.332 31.456 184.753 1.00 16.11 349 ASP A O 1
ATOM 2619 N N . ALA A 1 350 ? 104.201 32.399 186.584 1.00 16.90 350 ALA A N 1
ATOM 2620 C CA . ALA A 1 350 ? 102.917 32.654 187.204 1.00 19.29 350 ALA A CA 1
ATOM 2621 C C . ALA A 1 350 ? 102.331 33.970 186.740 1.00 17.99 350 ALA A C 1
ATOM 2622 O O . ALA A 1 350 ? 101.376 34.462 187.369 1.00 19.70 350 ALA A O 1
ATOM 2624 N N . GLY A 1 351 ? 102.847 34.582 185.691 1.00 17.22 351 GLY A N 1
ATOM 2625 C CA . GLY A 1 351 ? 102.427 35.818 185.118 1.00 17.01 351 GLY A CA 1
ATOM 2626 C C . GLY A 1 351 ? 101.598 35.667 183.861 1.00 14.32 351 GLY A C 1
ATOM 2627 O O . GLY A 1 351 ? 100.813 34.734 183.674 1.00 13.97 351 GLY A O 1
ATOM 2628 N N . ARG A 1 352 ? 101.732 36.612 182.948 1.00 15.22 352 ARG A N 1
ATOM 2629 C CA . ARG A 1 352 ? 100.952 36.659 181.750 1.00 12.38 352 ARG A CA 1
ATOM 2630 C C . ARG A 1 352 ? 101.146 35.412 180.935 1.00 10.91 352 ARG A C 1
ATOM 2631 O O . ARG A 1 352 ? 102.205 34.772 180.939 1.00 12.11 352 ARG A O 1
ATOM 2639 N N . LEU A 1 353 ? 100.107 35.051 180.197 1.00 11.64 353 LEU A N 1
ATOM 2640 C CA . LEU A 1 353 ? 100.045 33.799 179.495 1.00 10.98 353 LEU A CA 1
ATOM 2641 C C . LEU A 1 353 ? 100.743 33.822 178.151 1.00 9.80 353 LEU A C 1
ATOM 2642 O O . LEU A 1 353 ? 100.418 34.662 177.285 1.00 10.85 353 LEU A O 1
ATOM 2647 N N . HIS A 1 354 ? 101.639 32.876 177.900 1.00 10.48 354 HIS A N 1
ATOM 2648 C CA . HIS A 1 354 ? 102.054 32.634 176.544 1.00 10.26 354 HIS A CA 1
ATOM 2649 C C . HIS A 1 354 ? 100.863 32.100 175.729 1.00 9.98 354 HIS A C 1
ATOM 2650 O O . HIS A 1 354 ? 100.103 31.293 176.238 1.00 10.16 354 HIS A O 1
ATOM 2657 N N . PRO A 1 355 ? 100.748 32.515 174.473 1.00 10.27 355 PRO A N 1
ATOM 2658 C CA . PRO A 1 355 ? 99.675 31.909 173.668 1.00 10.08 355 PRO A CA 1
ATOM 2659 C C . PRO A 1 355 ? 99.709 30.383 173.637 1.00 9.29 355 PRO A C 1
ATOM 2660 O O . PRO A 1 355 ? 98.665 29.739 173.625 1.00 10.28 355 PRO A O 1
ATOM 2664 N N . GLU A 1 356 ? 100.905 29.826 173.613 1.00 9.81 356 GLU A N 1
ATOM 2665 C CA . GLU A 1 356 ? 101.059 28.409 173.596 1.00 9.83 356 GLU A CA 1
ATOM 2666 C C . GLU A 1 356 ? 100.387 27.757 174.804 1.00 9.27 356 GLU A C 1
ATOM 2667 O O . GLU A 1 356 ? 99.791 26.674 174.719 1.00 10.33 356 GLU A O 1
ATOM 2673 N N . THR A 1 357 ? 100.517 28.367 175.945 1.00 9.43 357 THR A N 1
ATOM 2674 C CA . THR A 1 357 ? 99.876 27.897 177.170 1.00 9.56 357 THR A CA 1
ATOM 2675 C C . THR A 1 357 ? 98.374 27.927 177.004 1.00 9.51 357 THR A C 1
ATOM 2676 O O . THR A 1 357 ? 97.669 26.986 177.413 1.00 10.02 357 THR A O 1
ATOM 2680 N N . VAL A 1 358 ? 97.821 28.976 176.424 1.00 9.19 358 VAL A N 1
ATOM 2681 C CA . VAL A 1 358 ? 96.382 29.072 176.218 1.00 9.27 358 VAL A CA 1
ATOM 2682 C C . VAL A 1 358 ? 95.917 27.927 175.349 1.00 8.88 358 VAL A C 1
ATOM 2683 O O . VAL A 1 358 ? 94.936 27.239 175.661 1.00 9.23 358 VAL A O 1
ATOM 2687 N N . PHE A 1 359 ? 96.635 27.720 174.211 1.00 8.98 359 PHE A N 1
ATOM 2688 C CA . PHE A 1 359 ? 96.159 26.655 173.345 1.00 8.66 359 PHE A CA 1
ATOM 2689 C C . PHE A 1 359 ? 96.316 25.271 173.976 1.00 9.36 359 PHE A C 1
ATOM 2690 O O . PHE A 1 359 ? 95.435 24.406 173.792 1.00 9.38 359 PHE A O 1
ATOM 2698 N N . ASP A 1 360 ? 97.398 25.031 174.685 1.00 9.29 360 ASP A N 1
ATOM 2699 C CA . ASP A 1 360 ? 97.540 23.741 175.348 1.00 9.15 360 ASP A CA 1
ATOM 2700 C C . ASP A 1 360 ? 96.390 23.512 176.351 1.00 9.32 360 ASP A C 1
ATOM 2701 O O . ASP A 1 360 ? 95.910 22.407 176.484 1.00 9.97 360 ASP A O 1
ATOM 2706 N N . THR A 1 361 ? 96.035 24.554 177.101 1.00 9.37 361 THR A N 1
ATOM 2707 C CA . THR A 1 361 ? 94.985 24.449 178.120 1.00 9.50 361 THR A CA 1
ATOM 2708 C C . THR A 1 361 ? 93.644 24.239 177.487 1.00 9.39 361 THR A C 1
ATOM 2709 O O . THR A 1 361 ? 92.842 23.393 177.919 1.00 10.10 361 THR A O 1
ATOM 2713 N N . LEU A 1 362 ? 93.344 24.948 176.392 1.00 9.28 362 LEU A N 1
ATOM 2714 C CA . LEU A 1 362 ? 92.119 24.696 175.654 1.00 9.43 362 LEU A CA 1
ATOM 2715 C C . LEU A 1 362 ? 92.057 23.233 175.173 1.00 9.83 362 LEU A C 1
ATOM 2716 O O . LEU A 1 362 ? 91.060 22.565 175.299 1.00 10.63 362 LEU A O 1
ATOM 2721 N N . ASN A 1 363 ? 93.163 22.763 174.602 1.00 10.10 363 ASN A N 1
ATOM 2722 C CA . ASN A 1 363 ? 93.170 21.408 174.084 1.00 10.94 363 ASN A CA 1
ATOM 2723 C C . ASN A 1 363 ? 92.901 20.389 175.194 1.00 11.36 363 ASN A C 1
ATOM 2724 O O . ASN A 1 363 ? 92.255 19.391 174.953 1.00 14.79 363 ASN A O 1
ATOM 2729 N N . ASP A 1 364 ? 93.396 20.639 176.390 1.00 11.49 364 ASP A N 1
ATOM 2730 C CA . ASP A 1 364 ? 93.216 19.777 177.528 1.00 13.57 364 ASP A CA 1
ATOM 2731 C C . ASP A 1 364 ? 91.774 19.807 178.025 1.00 13.19 364 ASP A C 1
ATOM 2732 O O . ASP A 1 364 ? 91.246 18.768 178.424 1.00 19.37 364 ASP A O 1
ATOM 2737 N N . MET A 1 365 ? 91.162 20.973 178.104 1.00 10.22 365 MET A N 1
ATOM 2738 C CA . MET A 1 365 ? 89.937 21.181 178.821 1.00 10.66 365 MET A CA 1
ATOM 2739 C C . MET A 1 365 ? 88.696 21.127 177.952 1.00 11.12 365 MET A C 1
ATOM 2740 O O . MET A 1 365 ? 87.613 20.784 178.436 1.00 12.22 365 MET A O 1
ATOM 2745 N N . ALA A 1 366 ? 88.822 21.487 176.699 1.00 11.14 366 ALA A N 1
ATOM 2746 C CA . ALA A 1 366 ? 87.654 21.609 175.828 1.00 11.91 366 ALA A CA 1
ATOM 2747 C C . ALA A 1 366 ? 87.178 20.201 175.460 1.00 10.78 366 ALA A C 1
ATOM 2748 O O . ALA A 1 366 ? 87.943 19.237 175.444 1.00 11.19 366 ALA A O 1
ATOM 2750 N N . PRO A 1 367 ? 85.887 20.075 175.140 1.00 10.66 367 PRO A N 1
ATOM 2751 C CA . PRO A 1 367 ? 85.393 18.767 174.673 1.00 10.91 367 PRO A CA 1
ATOM 2752 C C . PRO A 1 367 ? 86.082 18.376 173.372 1.00 10.23 367 PRO A C 1
ATOM 2753 O O . PRO A 1 367 ? 86.553 19.193 172.571 1.00 10.48 367 PRO A O 1
ATOM 2757 N N . GLU A 1 368 ? 86.132 17.079 173.121 1.00 10.95 368 GLU A N 1
ATOM 2758 C CA . GLU A 1 368 ? 86.799 16.598 171.946 1.00 12.03 368 GLU A CA 1
ATOM 2759 C C . GLU A 1 368 ? 86.061 16.993 170.669 1.00 11.18 368 GLU A C 1
ATOM 2760 O O . GLU A 1 368 ? 86.632 16.910 169.564 1.00 11.65 368 GLU A O 1
ATOM 2766 N N . ASN A 1 369 ? 84.806 17.383 170.746 1.00 11.31 369 ASN A N 1
ATOM 2767 C CA . ASN A 1 369 ? 84.018 17.871 169.612 1.00 11.27 369 ASN A CA 1
ATOM 2768 C C . ASN A 1 369 ? 83.835 19.373 169.647 1.00 9.67 369 ASN A C 1
ATOM 2769 O O . ASN A 1 369 ? 82.934 19.912 168.979 1.00 10.67 369 ASN A O 1
ATOM 2774 N N . ALA A 1 370 ? 84.724 20.076 170.333 1.00 9.74 370 ALA A N 1
ATOM 2775 C CA . ALA A 1 370 ? 84.695 21.548 170.286 1.00 9.18 370 ALA A CA 1
ATOM 2776 C C . ALA A 1 370 ? 84.958 22.016 168.854 1.00 8.44 370 ALA A C 1
ATOM 2777 O O . ALA A 1 370 ? 85.543 21.319 168.014 1.00 9.73 370 ALA A O 1
ATOM 2779 N N . ILE A 1 371 ? 84.506 23.234 168.607 1.00 8.00 371 ILE A N 1
ATOM 2780 C CA . ILE A 1 371 ? 84.766 23.967 167.364 1.00 7.89 371 ILE A CA 1
ATOM 2781 C C . ILE A 1 371 ? 85.496 25.240 167.715 1.00 7.47 371 ILE A C 1
ATOM 2782 O O . ILE A 1 371 ? 85.018 25.983 168.566 1.00 8.58 371 ILE A O 1
ATOM 2787 N N . TYR A 1 372 ? 86.615 25.480 167.053 1.00 7.34 372 TYR A N 1
ATOM 2788 C CA . TYR A 1 372 ? 87.453 26.645 167.302 1.00 7.21 372 TYR A CA 1
ATOM 2789 C C . TYR A 1 372 ? 87.310 27.631 166.174 1.00 6.93 372 TYR A C 1
ATOM 2790 O O . TYR A 1 372 ? 87.188 27.264 165.001 1.00 7.96 372 TYR A O 1
ATOM 2799 N N . LEU A 1 373 ? 87.390 28.911 166.520 1.00 7.23 373 LEU A N 1
ATOM 2800 C CA . LEU A 1 373 ? 87.595 29.961 165.534 1.00 7.02 373 LEU A CA 1
ATOM 2801 C C . LEU A 1 373 ? 88.867 30.713 165.921 1.00 7.17 373 LEU A C 1
ATOM 2802 O O . LEU A 1 373 ? 89.207 30.829 167.099 1.00 8.78 373 LEU A O 1
ATOM 2807 N N . ASN A 1 374 ? 89.569 31.197 164.915 1.00 6.89 374 ASN A N 1
ATOM 2808 C CA . ASN A 1 374 ? 90.821 31.872 165.085 1.00 7.16 374 ASN A CA 1
ATOM 2809 C C . ASN A 1 374 ? 90.781 33.262 164.484 1.00 7.31 374 ASN A C 1
ATOM 2810 O O . ASN A 1 374 ? 90.699 33.371 163.252 1.00 8.13 374 ASN A O 1
ATOM 2815 N N . GLU A 1 375 ? 90.910 34.279 165.314 1.00 6.97 375 GLU A N 1
ATOM 2816 C CA . GLU A 1 375 ? 91.221 35.619 164.814 1.00 6.99 375 GLU A CA 1
ATOM 2817 C C . GLU A 1 375 ? 92.239 36.266 165.743 1.00 6.78 375 GLU A C 1
ATOM 2818 O O . GLU A 1 375 ? 92.120 37.413 166.136 1.00 7.84 375 GLU A O 1
ATOM 2824 N N . SER A 1 376 ? 93.278 35.477 166.063 1.00 7.46 376 SER A N 1
ATOM 2825 C CA . SER A 1 376 ? 94.394 35.882 166.917 1.00 7.79 376 SER A CA 1
ATOM 2826 C C . SER A 1 376 ? 95.622 35.781 165.998 1.00 7.52 376 SER A C 1
ATOM 2827 O O . SER A 1 376 ? 96.230 34.733 165.840 1.00 7.95 376 SER A O 1
ATOM 2830 N N . THR A 1 377 ? 95.883 36.869 165.272 1.00 7.82 377 THR A N 1
ATOM 2831 C CA . THR A 1 377 ? 96.656 36.748 164.039 1.00 8.33 377 THR A CA 1
ATOM 2832 C C . THR A 1 377 ? 98.129 36.471 164.235 1.00 8.55 377 THR A C 1
ATOM 2833 O O . THR A 1 377 ? 98.736 35.976 163.291 1.00 10.13 377 THR A O 1
ATOM 2837 N N . SER A 1 378 ? 98.675 36.759 165.394 1.00 8.05 378 SER A N 1
ATOM 2838 C CA . SER A 1 378 ? 100.108 36.469 165.589 1.00 8.74 378 SER A CA 1
ATOM 2839 C C . SER A 1 378 ? 100.339 35.065 166.122 1.00 9.66 378 SER A C 1
ATOM 2840 O O . SER A 1 378 ? 101.505 34.713 166.383 1.00 11.36 378 SER A O 1
ATOM 2843 N N . THR A 1 379 ? 99.310 34.259 166.333 1.00 8.70 379 THR A N 1
ATOM 2844 C CA . THR A 1 379 ? 99.460 32.991 167.032 1.00 8.77 379 THR A CA 1
ATOM 2845 C C . THR A 1 379 ? 98.970 31.788 166.241 1.00 8.33 379 THR A C 1
ATOM 2846 O O . THR A 1 379 ? 98.916 30.681 166.774 1.00 9.33 379 THR A O 1
ATOM 2850 N N . THR A 1 380 ? 98.649 31.970 164.975 1.00 8.52 380 THR A N 1
ATOM 2851 C CA . THR A 1 380 ? 98.037 30.944 164.185 1.00 8.10 380 THR A CA 1
ATOM 2852 C C . THR A 1 380 ? 98.873 29.688 164.066 1.00 8.24 380 THR A C 1
ATOM 2853 O O . THR A 1 380 ? 98.328 28.595 164.176 1.00 8.84 380 THR A O 1
ATOM 2857 N N . ALA A 1 381 ? 100.153 29.821 163.819 1.00 9.42 381 ALA A N 1
ATOM 2858 C CA . ALA A 1 381 ? 100.951 28.614 163.640 1.00 10.48 381 ALA A CA 1
ATOM 2859 C C . ALA A 1 381 ? 100.918 27.760 164.898 1.00 10.14 381 ALA A C 1
ATOM 2860 O O . ALA A 1 381 ? 100.841 26.521 164.822 1.00 10.98 381 ALA A O 1
ATOM 2862 N N . GLN A 1 382 ? 101.060 28.393 166.059 1.00 10.20 382 GLN A N 1
ATOM 2863 C CA . GLN A 1 382 ? 101.030 27.630 167.323 1.00 10.60 382 GLN A CA 1
ATOM 2864 C C . GLN A 1 382 ? 99.666 27.036 167.585 1.00 9.84 382 GLN A C 1
ATOM 2865 O O . GLN A 1 382 ? 99.536 25.900 168.079 1.00 10.74 382 GLN A O 1
ATOM 2871 N N . MET A 1 383 ? 98.604 27.764 167.253 1.00 9.26 383 MET A N 1
ATOM 2872 C CA . MET A 1 383 ? 97.265 27.183 167.405 1.00 9.67 383 MET A CA 1
ATOM 2873 C C . MET A 1 383 ? 97.115 25.891 166.625 1.00 9.31 383 MET A C 1
ATOM 2874 O O . MET A 1 383 ? 96.580 24.894 167.141 1.00 9.82 383 MET A O 1
ATOM 2879 N N . TRP A 1 384 ? 97.525 25.916 165.367 1.00 8.75 384 TRP A N 1
ATOM 2880 C CA . TRP A 1 384 ? 97.410 24.740 164.528 1.00 9.70 384 TRP A CA 1
ATOM 2881 C C . TRP A 1 384 ? 98.228 23.571 165.047 1.00 10.31 384 TRP A C 1
ATOM 2882 O O . TRP A 1 384 ? 97.876 22.432 164.717 1.00 14.65 384 TRP A O 1
ATOM 2893 N N . GLN A 1 385 ? 99.313 23.782 165.750 1.00 9.50 385 GLN A N 1
ATOM 2894 C CA . GLN A 1 385 ? 100.096 22.673 166.252 1.00 9.87 385 GLN A CA 1
ATOM 2895 C C . GLN A 1 385 ? 99.556 22.118 167.571 1.00 9.18 385 GLN A C 1
ATOM 2896 O O . GLN A 1 385 ? 99.920 21.007 167.929 1.00 11.86 385 GLN A O 1
ATOM 2902 N N . ARG A 1 386 ? 98.737 22.881 168.292 1.00 8.54 386 ARG A N 1
ATOM 2903 C CA . ARG A 1 386 ? 98.409 22.567 169.677 1.00 8.97 386 ARG A CA 1
ATOM 2904 C C . ARG A 1 386 ? 96.976 22.093 169.930 1.00 9.32 386 ARG A C 1
ATOM 2905 O O . ARG A 1 386 ? 96.679 21.651 171.033 1.00 11.41 386 ARG A O 1
ATOM 2913 N N . LEU A 1 387 ? 96.102 22.160 168.928 1.00 9.23 387 LEU A N 1
ATOM 2914 C CA . LEU A 1 387 ? 94.730 21.710 169.073 1.00 9.74 387 LEU A CA 1
ATOM 2915 C C . LEU A 1 387 ? 94.548 20.407 168.321 1.00 9.66 387 LEU A C 1
ATOM 2916 O O . LEU A 1 387 ? 94.733 20.311 167.113 1.00 10.61 387 LEU A O 1
ATOM 2921 N N . ASN A 1 388 ? 94.130 19.390 169.057 1.00 9.83 388 ASN A N 1
ATOM 2922 C CA . ASN A 1 388 ? 93.736 18.124 168.466 1.00 9.98 388 ASN A CA 1
ATOM 2923 C C . ASN A 1 388 ? 92.271 18.309 168.038 1.00 9.82 388 ASN A C 1
ATOM 2924 O O . ASN A 1 388 ? 91.377 18.354 168.874 1.00 11.15 388 ASN A O 1
ATOM 2929 N N . MET A 1 389 ? 92.004 18.349 166.764 1.00 8.58 389 MET A N 1
ATOM 2930 C CA . MET A 1 389 ? 90.750 18.546 166.122 1.00 8.70 389 MET A CA 1
ATOM 2931 C C . MET A 1 389 ? 90.462 17.259 165.313 1.00 8.99 389 MET A C 1
ATOM 2932 O O . MET A 1 389 ? 90.964 17.094 164.178 1.00 9.78 389 MET A O 1
ATOM 2937 N N . ARG A 1 390 ? 89.732 16.343 165.913 1.00 9.98 390 ARG A N 1
ATOM 2938 C CA . ARG A 1 390 ? 89.476 15.019 165.349 1.00 10.60 390 ARG A CA 1
ATOM 2939 C C . ARG A 1 390 ? 88.401 15.027 164.287 1.00 10.26 390 ARG A C 1
ATOM 2940 O O . ARG A 1 390 ? 88.357 14.128 163.443 1.00 10.79 390 ARG A O 1
ATOM 2948 N N . ASN A 1 391 ? 87.461 15.971 164.368 1.00 9.62 391 ASN A N 1
ATOM 2949 C CA . ASN A 1 391 ? 86.202 15.918 163.685 1.00 10.05 391 ASN A CA 1
ATOM 2950 C C . ASN A 1 391 ? 86.130 16.972 162.586 1.00 8.89 391 ASN A C 1
ATOM 2951 O O . ASN A 1 391 ? 86.835 17.996 162.663 1.00 9.30 391 ASN A O 1
ATOM 2956 N N . PRO A 1 392 ? 85.260 16.804 161.597 1.00 9.05 392 PRO A N 1
ATOM 2957 C CA . PRO A 1 392 ? 85.064 17.899 160.621 1.00 8.99 392 PRO A CA 1
ATOM 2958 C C . PRO A 1 392 ? 84.455 19.109 161.284 1.00 8.89 392 PRO A C 1
ATOM 2959 O O . PRO A 1 392 ? 83.974 19.071 162.439 1.00 8.92 392 PRO A O 1
ATOM 2963 N N . GLY A 1 393 ? 84.490 20.237 160.566 1.00 8.63 393 GLY A N 1
ATOM 2964 C CA . GLY A 1 393 ? 83.824 21.434 161.070 1.00 8.16 393 GLY A CA 1
ATOM 2965 C C . GLY A 1 393 ? 84.409 21.973 162.347 1.00 7.32 393 GLY A C 1
ATOM 2966 O O . GLY A 1 393 ? 83.654 22.580 163.124 1.00 8.21 393 GLY A O 1
ATOM 2967 N N . SER A 1 394 ? 85.705 21.836 162.599 1.00 7.43 394 SER A N 1
ATOM 2968 C CA . SER A 1 394 ? 86.248 22.177 163.897 1.00 7.66 394 SER A CA 1
ATOM 2969 C C . SER A 1 394 ? 87.051 23.454 163.934 1.00 7.28 394 SER A C 1
ATOM 2970 O O . SER A 1 394 ? 87.542 23.799 165.008 1.00 7.47 394 SER A O 1
ATOM 2973 N N . TYR A 1 395 ? 87.225 24.160 162.812 1.00 7.42 395 TYR A N 1
ATOM 2974 C CA . TYR A 1 395 ? 88.104 25.299 162.751 1.00 6.79 395 TYR A CA 1
ATOM 2975 C C . TYR A 1 395 ? 87.624 26.275 161.705 1.00 6.77 395 TYR A C 1
ATOM 2976 O O . TYR A 1 395 ? 87.371 25.898 160.550 1.00 7.10 395 TYR A O 1
ATOM 2985 N N . TYR A 1 396 ? 87.587 27.578 162.028 1.00 6.91 396 TYR A N 1
ATOM 2986 C CA . TYR A 1 396 ? 87.328 28.605 161.042 1.00 6.57 396 TYR A CA 1
ATOM 2987 C C . TYR A 1 396 ? 88.252 29.796 161.255 1.00 6.89 396 TYR A C 1
ATOM 2988 O O . TYR A 1 396 ? 88.473 30.203 162.428 1.00 7.29 396 TYR A O 1
ATOM 2997 N N . PHE A 1 397 ? 88.754 30.342 160.172 1.00 6.62 397 PHE A N 1
ATOM 2998 C CA . PHE A 1 397 ? 89.630 31.504 160.131 1.00 6.47 397 PHE A CA 1
ATOM 2999 C C . PHE A 1 397 ? 89.208 32.344 158.922 1.00 6.26 397 PHE A C 1
ATOM 3000 O O . PHE A 1 397 ? 89.044 31.814 157.829 1.00 7.05 397 PHE A O 1
ATOM 3008 N N . CYS A 1 398 ? 89.151 33.674 159.111 1.00 6.34 398 CYS A N 1
ATOM 3009 C CA . CYS A 1 398 ? 88.730 34.622 158.078 1.00 6.53 398 CYS A CA 1
ATOM 3010 C C . CYS A 1 398 ? 89.449 34.351 156.752 1.00 6.35 398 CYS A C 1
ATOM 3011 O O . CYS A 1 398 ? 90.634 34.586 156.586 1.00 6.70 398 CYS A O 1
ATOM 3014 N N . ALA A 1 399 ? 88.660 33.940 155.761 1.00 6.39 399 ALA A N 1
ATOM 3015 C CA . ALA A 1 399 ? 89.275 33.392 154.552 1.00 6.36 399 ALA A CA 1
ATOM 3016 C C . ALA A 1 399 ? 89.955 34.427 153.671 1.00 6.18 399 ALA A C 1
ATOM 3017 O O . ALA A 1 399 ? 90.802 34.038 152.867 1.00 6.70 399 ALA A O 1
ATOM 3019 N N . ALA A 1 400 ? 89.564 35.686 153.766 1.00 6.02 400 ALA A N 1
ATOM 3020 C CA . ALA A 1 400 ? 90.241 36.773 153.067 1.00 6.72 400 ALA A CA 1
ATOM 3021 C C . ALA A 1 400 ? 91.147 37.549 154.021 1.00 7.12 400 ALA A C 1
ATOM 3022 O O . ALA A 1 400 ? 91.655 38.604 153.657 1.00 9.34 400 ALA A O 1
ATOM 3024 N N . GLY A 1 401 ? 91.361 37.056 155.221 1.00 6.96 401 GLY A N 1
ATOM 3025 C CA . GLY A 1 401 ? 92.135 37.815 156.191 1.00 7.98 401 GLY A CA 1
ATOM 3026 C C . GLY A 1 401 ? 91.401 39.010 156.725 1.00 8.45 401 GLY A C 1
ATOM 3027 O O . GLY A 1 401 ? 92.047 39.881 157.318 1.00 12.98 401 GLY A O 1
ATOM 3028 N N . GLY A 1 402 ? 90.092 39.119 156.526 1.00 6.94 402 GLY A N 1
ATOM 3029 C CA . GLY A 1 402 ? 89.354 40.285 156.951 1.00 6.96 402 GLY A CA 1
ATOM 3030 C C . GLY A 1 402 ? 88.899 40.165 158.389 1.00 6.56 402 GLY A C 1
ATOM 3031 O O . GLY A 1 402 ? 88.097 39.311 158.739 1.00 7.31 402 GLY A O 1
ATOM 3032 N N . LEU A 1 403 ? 89.457 40.993 159.246 1.00 6.52 403 LEU A N 1
ATOM 3033 C CA . LEU A 1 403 ? 89.122 40.926 160.660 1.00 6.41 403 LEU A CA 1
ATOM 3034 C C . LEU A 1 403 ? 87.690 41.398 160.864 1.00 6.41 403 LEU A C 1
ATOM 3035 O O . LEU A 1 403 ? 87.156 42.190 160.090 1.00 8.05 403 LEU A O 1
ATOM 3040 N N . GLY A 1 404 ? 87.091 40.884 161.932 1.00 7.03 404 GLY A N 1
ATOM 3041 C CA . GLY A 1 404 ? 85.674 41.053 162.177 1.00 6.67 404 GLY A CA 1
ATOM 3042 C C . GLY A 1 404 ? 84.852 39.847 161.817 1.00 6.22 404 GLY A C 1
ATOM 3043 O O . GLY A 1 404 ? 83.612 39.910 161.940 1.00 6.66 404 GLY A O 1
ATOM 3044 N N . PHE A 1 405 ? 85.455 38.747 161.364 1.00 6.22 405 PHE A N 1
ATOM 3045 C CA . PHE A 1 405 ? 84.780 37.532 161.051 1.00 6.10 405 PHE A CA 1
ATOM 3046 C C . PHE A 1 405 ? 84.473 36.650 162.279 1.00 5.89 405 PHE A C 1
ATOM 3047 O O . PHE A 1 405 ? 83.354 36.225 162.468 1.00 6.39 405 PHE A O 1
ATOM 3055 N N . ALA A 1 406 ? 85.511 36.341 163.054 1.00 6.30 406 ALA A N 1
ATOM 3056 C CA . ALA A 1 406 ? 85.367 35.217 163.999 1.00 6.87 406 ALA A CA 1
ATOM 3057 C C . ALA A 1 406 ? 84.346 35.489 165.099 1.00 6.55 406 ALA A C 1
ATOM 3058 O O . ALA A 1 406 ? 83.675 34.531 165.530 1.00 6.99 406 ALA A O 1
ATOM 3060 N N . LEU A 1 407 ? 84.247 36.718 165.597 1.00 6.45 407 LEU A N 1
ATOM 3061 C CA . LEU A 1 407 ? 83.333 36.961 166.707 1.00 6.68 407 LEU A CA 1
ATOM 3062 C C . LEU A 1 407 ? 81.898 36.678 166.262 1.00 6.13 407 LEU A C 1
ATOM 3063 O O . LEU A 1 407 ? 81.207 35.831 166.867 1.00 6.84 407 LEU A O 1
ATOM 3068 N N . PRO A 1 408 ? 81.395 37.324 165.196 1.00 5.96 408 PRO A N 1
ATOM 3069 C CA . PRO A 1 408 ? 80.054 36.961 164.743 1.00 6.18 408 PRO A CA 1
ATOM 3070 C C . PRO A 1 408 ? 79.966 35.563 164.199 1.00 5.89 408 PRO A C 1
ATOM 3071 O O . PRO A 1 408 ? 78.969 34.838 164.439 1.00 6.26 408 PRO A O 1
ATOM 3075 N N . ALA A 1 409 ? 80.957 35.098 163.442 1.00 5.95 409 ALA A N 1
ATOM 3076 C CA . ALA A 1 409 ? 80.855 33.756 162.859 1.00 6.00 409 ALA A CA 1
ATOM 3077 C C . ALA A 1 409 ? 80.744 32.704 163.918 1.00 5.85 409 ALA A C 1
ATOM 3078 O O . ALA A 1 409 ? 80.056 31.714 163.726 1.00 6.41 409 ALA A O 1
ATOM 3080 N N . ALA A 1 410 ? 81.400 32.912 165.059 1.00 6.07 410 ALA A N 1
ATOM 3081 C CA . ALA A 1 410 ? 81.340 31.910 166.145 1.00 6.56 410 ALA A CA 1
ATOM 3082 C C . ALA A 1 410 ? 79.935 31.762 166.678 1.00 6.40 410 ALA A C 1
ATOM 3083 O O . ALA A 1 410 ? 79.541 30.706 167.173 1.00 7.24 410 ALA A O 1
ATOM 3085 N N . ILE A 1 411 ? 79.141 32.840 166.647 1.00 6.54 411 ILE A N 1
ATOM 3086 C CA . ILE A 1 411 ? 77.752 32.825 167.060 1.00 6.60 411 ILE A CA 1
ATOM 3087 C C . ILE A 1 411 ? 76.950 31.999 166.036 1.00 6.53 411 ILE A C 1
ATOM 3088 O O . ILE A 1 411 ? 76.106 31.161 166.395 1.00 7.03 411 ILE A O 1
ATOM 3093 N N . GLY A 1 412 ? 77.183 32.249 164.750 1.00 6.04 412 GLY A N 1
ATOM 3094 C CA . GLY A 1 412 ? 76.484 31.485 163.745 1.00 6.84 412 GLY A CA 1
ATOM 3095 C C . GLY A 1 412 ? 76.845 30.017 163.736 1.00 6.18 412 GLY A C 1
ATOM 3096 O O . GLY A 1 412 ? 75.982 29.146 163.570 1.00 7.04 412 GLY A O 1
ATOM 3097 N N . VAL A 1 413 ? 78.124 29.694 163.921 1.00 6.51 413 VAL A N 1
ATOM 3098 C CA . VAL A 1 413 ? 78.549 28.302 164.038 1.00 6.66 413 VAL A CA 1
ATOM 3099 C C . VAL A 1 413 ? 77.853 27.668 165.236 1.00 6.77 413 VAL A C 1
ATOM 3100 O O . VAL A 1 413 ? 77.354 26.527 165.162 1.00 7.42 413 VAL A O 1
ATOM 3104 N N . GLN A 1 414 ? 77.814 28.371 166.383 1.00 6.70 414 GLN A N 1
ATOM 3105 C CA . GLN A 1 414 ? 77.196 27.796 167.582 1.00 7.48 414 GLN A CA 1
ATOM 3106 C C . GLN A 1 414 ? 75.702 27.555 167.373 1.00 7.31 414 GLN A C 1
ATOM 3107 O O . GLN A 1 414 ? 75.119 26.583 167.887 1.00 8.43 414 GLN A O 1
ATOM 3113 N N . LEU A 1 415 ? 75.039 28.448 166.634 1.00 7.37 415 LEU A N 1
ATOM 3114 C CA . LEU A 1 415 ? 73.642 28.279 166.290 1.00 7.71 415 LEU A CA 1
ATOM 3115 C C . LEU A 1 415 ? 73.440 27.068 165.395 1.00 7.75 415 LEU A C 1
ATOM 3116 O O . LEU A 1 415 ? 72.482 26.307 165.534 1.00 9.01 415 LEU A O 1
ATOM 3121 N N . ALA A 1 416 ? 74.351 26.847 164.457 1.00 7.60 416 ALA A N 1
ATOM 3122 C CA . ALA A 1 416 ? 74.301 25.693 163.578 1.00 8.16 416 ALA A CA 1
ATOM 3123 C C . ALA A 1 416 ? 74.547 24.374 164.300 1.00 8.76 416 ALA A C 1
ATOM 3124 O O . ALA A 1 416 ? 74.009 23.345 163.891 1.00 9.21 416 ALA A O 1
ATOM 3126 N N . GLU A 1 417 ? 75.398 24.412 165.319 1.00 8.27 417 GLU A N 1
ATOM 3127 C CA . GLU A 1 417 ? 75.907 23.199 165.978 1.00 8.31 417 GLU A CA 1
ATOM 3128 C C . GLU A 1 417 ? 75.682 23.301 167.485 1.00 8.67 417 GLU A C 1
ATOM 3129 O O . GLU A 1 417 ? 76.610 23.473 168.273 1.00 9.14 417 GLU A O 1
ATOM 3135 N N . PRO A 1 418 ? 74.431 23.255 167.946 1.00 9.94 418 PRO A N 1
ATOM 3136 C CA . PRO A 1 418 ? 74.152 23.488 169.355 1.00 10.48 418 PRO A CA 1
ATOM 3137 C C . PRO A 1 418 ? 74.781 22.474 170.300 1.00 11.15 418 PRO A C 1
ATOM 3138 O O . PRO A 1 418 ? 74.897 22.804 171.478 1.00 14.57 418 PRO A O 1
ATOM 3142 N N . GLU A 1 419 ? 75.154 21.310 169.838 1.00 10.68 419 GLU A N 1
ATOM 3143 C CA . GLU A 1 419 ? 75.751 20.282 170.713 1.00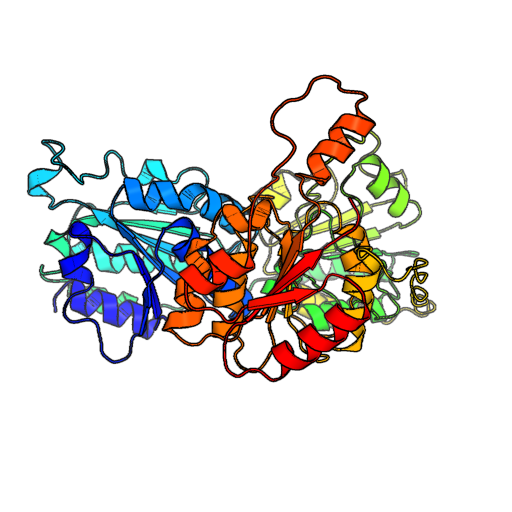 12.40 419 GLU A CA 1
ATOM 3144 C C . GLU A 1 419 ? 77.239 20.376 170.773 1.00 11.89 419 GLU A C 1
ATOM 3145 O O . GLU A 1 419 ? 77.863 19.619 171.531 1.00 17.13 419 GLU A O 1
ATOM 3151 N N . ARG A 1 420 ? 77.873 21.251 169.984 1.00 9.15 420 ARG A N 1
ATOM 3152 C CA . ARG A 1 420 ? 79.320 21.314 169.928 1.00 9.29 420 ARG A CA 1
ATOM 3153 C C . ARG A 1 420 ? 79.759 22.642 170.509 1.00 9.10 420 ARG A C 1
ATOM 3154 O O . ARG A 1 420 ? 79.338 23.695 170.012 1.00 10.66 420 ARG A O 1
ATOM 3162 N N . GLN A 1 421 ? 80.564 22.654 171.540 1.00 8.55 421 GLN A N 1
ATOM 3163 C CA . GLN A 1 421 ? 80.966 23.900 172.157 1.00 8.55 421 GLN A CA 1
ATOM 3164 C C . GLN A 1 421 ? 81.887 24.703 171.239 1.00 7.80 421 GLN A C 1
ATOM 3165 O O . GLN A 1 421 ? 82.973 24.238 170.895 1.00 9.00 421 GLN A O 1
ATOM 3171 N N . VAL A 1 422 ? 81.470 25.902 170.916 1.00 7.57 422 VAL A N 1
ATOM 3172 C CA . VAL A 1 422 ? 82.259 26.780 170.105 1.00 7.55 422 VAL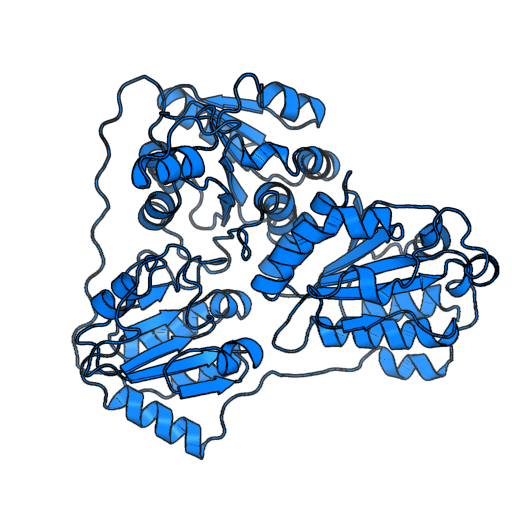 A CA 1
ATOM 3173 C C . VAL A 1 422 ? 83.127 27.657 170.996 1.00 7.57 422 VAL A C 1
ATOM 3174 O O . VAL A 1 422 ? 82.647 28.220 171.976 1.00 8.29 422 VAL A O 1
ATOM 3178 N N . ILE A 1 423 ? 84.413 27.764 170.642 1.00 7.60 423 ILE A N 1
ATOM 3179 C CA . ILE A 1 423 ? 85.410 28.548 171.360 1.00 7.82 423 ILE A CA 1
ATOM 3180 C C . ILE A 1 423 ? 86.140 29.407 170.337 1.00 7.34 423 ILE A C 1
ATOM 3181 O O . ILE A 1 423 ? 86.885 28.893 169.509 1.00 8.19 423 ILE A O 1
ATOM 3186 N N . ALA A 1 424 ? 85.878 30.714 170.383 1.00 7.34 424 ALA A N 1
ATOM 3187 C CA . ALA A 1 424 ? 86.473 31.666 169.462 1.00 7.51 424 ALA A CA 1
ATOM 3188 C C . ALA A 1 424 ? 87.683 32.316 170.152 1.00 7.61 424 ALA A C 1
ATOM 3189 O O . ALA A 1 424 ? 87.509 32.989 171.155 1.00 10.08 424 ALA A O 1
ATOM 3191 N N . VAL A 1 425 ? 88.867 32.152 169.571 1.00 7.06 425 VAL A N 1
ATOM 3192 C CA . VAL A 1 425 ? 90.110 32.727 170.110 1.00 7.06 425 VAL A CA 1
ATOM 3193 C C . VAL A 1 425 ? 90.430 33.955 169.262 1.00 7.13 425 VAL A C 1
ATOM 3194 O O . VAL A 1 425 ? 90.771 33.799 168.087 1.00 7.82 425 VAL A O 1
ATOM 3198 N N . ILE A 1 426 ? 90.265 35.115 169.845 1.00 6.95 426 ILE A N 1
ATOM 3199 C CA . ILE A 1 426 ? 90.228 36.387 169.092 1.00 6.87 426 ILE A CA 1
ATOM 3200 C C . ILE A 1 426 ? 91.202 37.343 169.722 1.00 6.75 426 ILE A C 1
ATOM 3201 O O . ILE A 1 426 ? 91.192 37.523 170.947 1.00 7.58 426 ILE A O 1
ATOM 3206 N N . GLY A 1 427 ? 92.051 37.979 168.921 1.00 7.04 427 GLY A N 1
ATOM 3207 C CA . GLY A 1 427 ? 92.940 38.978 169.464 1.00 7.34 427 GLY A CA 1
ATOM 3208 C C . GLY A 1 427 ? 92.197 40.202 169.963 1.00 6.86 427 GLY A C 1
ATOM 3209 O O . GLY A 1 427 ? 91.080 40.507 169.533 1.00 7.45 427 GLY A O 1
ATOM 3210 N N . ASP A 1 428 ? 92.857 40.968 170.833 1.00 7.00 428 ASP A N 1
ATOM 3211 C CA . ASP A 1 428 ? 92.278 42.195 171.318 1.00 7.47 428 ASP A CA 1
ATOM 3212 C C . ASP A 1 428 ? 92.022 43.208 170.208 1.00 6.90 428 ASP A C 1
ATOM 3213 O O . ASP A 1 428 ? 91.018 43.908 170.246 1.00 8.46 428 ASP A O 1
ATOM 3218 N N . GLY A 1 429 ? 92.894 43.273 169.214 1.00 6.87 429 GLY A N 1
ATOM 3219 C CA . GLY A 1 429 ? 92.630 44.145 168.102 1.00 7.11 429 GLY A CA 1
ATOM 3220 C C . GLY A 1 429 ? 91.428 43.711 167.295 1.00 6.43 429 GLY A C 1
ATOM 3221 O O . GLY A 1 429 ? 90.485 44.466 166.988 1.00 6.99 429 GLY A O 1
ATOM 3222 N N . SER A 1 430 ? 91.413 42.428 166.915 1.00 6.72 430 SER A N 1
ATOM 3223 C CA . SER A 1 430 ? 90.379 41.857 166.066 1.00 6.42 430 SER A CA 1
ATOM 3224 C C . SER A 1 430 ? 88.992 41.936 166.713 1.00 6.22 430 SER A C 1
ATOM 3225 O O . SER A 1 430 ? 88.000 42.056 166.022 1.00 6.47 430 SER A O 1
ATOM 3228 N N . ALA A 1 431 ? 88.959 41.819 168.044 1.00 6.39 431 ALA A N 1
ATOM 3229 C CA . ALA A 1 431 ? 87.689 41.770 168.735 1.00 6.79 431 ALA A CA 1
ATOM 3230 C C . ALA A 1 431 ? 86.830 43.002 168.479 1.00 6.41 431 ALA A C 1
ATOM 3231 O O . ALA A 1 431 ? 85.608 42.922 168.555 1.00 7.62 431 ALA A O 1
ATOM 3233 N N . ASN A 1 432 ? 87.449 44.144 168.199 1.00 6.47 432 ASN A N 1
ATOM 3234 C CA . ASN A 1 432 ? 86.678 45.394 168.072 1.00 6.70 432 ASN A CA 1
ATOM 3235 C C . ASN A 1 432 ? 85.904 45.487 166.797 1.00 6.93 432 ASN A C 1
ATOM 3236 O O . ASN A 1 432 ? 84.908 46.229 166.755 1.00 8.13 432 ASN A O 1
ATOM 3241 N N . TYR A 1 433 ? 86.380 44.855 165.709 1.00 6.36 433 TYR A N 1
ATOM 3242 C CA . TYR A 1 433 ? 85.808 45.127 164.404 1.00 6.40 433 TYR A CA 1
ATOM 3243 C C . TYR A 1 433 ? 84.308 44.857 164.383 1.00 6.53 433 TYR A C 1
ATOM 3244 O O . TYR A 1 433 ? 83.535 45.650 163.834 1.00 8.18 433 TYR A O 1
ATOM 3253 N N . SER A 1 434 ? 83.895 43.747 165.006 1.00 6.72 434 SER A N 1
ATOM 3254 C CA . SER A 1 434 ? 82.517 43.290 165.065 1.00 6.21 434 SER A CA 1
ATOM 3255 C C . SER A 1 434 ? 82.076 43.067 166.491 1.00 6.60 434 SER A C 1
ATOM 3256 O O . SER A 1 434 ? 81.321 42.130 166.796 1.00 7.22 434 SER A O 1
ATOM 3259 N N . ILE A 1 435 ? 82.469 43.967 167.395 1.00 7.27 435 ILE A N 1
ATOM 3260 C CA . ILE A 1 435 ? 82.211 43.777 168.837 1.00 7.04 435 ILE A CA 1
ATOM 3261 C C . ILE A 1 435 ? 80.735 43.651 169.141 1.00 6.88 435 ILE A C 1
ATOM 3262 O O . ILE A 1 435 ? 80.341 42.925 170.054 1.00 7.04 435 ILE A O 1
ATOM 3267 N N . SER A 1 436 ? 79.871 44.384 168.406 1.00 6.61 436 SER A N 1
ATOM 3268 C CA . SER A 1 436 ? 78.486 44.416 168.729 1.00 6.96 436 SER A CA 1
ATOM 3269 C C . SER A 1 436 ? 77.782 43.072 168.475 1.00 6.29 436 SER A C 1
ATOM 3270 O O . SER A 1 436 ? 76.653 42.866 168.930 1.00 7.04 436 SER A O 1
ATOM 3273 N N . ALA A 1 437 ? 78.430 42.162 167.771 1.00 6.42 437 ALA A N 1
ATOM 3274 C CA . ALA A 1 437 ? 77.861 40.844 167.565 1.00 6.57 437 ALA A CA 1
ATOM 3275 C C . ALA A 1 437 ? 77.599 40.130 168.898 1.00 6.65 437 ALA A C 1
ATOM 3276 O O . ALA A 1 437 ? 76.721 39.292 168.962 1.00 7.03 437 ALA A O 1
ATOM 3278 N N . LEU A 1 438 ? 78.347 40.460 169.931 1.00 6.69 438 LEU A N 1
ATOM 3279 C CA . LEU A 1 438 ? 78.162 39.851 171.251 1.00 7.06 438 LEU A CA 1
ATOM 3280 C C . LEU A 1 438 ? 76.693 39.911 171.652 1.00 6.96 438 LEU A C 1
ATOM 3281 O O . LEU A 1 438 ? 76.176 38.963 172.275 1.00 7.58 438 LEU A O 1
ATOM 3286 N N . TRP A 1 439 ? 75.996 40.993 171.349 1.00 6.48 439 TRP A N 1
ATOM 3287 C CA . TRP A 1 439 ? 74.627 41.169 171.744 1.00 7.06 439 TRP A CA 1
ATOM 3288 C C . TRP A 1 439 ? 73.733 40.062 171.236 1.00 6.29 439 TRP A C 1
ATOM 3289 O O . TRP A 1 439 ? 72.802 39.621 171.908 1.00 7.16 439 TRP A O 1
ATOM 3300 N N . THR A 1 440 ? 73.975 39.606 169.992 1.00 6.42 440 THR A N 1
ATOM 3301 C CA . THR A 1 440 ? 73.140 38.571 169.427 1.00 6.57 440 THR A CA 1
ATOM 3302 C C . THR A 1 440 ? 73.278 37.293 170.236 1.00 6.50 440 THR A C 1
ATOM 3303 O O . THR A 1 440 ? 72.287 36.557 170.457 1.00 7.66 440 THR A O 1
ATOM 3307 N N . ALA A 1 441 ? 74.480 36.956 170.656 1.00 6.57 441 ALA A N 1
ATOM 3308 C CA . ALA A 1 441 ? 74.685 35.768 171.474 1.00 7.85 441 ALA A CA 1
ATOM 3309 C C . ALA A 1 441 ? 73.873 35.883 172.773 1.00 7.46 441 ALA A C 1
ATOM 3310 O O . ALA A 1 441 ? 73.258 34.915 173.218 1.00 8.38 441 ALA A O 1
ATOM 3312 N N . ALA A 1 442 ? 73.889 37.050 173.409 1.00 7.82 442 ALA A N 1
ATOM 3313 C CA . ALA A 1 442 ? 73.145 37.264 174.641 1.00 8.80 442 ALA A CA 1
ATOM 3314 C C . ALA A 1 442 ? 71.655 37.142 174.377 1.00 8.22 442 ALA A C 1
ATOM 3315 O O . ALA A 1 442 ? 70.917 36.468 175.107 1.00 9.24 442 ALA A O 1
ATOM 3317 N N . GLN A 1 443 ? 71.167 37.847 173.360 1.00 8.01 443 GLN A N 1
ATOM 3318 C CA . GLN A 1 443 ? 69.729 37.930 173.156 1.00 8.71 443 GLN A CA 1
ATOM 3319 C C . GLN A 1 443 ? 69.096 36.598 172.839 1.00 8.55 443 GLN A C 1
ATOM 3320 O O . GLN A 1 443 ? 67.969 36.320 173.273 1.00 10.70 443 GLN A O 1
ATOM 3326 N N . TYR A 1 444 ? 69.767 35.766 172.051 1.00 8.03 444 TYR A N 1
ATOM 3327 C CA . TYR A 1 444 ? 69.245 34.477 171.626 1.00 8.71 444 TYR A CA 1
ATOM 3328 C C . TYR A 1 444 ? 69.790 33.345 172.475 1.00 9.29 444 TYR A C 1
ATOM 3329 O O . TYR A 1 444 ? 69.467 32.196 172.216 1.00 11.22 444 TYR A O 1
ATOM 3338 N N . ASN A 1 445 ? 70.605 33.638 173.463 1.00 9.18 445 ASN A N 1
ATOM 3339 C CA . ASN A 1 445 ? 71.261 32.704 174.367 1.00 10.63 445 ASN A CA 1
ATOM 3340 C C . ASN A 1 445 ? 71.990 31.620 173.593 1.00 9.87 445 ASN A C 1
ATOM 3341 O O . ASN A 1 445 ? 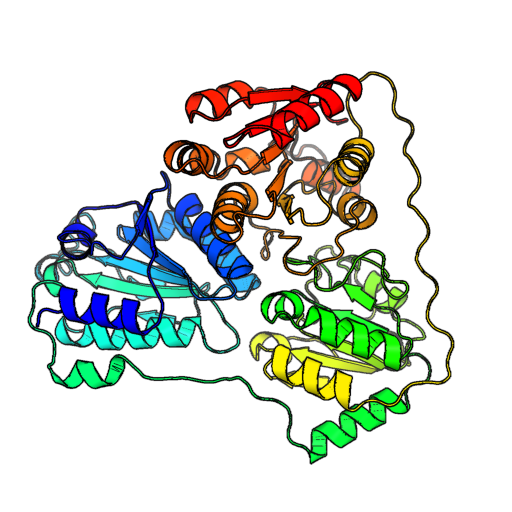71.831 30.432 173.795 1.00 13.96 445 ASN A O 1
ATOM 3346 N N . ILE A 1 446 ? 72.863 32.094 172.702 1.00 8.46 446 ILE A N 1
ATOM 3347 C CA . ILE A 1 446 ? 73.736 31.231 171.900 1.00 8.81 446 ILE A CA 1
ATOM 3348 C C . ILE A 1 446 ? 75.065 31.084 172.634 1.00 8.42 446 ILE A C 1
ATOM 3349 O O . ILE A 1 446 ? 75.767 32.083 172.768 1.00 9.31 446 ILE A O 1
ATOM 3354 N N . PRO A 1 447 ? 75.398 29.926 173.196 1.00 8.74 447 PRO A N 1
ATOM 3355 C CA . PRO A 1 447 ? 76.405 29.862 174.251 1.00 9.47 447 PRO A CA 1
ATOM 3356 C C . PRO A 1 447 ? 77.856 29.734 173.748 1.00 9.09 447 PRO A C 1
ATOM 3357 O O . PRO A 1 447 ? 78.646 28.942 174.273 1.00 9.88 447 PRO A O 1
ATOM 3361 N N . THR A 1 448 ? 78.217 30.566 172.803 1.00 8.63 448 THR A N 1
ATOM 3362 C CA . THR A 1 448 ? 79.606 30.680 172.367 1.00 8.01 448 THR A CA 1
ATOM 3363 C C . THR A 1 448 ? 80.492 31.155 173.516 1.00 7.80 448 THR A C 1
ATOM 3364 O O . THR A 1 448 ? 80.113 32.011 174.301 1.00 8.55 448 THR A O 1
ATOM 3368 N N . ILE A 1 449 ? 81.734 30.628 173.549 1.00 7.55 449 ILE A N 1
ATOM 3369 C CA . ILE A 1 449 ? 82.784 31.144 174.430 1.00 7.91 449 ILE A CA 1
ATOM 3370 C C . ILE A 1 449 ? 83.763 31.951 173.582 1.00 7.62 449 ILE A C 1
ATOM 3371 O O . ILE A 1 449 ? 84.201 31.485 172.538 1.00 8.44 449 ILE A O 1
ATOM 3376 N N . PHE A 1 450 ? 84.035 33.140 174.024 1.00 7.65 450 PHE A N 1
ATOM 3377 C CA . PHE A 1 450 ? 84.945 34.072 173.370 1.00 7.59 450 PHE A CA 1
ATOM 3378 C C . PHE A 1 450 ? 86.171 34.234 174.272 1.00 7.86 450 PHE A C 1
ATOM 3379 O O . PHE A 1 450 ? 86.060 34.673 175.399 1.00 10.49 450 PHE A O 1
ATOM 3387 N N . VAL A 1 451 ? 87.354 33.867 173.742 1.00 7.70 451 VAL A N 1
ATOM 3388 C CA . VAL A 1 451 ? 88.610 33.981 174.475 1.00 7.71 451 VAL A CA 1
ATOM 3389 C C . VAL A 1 451 ? 89.382 35.124 173.838 1.00 7.53 451 VAL A C 1
ATOM 3390 O O . VAL A 1 451 ? 89.815 35.007 172.678 1.00 8.66 451 VAL A O 1
ATOM 3394 N N . ILE A 1 452 ? 89.496 36.241 174.540 1.00 7.33 452 ILE A N 1
ATOM 3395 C CA . ILE A 1 452 ? 90.172 37.406 173.989 1.00 7.56 452 ILE A CA 1
ATOM 3396 C C . ILE A 1 452 ? 91.625 37.370 174.416 1.00 7.54 452 ILE A C 1
ATOM 3397 O O . ILE A 1 452 ? 91.960 37.354 175.614 1.00 9.08 452 ILE A O 1
ATOM 3402 N N . MET A 1 453 ? 92.537 37.341 173.456 1.00 7.55 453 MET A N 1
ATOM 3403 C CA . MET A 1 453 ? 93.969 37.292 173.643 1.00 8.24 453 MET A CA 1
ATOM 3404 C C . MET A 1 453 ? 94.476 38.711 173.762 1.00 8.07 453 MET A C 1
ATOM 3405 O O . MET A 1 453 ? 94.684 39.376 172.753 1.00 9.10 453 MET A O 1
ATOM 3410 N N . ASN A 1 454 ? 94.569 39.213 174.979 1.00 8.18 454 ASN A N 1
ATOM 3411 C CA . ASN A 1 454 ? 94.897 40.626 175.167 1.00 8.61 454 ASN A CA 1
ATOM 3412 C C . ASN A 1 454 ? 96.414 40.820 175.359 1.00 8.74 454 ASN A C 1
ATOM 3413 O O . ASN A 1 454 ? 96.927 40.716 176.451 1.00 9.44 454 ASN A O 1
ATOM 3418 N N . ASN A 1 455 ? 97.081 41.179 174.274 1.00 8.86 455 ASN A N 1
ATOM 3419 C CA . ASN A 1 455 ? 98.481 41.532 174.264 1.00 9.87 455 ASN A CA 1
ATOM 3420 C C . ASN A 1 455 ? 98.656 43.046 174.093 1.00 9.88 455 ASN A C 1
ATOM 3421 O O . ASN A 1 455 ? 99.825 43.510 173.967 1.00 11.58 455 ASN A O 1
ATOM 3426 N N . GLY A 1 456 ? 97.590 43.847 174.049 1.00 9.01 456 GLY A N 1
ATOM 3427 C CA . GLY A 1 456 ? 97.666 45.286 173.915 1.00 9.52 456 GLY A CA 1
ATOM 3428 C C . GLY A 1 456 ? 98.026 45.811 172.555 1.00 9.15 456 GLY A C 1
ATOM 3429 O O . GLY A 1 456 ? 98.234 47.040 172.420 1.00 9.78 456 GLY A O 1
ATOM 3430 N N . THR A 1 457 ? 98.162 44.965 171.549 1.00 9.32 457 THR A N 1
ATOM 3431 C CA . THR A 1 457 ? 98.751 45.404 170.275 1.00 8.49 457 THR A CA 1
ATOM 3432 C C . THR A 1 457 ? 98.169 44.631 169.121 1.00 7.97 457 THR A C 1
ATOM 3433 O O . THR A 1 457 ? 97.584 43.553 169.278 1.00 8.39 457 THR A O 1
ATOM 3437 N N . TYR A 1 458 ? 98.369 45.192 167.938 1.00 7.78 458 TYR A N 1
ATOM 3438 C CA . TYR A 1 458 ? 98.230 44.509 166.688 1.00 7.50 458 TYR A CA 1
ATOM 3439 C C . TYR A 1 458 ? 99.523 43.741 166.472 1.00 7.56 458 TYR A C 1
ATOM 3440 O O . TYR A 1 458 ? 100.418 44.160 165.721 1.00 8.45 458 TYR A O 1
ATOM 3449 N N . GLY A 1 459 ? 99.659 42.619 167.203 1.00 7.97 459 GLY A N 1
ATOM 3450 C CA . GLY A 1 459 ? 100.956 41.965 167.315 1.00 9.03 459 GLY A CA 1
ATOM 3451 C C . GLY A 1 459 ? 101.479 41.475 165.979 1.00 8.39 459 GLY A C 1
ATOM 3452 O O . GLY A 1 459 ? 102.710 41.550 165.728 1.00 9.68 459 GLY A O 1
ATOM 3453 N N . ALA A 1 460 ? 100.647 40.954 165.076 1.00 8.16 460 ALA A N 1
ATOM 3454 C CA . ALA A 1 460 ? 101.127 40.455 163.827 1.00 8.93 460 ALA A CA 1
ATOM 3455 C C . ALA A 1 460 ? 101.733 41.612 163.003 1.00 8.60 460 ALA A C 1
ATOM 3456 O O . ALA A 1 460 ? 102.648 41.375 162.202 1.00 10.40 460 ALA A O 1
ATOM 3458 N N . LEU A 1 461 ? 101.210 42.787 163.139 1.00 7.99 461 LEU A N 1
ATOM 3459 C CA . LEU A 1 461 ? 101.767 43.945 162.428 1.00 8.30 461 LEU A CA 1
ATOM 3460 C C . LEU A 1 461 ? 103.059 44.441 163.039 1.00 8.40 461 LEU A C 1
ATOM 3461 O O . LEU A 1 461 ? 103.997 44.807 162.360 1.00 10.07 461 LEU A O 1
ATOM 3466 N N . ARG A 1 462 ? 103.141 44.434 164.395 1.00 9.19 462 ARG A N 1
ATOM 3467 C CA . ARG A 1 462 ? 104.409 44.780 165.050 1.00 10.95 462 ARG A CA 1
ATOM 3468 C C . ARG A 1 462 ? 105.481 43.791 164.641 1.00 11.49 462 ARG A C 1
ATOM 3469 O O . ARG A 1 462 ? 106.623 44.182 164.386 1.00 13.41 462 ARG A O 1
ATOM 3477 N N . TRP A 1 463 ? 105.153 42.516 164.588 1.00 12.02 463 TRP A N 1
ATOM 3478 C CA . TRP A 1 463 ? 106.118 41.496 164.185 1.00 13.10 463 TRP A CA 1
ATOM 3479 C C . TRP A 1 463 ? 106.587 41.755 162.769 1.00 13.40 463 TRP A C 1
ATOM 3480 O O . TRP A 1 463 ? 107.799 41.733 162.511 0.92 14.18 463 TRP A O 1
ATOM 3491 N N . PHE A 1 464 ? 105.668 41.989 161.839 1.00 12.47 464 PHE A N 1
ATOM 3492 C CA . PHE A 1 464 ? 106.032 42.218 160.459 1.00 12.40 464 PHE A CA 1
ATOM 3493 C C . PHE A 1 464 ? 106.919 43.446 160.380 1.00 12.41 464 PHE A C 1
ATOM 3494 O O . PHE A 1 464 ? 107.918 43.434 159.659 1.00 14.04 464 PHE A O 1
ATOM 3502 N N . ALA A 1 465 ? 106.554 44.537 161.042 1.00 11.97 465 ALA A N 1
ATOM 3503 C CA . ALA A 1 465 ? 107.364 45.734 161.056 1.00 12.17 465 ALA A CA 1
ATOM 3504 C C . ALA A 1 465 ? 108.798 45.435 161.557 1.00 13.60 465 ALA A C 1
ATOM 3505 O O . ALA A 1 465 ? 109.767 45.971 161.006 1.00 15.50 465 ALA A O 1
ATOM 3507 N N . GLY A 1 466 ? 108.875 44.571 162.562 1.00 13.48 466 GLY A N 1
ATOM 3508 C CA . GLY A 1 466 ? 110.199 44.110 163.028 1.00 17.16 466 GLY A CA 1
ATOM 3509 C C . GLY A 1 466 ? 110.985 43.364 161.973 1.00 17.94 466 GLY A C 1
ATOM 3510 O O . GLY A 1 466 ? 112.161 43.548 161.713 1.00 23.37 466 GLY A O 1
ATOM 3511 N N . VAL A 1 467 ? 110.328 42.462 161.250 1.00 19.28 467 VAL A N 1
ATOM 3512 C CA . VAL A 1 467 ? 110.994 41.726 160.172 1.00 22.20 467 VAL A CA 1
ATOM 3513 C C . VAL A 1 467 ? 111.522 42.698 159.126 1.00 22.98 467 VAL A C 1
ATOM 3514 O O . VAL A 1 467 ? 112.625 42.533 158.601 0.99 22.52 467 VAL A O 1
ATOM 3518 N N . LEU A 1 468 ? 110.765 43.732 158.818 1.00 18.44 468 LEU A N 1
ATOM 3519 C CA . LEU A 1 468 ? 111.170 44.735 157.839 1.00 18.32 468 LEU A CA 1
ATOM 3520 C C . LEU A 1 468 ? 112.190 45.701 158.405 1.00 17.37 468 LEU A C 1
ATOM 3521 O O . LEU A 1 468 ? 112.770 46.478 157.662 1.00 22.06 468 LEU A O 1
ATOM 3526 N N . GLU A 1 469 ? 112.416 45.722 159.689 1.00 17.86 469 GLU A N 1
ATOM 3527 C CA . GLU A 1 469 ? 113.171 46.825 160.283 1.00 19.32 469 GLU A CA 1
ATOM 3528 C C . GLU A 1 469 ? 112.555 48.174 159.967 1.00 17.72 469 GLU A C 1
ATOM 3529 O O . GLU A 1 469 ? 113.231 49.200 159.756 1.00 22.20 469 GLU A O 1
ATOM 3535 N N . ALA A 1 470 ? 111.230 48.189 159.872 1.00 16.39 470 ALA A N 1
ATOM 3536 C CA . ALA A 1 470 ? 110.477 49.419 159.630 1.00 15.84 470 ALA A CA 1
ATOM 3537 C C . ALA A 1 470 ? 110.270 50.173 160.929 1.00 18.30 470 ALA A C 1
ATOM 3538 O O . ALA A 1 470 ? 109.694 49.624 161.868 1.00 20.90 470 ALA A O 1
ATOM 3540 N N . GLU A 1 471 ? 110.721 51.430 160.953 1.00 14.94 471 GLU A N 1
ATOM 3541 C CA . GLU A 1 471 ? 110.654 52.234 162.143 1.00 15.94 471 GLU A CA 1
ATOM 3542 C C . GLU A 1 471 ? 109.547 53.254 161.933 1.00 14.38 471 GLU A C 1
ATOM 3543 O O . GLU A 1 471 ? 109.174 53.605 160.828 1.00 12.95 471 GLU A O 1
ATOM 3549 N N . ASN A 1 472 ? 109.166 53.823 163.048 1.00 13.90 472 ASN A N 1
ATOM 3550 C CA . ASN A 1 472 ? 108.232 54.912 163.109 1.00 13.44 472 ASN A CA 1
ATOM 3551 C C . ASN A 1 472 ? 106.918 54.589 162.420 1.00 11.37 472 ASN A C 1
ATOM 3552 O O . ASN A 1 472 ? 106.260 55.452 161.877 1.00 19.73 472 ASN A O 1
ATOM 3557 N N . VAL A 1 473 ? 106.412 53.383 162.561 1.00 11.17 473 VAL A N 1
ATOM 3558 C CA . VAL A 1 473 ? 105.095 53.002 162.081 1.00 10.19 473 VAL A CA 1
ATOM 3559 C C . VAL A 1 473 ? 104.027 53.354 163.106 1.00 9.34 473 VAL A C 1
ATOM 3560 O O . VAL A 1 473 ? 104.146 52.884 164.262 1.00 10.83 473 VAL A O 1
ATOM 3564 N N . PRO A 1 474 ? 103.054 54.180 162.803 1.00 9.04 474 PRO A N 1
ATOM 3565 C CA . PRO A 1 474 ? 102.015 54.547 163.763 1.00 8.97 474 PRO A CA 1
ATOM 3566 C C . PRO A 1 474 ? 100.916 53.482 163.844 1.00 8.39 474 PRO A C 1
ATOM 3567 O O . PRO A 1 474 ? 100.801 52.639 162.988 1.00 9.49 474 PRO A O 1
ATOM 3571 N N . GLY A 1 475 ? 100.112 53.568 164.911 1.00 8.81 475 GLY A N 1
ATOM 3572 C CA . GLY A 1 475 ? 98.851 52.882 164.934 1.00 9.47 475 GLY A CA 1
ATOM 3573 C C . GLY A 1 475 ? 98.890 51.397 165.229 1.00 7.93 475 GLY A C 1
ATOM 3574 O O . GLY A 1 475 ? 97.904 50.725 164.958 1.00 8.74 475 GLY A O 1
ATOM 3575 N N . LEU A 1 476 ? 99.991 50.904 165.822 1.00 8.28 476 LEU A N 1
ATOM 3576 C CA . LEU A 1 476 ? 100.076 49.451 166.001 1.00 8.83 476 LEU A CA 1
ATOM 3577 C C . LEU A 1 476 ? 99.637 48.960 167.359 1.00 9.16 476 LEU A C 1
ATOM 3578 O O . LEU A 1 476 ? 99.557 47.757 167.558 1.00 10.75 476 LEU A O 1
ATOM 3583 N N . ASP A 1 477 ? 99.433 49.884 168.288 1.00 8.96 477 ASP A N 1
ATOM 3584 C CA . ASP A 1 477 ? 99.057 49.520 169.656 1.00 9.75 477 ASP A CA 1
ATOM 3585 C C . ASP A 1 477 ? 97.623 49.920 169.946 1.00 9.32 477 ASP A C 1
ATOM 3586 O O . ASP A 1 477 ? 97.136 50.957 169.509 1.00 10.40 477 ASP A O 1
ATOM 3591 N N . VAL A 1 478 ? 96.936 49.088 170.755 1.00 8.63 478 VAL A N 1
ATOM 3592 C CA . VAL A 1 478 ? 95.578 49.264 171.108 1.00 8.59 478 VAL A CA 1
ATOM 3593 C C . VAL A 1 478 ? 95.367 49.163 172.601 1.00 8.34 478 VAL A C 1
ATOM 3594 O O . VAL A 1 478 ? 94.567 48.370 173.134 1.00 9.58 478 VAL A O 1
ATOM 3598 N N . PRO A 1 479 ? 96.045 50.030 173.371 1.00 8.93 479 PRO A N 1
ATOM 3599 C CA . PRO A 1 479 ? 95.905 50.000 174.829 1.00 8.92 479 PRO A CA 1
ATOM 3600 C C . PRO A 1 479 ? 94.523 50.460 175.246 1.00 8.57 479 PRO A C 1
ATOM 3601 O O . PRO A 1 479 ? 93.842 51.173 174.537 1.00 9.57 479 PRO A O 1
ATOM 3605 N N . GLY A 1 480 ? 94.099 50.122 176.484 1.00 9.04 480 GLY A N 1
ATOM 3606 C CA . GLY A 1 480 ? 93.011 50.821 177.091 1.00 9.38 480 GLY A CA 1
ATOM 3607 C C . GLY A 1 480 ? 91.648 50.285 176.727 1.00 9.07 480 GLY A C 1
ATOM 3608 O O . GLY A 1 480 ? 90.681 51.060 176.738 1.00 11.35 480 GLY A O 1
ATOM 3609 N N . ILE A 1 481 ? 91.545 49.002 176.414 1.00 8.59 481 ILE A N 1
ATOM 3610 C CA . ILE A 1 481 ? 90.263 48.367 176.122 1.00 7.89 481 ILE A CA 1
ATOM 3611 C C . ILE A 1 481 ? 89.945 47.355 177.225 1.00 8.01 481 ILE A C 1
ATOM 3612 O O . ILE A 1 481 ? 90.751 46.466 177.499 1.00 9.12 481 ILE A O 1
ATOM 3617 N N . ASP A 1 482 ? 88.798 47.505 177.847 1.00 8.12 482 ASP A N 1
ATOM 3618 C CA . ASP A 1 482 ? 88.319 46.646 178.914 1.00 8.90 482 ASP A CA 1
ATOM 3619 C C . ASP A 1 482 ? 87.262 45.712 178.312 1.00 8.09 482 ASP A C 1
ATOM 3620 O O . ASP A 1 482 ? 86.102 46.086 178.141 1.00 8.29 482 ASP A O 1
ATOM 3625 N N . PHE A 1 483 ? 87.704 44.488 177.950 1.00 7.99 483 PHE A N 1
ATOM 3626 C CA . PHE A 1 483 ? 86.778 43.599 177.259 1.00 8.42 483 PHE A CA 1
ATOM 3627 C C . PHE A 1 483 ? 85.713 43.058 178.186 1.00 8.23 483 PHE A C 1
ATOM 3628 O O . PHE A 1 483 ? 84.628 42.682 177.688 1.00 8.86 483 PHE A O 1
ATOM 3636 N N . ARG A 1 484 ? 85.950 42.974 179.487 1.00 9.40 484 ARG A N 1
ATOM 3637 C CA . ARG A 1 484 ? 84.890 42.557 180.377 1.00 9.01 484 ARG A CA 1
ATOM 3638 C C . ARG A 1 484 ? 83.768 43.600 180.416 1.00 8.93 484 ARG A C 1
ATOM 3639 O O . ARG A 1 484 ? 82.578 43.221 180.477 1.00 9.45 484 ARG A O 1
ATOM 3647 N N . ALA A 1 485 ? 84.127 44.869 180.359 1.00 8.41 485 ALA A N 1
ATOM 3648 C CA . ALA A 1 485 ? 83.125 45.930 180.309 1.00 8.54 485 ALA A CA 1
ATOM 3649 C C . ALA A 1 485 ? 82.364 45.889 178.982 1.00 7.92 485 ALA A C 1
ATOM 3650 O O . ALA A 1 485 ? 81.149 46.118 178.943 1.00 8.46 485 ALA A O 1
ATOM 3652 N N . LEU A 1 486 ? 83.032 45.614 177.874 1.00 7.48 486 LEU A N 1
ATOM 3653 C CA . LEU A 1 486 ? 82.337 45.494 176.600 1.00 7.65 486 LEU A CA 1
ATOM 3654 C C . LEU A 1 486 ? 81.340 44.343 176.644 1.00 7.53 486 LEU A C 1
ATOM 3655 O O . LEU A 1 486 ? 80.213 44.466 176.183 1.00 8.20 486 LEU A O 1
ATOM 3660 N N . ALA A 1 487 ? 81.760 43.183 177.201 1.00 8.06 487 ALA A N 1
ATOM 3661 C CA . ALA A 1 487 ? 80.858 42.066 177.353 1.00 8.21 487 ALA A CA 1
ATOM 3662 C C . ALA A 1 487 ? 79.639 42.430 178.226 1.00 7.71 487 ALA A C 1
ATOM 3663 O O . ALA A 1 487 ? 78.503 42.145 177.847 1.00 8.74 487 ALA A O 1
ATOM 3665 N N . LYS A 1 488 ? 79.868 43.105 179.343 1.00 8.24 488 LYS A N 1
ATOM 3666 C CA . LYS A 1 488 ? 78.767 43.572 180.155 1.00 9.27 488 LYS A CA 1
ATOM 3667 C C . LYS A 1 488 ? 77.855 44.502 179.342 1.00 8.90 488 LYS A C 1
ATOM 3668 O O . LYS A 1 488 ? 76.600 44.424 179.466 1.00 9.34 488 LYS A O 1
ATOM 3674 N N . GLY A 1 489 ? 78.443 45.368 178.546 1.00 8.11 489 GLY A N 1
ATOM 3675 C CA . GLY A 1 489 ? 77.675 46.259 177.713 1.00 8.60 489 GLY A CA 1
ATOM 3676 C C . GLY A 1 489 ? 76.661 45.545 176.881 1.00 7.65 489 GLY A C 1
ATOM 3677 O O . GLY A 1 489 ? 75.531 46.019 176.672 1.00 9.06 489 GLY A O 1
ATOM 3678 N N . TYR A 1 490 ? 77.015 44.370 176.360 1.00 7.60 490 TYR A N 1
ATOM 3679 C CA . TYR A 1 490 ? 76.133 43.609 175.480 1.00 7.81 490 TYR A CA 1
ATOM 3680 C C . TYR A 1 490 ? 75.490 42.409 176.157 1.00 8.16 490 TYR A C 1
ATOM 3681 O O . TYR A 1 490 ? 74.791 41.637 175.503 1.00 9.15 490 TYR A O 1
ATOM 3690 N N . GLY A 1 491 ? 75.603 42.327 177.510 1.00 8.65 491 GLY A N 1
ATOM 3691 C CA . GLY A 1 491 ? 74.881 41.298 178.258 1.00 9.19 491 GLY A CA 1
ATOM 3692 C C . GLY A 1 491 ? 75.482 39.947 178.303 1.00 9.09 491 GLY A C 1
ATOM 3693 O O . GLY A 1 491 ? 74.781 38.980 178.601 1.00 10.07 491 GLY A O 1
ATOM 3694 N N . VAL A 1 492 ? 76.781 39.807 178.046 1.00 8.62 492 VAL A N 1
ATOM 3695 C CA . VAL A 1 492 ? 77.499 38.554 178.054 1.00 8.72 492 VAL A CA 1
ATOM 3696 C C . VAL A 1 492 ? 78.325 38.461 179.354 1.00 8.98 492 VAL A C 1
ATOM 3697 O O . VAL A 1 492 ? 79.060 39.361 179.693 1.00 9.52 492 VAL A O 1
ATOM 3701 N N . GLN A 1 493 ? 78.215 37.325 180.034 1.00 9.91 493 GLN A N 1
ATOM 3702 C CA . GLN A 1 493 ? 79.008 37.029 181.198 1.00 9.76 493 GLN A CA 1
ATOM 3703 C C . GLN A 1 493 ? 80.487 37.177 180.872 1.00 9.25 493 GLN A C 1
ATOM 3704 O O . GLN A 1 493 ? 80.947 36.725 179.840 1.00 10.10 493 GLN A O 1
ATOM 3710 N N . ALA A 1 494 ? 81.243 37.796 181.789 1.00 9.85 494 ALA A N 1
ATOM 3711 C CA . ALA A 1 494 ? 82.613 38.151 181.563 1.00 10.94 494 ALA A CA 1
ATOM 3712 C C . ALA A 1 494 ? 83.545 37.678 182.674 1.00 10.69 494 ALA A C 1
ATOM 3713 O O . ALA A 1 494 ? 83.219 37.831 183.840 1.00 13.45 494 ALA A O 1
ATOM 3715 N N . LEU A 1 495 ? 84.662 37.111 182.310 1.00 9.75 495 LEU A N 1
ATOM 3716 C CA . LEU A 1 495 ? 85.661 36.540 183.156 1.00 10.53 495 LEU A CA 1
ATOM 3717 C C . LEU A 1 495 ? 87.017 37.122 182.749 1.00 10.42 495 LEU A C 1
ATOM 3718 O O . LEU A 1 495 ? 87.212 37.535 181.599 1.00 10.93 495 LEU A O 1
ATOM 3723 N N . LYS A 1 496 ? 87.972 37.077 183.657 1.00 13.35 496 LYS A N 1
ATOM 3724 C CA . LYS A 1 496 ? 89.329 37.382 183.331 1.00 16.41 496 LYS A CA 1
ATOM 3725 C C . LYS A 1 496 ? 90.237 36.195 183.649 1.00 14.41 496 LYS A C 1
ATOM 3726 O O . LYS A 1 496 ? 89.976 35.327 184.473 1.00 20.95 496 LYS A O 1
ATOM 3732 N N . ALA A 1 497 ? 91.368 36.230 182.969 1.00 12.35 497 ALA A N 1
ATOM 3733 C CA . ALA A 1 497 ? 92.458 35.278 183.229 1.00 14.02 497 ALA A CA 1
ATOM 3734 C C . ALA A 1 497 ? 93.782 36.020 183.089 1.00 12.16 497 ALA A C 1
ATOM 3735 O O . ALA A 1 497 ? 94.252 36.257 181.983 1.00 13.95 497 ALA A O 1
ATOM 3737 N N . ASP A 1 498 ? 94.444 36.304 184.238 1.00 13.27 498 ASP A N 1
ATOM 3738 C CA . ASP A 1 498 ? 95.697 37.011 184.263 1.00 12.89 498 ASP A CA 1
ATOM 3739 C C . ASP A 1 498 ? 96.858 36.058 184.402 1.00 13.54 498 ASP A C 1
ATOM 3740 O O . ASP A 1 498 ? 98.023 36.499 184.298 1.00 16.14 498 ASP A O 1
ATOM 3745 N N . ASN A 1 499 ? 96.609 34.815 184.690 1.00 13.70 499 ASN A N 1
ATOM 3746 C CA . ASN A 1 499 ? 97.663 33.791 184.891 1.00 12.43 499 ASN A CA 1
ATOM 3747 C C . ASN A 1 499 ? 97.016 32.422 184.597 1.00 12.75 499 ASN A C 1
ATOM 3748 O O . ASN A 1 499 ? 95.829 32.350 184.366 1.00 12.50 499 ASN A O 1
ATOM 3753 N N . LEU A 1 500 ? 97.811 31.376 184.644 1.00 13.64 500 LEU A N 1
ATOM 3754 C CA . LEU A 1 500 ? 97.343 30.041 184.263 1.00 13.26 500 LEU A CA 1
ATOM 3755 C C . LEU A 1 500 ? 96.297 29.520 185.236 1.00 12.86 500 LEU A C 1
ATOM 3756 O O . LEU A 1 500 ? 95.328 28.945 184.784 1.00 13.43 500 LEU A O 1
ATOM 3761 N N . GLU A 1 501 ? 96.513 29.731 186.520 1.00 16.18 501 GLU A N 1
ATOM 3762 C CA . GLU A 1 501 ? 95.454 29.287 187.459 1.00 16.96 501 GLU A CA 1
ATOM 3763 C C . GLU A 1 501 ? 94.113 29.884 187.154 1.00 14.97 501 GLU A C 1
ATOM 3764 O O . GLU A 1 501 ? 93.048 29.271 187.161 1.00 15.87 501 GLU A O 1
ATOM 3770 N N . GLN A 1 502 ? 94.102 31.203 186.861 1.00 13.82 502 GLN A N 1
ATOM 3771 C CA . GLN A 1 502 ? 92.873 31.865 186.543 1.00 13.63 502 GLN A CA 1
ATOM 3772 C C . GLN A 1 502 ? 92.312 31.452 185.174 1.00 12.93 502 GLN A C 1
ATOM 3773 O O . GLN A 1 502 ? 91.106 31.439 184.979 1.00 13.23 502 GLN A O 1
ATOM 3779 N N . LEU A 1 503 ? 93.186 31.136 184.234 1.00 12.07 503 LEU A N 1
ATOM 3780 C CA . LEU A 1 503 ? 92.711 30.644 182.958 1.00 11.74 503 LEU A CA 1
ATOM 3781 C C . LEU A 1 503 ? 91.963 29.352 183.136 1.00 11.83 503 LEU A C 1
ATOM 3782 O O . LEU A 1 503 ? 90.891 29.162 182.558 1.00 12.29 503 LEU A O 1
ATOM 3787 N N . LYS A 1 504 ? 92.562 28.464 183.949 1.00 12.26 504 LYS A N 1
ATOM 3788 C CA . LYS A 1 504 ? 91.883 27.178 184.139 1.00 13.12 504 LYS A CA 1
ATOM 3789 C C . LYS A 1 504 ? 90.562 27.349 184.880 1.00 13.02 504 LYS A C 1
ATOM 3790 O O . LYS A 1 504 ? 89.558 26.744 184.515 1.00 13.73 504 LYS A O 1
ATOM 3796 N N . GLY A 1 505 ? 90.541 28.189 185.891 1.00 14.10 505 GLY A N 1
ATOM 3797 C CA . GLY A 1 505 ? 89.320 28.525 186.623 1.00 14.18 505 GLY A CA 1
ATOM 3798 C C . GLY A 1 505 ? 88.232 29.105 185.713 1.00 13.25 505 GLY A C 1
ATOM 3799 O O . GLY A 1 505 ? 87.067 28.701 185.757 1.00 14.15 505 GLY A O 1
ATOM 3800 N N . SER A 1 506 ? 88.644 30.065 184.897 1.00 12.60 506 SER A N 1
ATOM 3801 C CA . SER A 1 506 ? 87.677 30.738 184.003 1.00 12.51 506 SER A CA 1
ATOM 3802 C C . SER A 1 506 ? 87.159 29.792 182.934 1.00 11.52 506 SER A C 1
ATOM 3803 O O . SER A 1 506 ? 86.011 29.850 182.584 1.00 11.81 506 SER A O 1
ATOM 3807 N N . LEU A 1 507 ? 88.043 28.930 182.393 1.00 11.36 507 LEU A N 1
ATOM 3808 C CA . LEU A 1 507 ? 87.587 27.995 181.388 1.00 11.78 507 LEU A CA 1
ATOM 3809 C C . LEU A 1 507 ? 86.608 27.014 181.991 1.00 12.13 507 LEU A C 1
ATOM 3810 O O . LEU A 1 507 ? 85.632 26.607 181.372 1.00 13.49 507 LEU A O 1
ATOM 3815 N N . GLN A 1 508 ? 86.916 26.551 183.231 1.00 13.40 508 GLN A N 1
ATOM 3816 C CA . GLN A 1 508 ? 86.005 25.626 183.879 1.00 14.58 508 GLN A CA 1
ATOM 3817 C C . GLN A 1 508 ? 84.603 26.252 184.032 1.00 13.12 508 GLN A C 1
ATOM 3818 O O . GLN A 1 508 ? 83.556 25.645 183.769 1.00 15.35 508 GLN A O 1
ATOM 3824 N N . GLU A 1 509 ? 84.572 27.497 184.506 1.00 13.36 509 GLU A N 1
ATOM 3825 C CA . GLU A 1 509 ? 83.344 28.215 184.658 1.00 14.47 509 GLU A CA 1
ATOM 3826 C C . GLU A 1 509 ? 82.646 28.401 183.328 1.00 13.30 509 GLU A C 1
ATOM 3827 O O . GLU A 1 509 ? 81.441 28.183 183.192 1.00 15.48 509 GLU A O 1
ATOM 3833 N N . ALA A 1 510 ? 83.430 28.805 182.322 1.00 12.41 510 ALA A N 1
ATOM 3834 C CA . ALA A 1 510 ? 82.813 29.059 181.019 1.00 12.89 510 ALA A CA 1
ATOM 3835 C C . ALA A 1 510 ? 82.210 27.799 180.397 1.00 12.71 510 ALA A C 1
ATOM 3836 O O . ALA A 1 510 ? 81.118 27.814 179.798 1.00 13.09 510 ALA A O 1
ATOM 3838 N N . LEU A 1 511 ? 82.926 26.672 180.484 1.00 12.70 511 LEU A N 1
ATOM 3839 C CA . LEU A 1 511 ? 82.467 25.453 179.857 1.00 13.95 511 LEU A CA 1
ATOM 3840 C C . LEU A 1 511 ? 81.167 24.923 180.456 1.00 18.09 511 LEU A C 1
ATOM 3841 O O . LEU A 1 511 ? 80.407 24.249 179.724 1.00 24.21 511 LEU A O 1
ATOM 3846 N N . SER A 1 512 ? 80.932 25.255 181.703 1.00 18.91 512 SER A N 1
ATOM 3847 C CA . SER A 1 512 ? 79.693 24.851 182.353 1.00 19.54 512 SER A CA 1
ATOM 3848 C C . SER A 1 512 ? 78.576 25.876 182.381 1.00 18.88 512 SER A C 1
ATOM 3849 O O . SER A 1 512 ? 77.490 25.637 182.934 1.00 22.36 512 SER A O 1
ATOM 3852 N N . ALA A 1 513 ? 78.797 27.031 181.773 1.00 17.82 513 ALA A N 1
ATOM 3853 C CA . ALA A 1 513 ? 77.811 28.078 181.783 1.00 16.95 513 ALA A CA 1
ATOM 3854 C C . ALA A 1 513 ? 76.654 27.755 180.865 1.00 17.93 513 ALA A C 1
ATOM 3855 O O . ALA A 1 513 ? 76.752 26.992 179.903 1.00 26.63 513 ALA A O 1
ATOM 3857 N N . LYS A 1 514 ? 75.545 28.406 181.144 1.00 20.61 514 LYS A N 1
ATOM 3858 C CA . LYS A 1 514 ? 74.431 28.166 180.232 1.00 24.24 514 LYS A CA 1
ATOM 3859 C C . LYS A 1 514 ? 74.212 29.123 179.109 1.00 24.35 514 LYS A C 1
ATOM 3860 O O . LYS A 1 514 ? 73.289 28.988 178.304 1.00 27.90 514 LYS A O 1
ATOM 3866 N N . GLY A 1 515 ? 75.073 30.125 179.052 1.00 17.84 515 GLY A N 1
ATOM 3867 C CA . GLY A 1 515 ? 75.013 31.194 178.098 1.00 13.90 515 GLY A CA 1
ATOM 3868 C C . GLY A 1 515 ? 76.381 31.515 177.541 1.00 10.70 515 GLY A C 1
ATOM 3869 O O . GLY A 1 515 ? 77.346 30.885 177.898 1.00 12.01 515 GLY A O 1
ATOM 3870 N N . PRO A 1 516 ? 76.456 32.505 176.683 1.00 9.14 516 PRO A N 1
ATOM 3871 C CA . PRO A 1 516 ? 77.735 32.907 176.143 1.00 8.68 516 PRO A CA 1
ATOM 3872 C C . PRO A 1 516 ? 78.609 33.464 177.244 1.00 8.46 516 PRO A C 1
ATOM 3873 O O . PRO A 1 516 ? 78.120 33.990 178.247 1.00 10.40 516 PRO A O 1
ATOM 3877 N N . VAL A 1 517 ? 79.921 33.347 177.070 1.00 8.55 517 VAL A N 1
ATOM 3878 C CA . VAL A 1 517 ? 80.877 33.829 178.069 1.00 8.41 517 VAL A CA 1
ATOM 3879 C C . VAL A 1 517 ? 82.058 34.410 177.339 1.00 8.28 517 VAL A C 1
ATOM 3880 O O . VAL A 1 517 ? 82.540 33.808 176.359 1.00 9.13 517 VAL A O 1
ATOM 3884 N N . LEU A 1 518 ? 82.566 35.533 177.795 1.00 8.05 518 LEU A N 1
ATOM 3885 C CA . LEU A 1 518 ? 83.796 36.133 177.306 1.00 8.13 518 LEU A CA 1
ATOM 3886 C C . LEU A 1 518 ? 84.874 36.031 178.409 1.00 7.83 518 LEU A C 1
ATOM 3887 O O . LEU A 1 518 ? 84.592 36.403 179.557 1.00 9.44 518 LEU A O 1
ATOM 3892 N N . ILE A 1 519 ? 86.037 35.563 178.052 1.00 8.30 519 ILE A N 1
ATOM 3893 C CA . ILE A 1 519 ? 87.189 35.498 178.957 1.00 8.43 519 ILE A CA 1
ATOM 3894 C C . ILE A 1 519 ? 88.278 36.392 178.394 1.00 8.18 519 ILE A C 1
ATOM 3895 O O . ILE A 1 519 ? 88.748 36.179 177.274 1.00 9.13 519 ILE A O 1
ATOM 3900 N N . GLU A 1 520 ? 88.663 37.438 179.128 1.00 8.59 520 GLU A N 1
ATOM 3901 C CA . GLU A 1 520 ? 89.779 38.289 178.717 1.00 8.40 520 GLU A CA 1
ATOM 3902 C C . GLU A 1 520 ? 91.053 37.729 179.284 1.00 8.24 520 GLU A C 1
ATOM 3903 O O . GLU A 1 520 ? 91.214 37.673 180.502 1.00 9.92 520 GLU A O 1
ATOM 3909 N N . VAL A 1 521 ? 91.968 37.289 178.419 1.00 8.62 521 VAL A N 1
ATOM 3910 C CA . VAL A 1 521 ? 93.226 36.652 178.824 1.00 9.24 521 VAL A CA 1
ATOM 3911 C C . VAL A 1 521 ? 94.347 37.626 178.639 1.00 8.82 521 VAL A C 1
ATOM 3912 O O . VAL A 1 521 ? 94.530 38.175 177.554 1.00 9.92 521 VAL A O 1
ATOM 3916 N N . SER A 1 522 ? 95.145 37.844 179.680 1.00 9.70 522 SER A N 1
ATOM 3917 C CA . SER A 1 522 ? 96.342 38.672 179.581 1.00 9.81 522 SER A CA 1
ATOM 3918 C C . SER A 1 522 ? 97.456 37.850 179.006 1.00 9.68 522 SER A C 1
ATOM 3919 O O . SER A 1 522 ? 98.015 36.962 179.672 1.00 11.30 522 SER A O 1
ATOM 3923 N N . THR A 1 523 ? 97.847 38.127 177.764 1.00 9.79 523 THR A N 1
ATOM 3924 C CA . THR A 1 523 ? 98.868 37.355 177.092 1.00 9.49 523 THR A CA 1
ATOM 3925 C C . THR A 1 523 ? 100.157 38.124 176.928 1.00 10.71 523 THR A C 1
ATOM 3926 O O . THR A 1 523 ? 100.222 39.352 177.022 1.00 12.61 523 THR A O 1
ATOM 3930 N N . VAL A 1 524 ? 101.226 37.375 176.806 1.00 11.73 524 VAL A N 1
ATOM 3931 C CA . VAL A 1 524 ? 102.571 37.926 176.689 1.00 13.72 524 VAL A CA 1
ATOM 3932 C C . VAL A 1 524 ? 102.647 38.716 175.388 1.00 21.74 524 VAL A C 1
ATOM 3933 O O . VAL A 1 524 ? 102.246 38.237 174.337 1.00 31.13 524 VAL A O 1
ATOM 3937 N N . SER A 1 525 ? 103.167 39.924 175.540 1.00 31.54 525 SER A N 1
ATOM 3938 C CA . SER A 1 525 ? 103.270 40.915 174.483 1.00 29.37 525 SER A CA 1
ATOM 3939 C C . SER A 1 525 ? 104.700 41.297 174.120 1.00 31.89 525 SER A C 1
ATOM 3940 O O . SER A 1 525 ? 105.553 41.152 175.033 1.00 43.71 525 SER A O 1
#

Secondary structure (DSSP, 8-state):
-BHHHHHHHHHHHTT--EEEE---GGGHHHHTT--TT-EEEE-SSHHHHHHHHHHHHHHHTS-EEEEEEHHHHHHHTHHHHHHHHHTT--EEEEEEE--HHHHTTT-TT--TTGGGSSTTS-S-EE--SSGGGHHHHHHHHHHHHHSSSP--EEEEEEGGGTTSBPPGGGGGGTT----------HHHHHHHHHHHHH-SS-EEEE-HHHHHTT-HHHHHHHHHHHT--EEEPSS-SB--S-TTSTTEEEEPPS-HHHHHHHHTT-SEEEEESS-TT---S---S-SS-TT-EEEEEES-HHHHHH-SSSEEEES-HHHHHHHHHHHS----SPPPPPPP-PPPPP--SSSBPHHHHHHHHHHHS-TT-EEEEE-TTSHHHHHHH----SSS-EEE-TT--TTSHHHHHHHHHHH-TTS-EEEEEEHHHHTTTGGGHHHHHHHT---EEEEEE-SB-HHHHHHHHHHT--S--S-B-----HHHHHHHHT-EEEEESSHHHHHHHHHHHHT-SS-EEEEEEB--

Foldseek 3Di:
DFLLVLQVLQCVLQPAAEEQEADDDLCVLNPPVPDPSHYYFYFDALLLSLLLQQLQQQQLLAEGEYEYFALVRVVRNLLVLQLQLLLLGLYEYEYGAAAPVCQVVPPPRHRPVPQPRNPPSFQEGDEDPALQCVSVVSLVSRVQQNAFSHGYYYYYYGSPSRGHDHDPVSVVSRNDDDDQQDDDDPVVLVVVLVVLQPWPAEAEEEANLLLSLVLLVLVVLLCQQSLHAYEYAALHFFDRYFCQDQRYDWYQAQEQVSVQVVCPPGQEYEYAAAQLHNHDDYHDDHNHDPRHAYEYEYCDPVSQVPNPHHHYDHGRRNNHSNVSSVPHGRDPDDRHGTDDQDDDDDFDFFAAAVLLLLLLCQVPFDQQAAEEDAAPVCVRSNRRRHRNRHRRRYGYRSSNRQSNQVSSQLSNLVNPVPHAYEYEHEPVSCPSNVSSLLSQQVVQRAHEYEYEYQQWQVVVVVVCVVVVPPDDPDTGHPDDDVCVSNVVSRAAEAEAGGSVRSNVVVVVSNPDRGYYYYYGRHHD

Radius of gyration: 23.74 Å; Cα contacts (8 Å, |Δi|>4): 1250; chains: 1; bounding box: 64×63×56 Å